Protein 1EWS (pdb70)

Radius of gyration: 8.65 Å; Cα contacts (8 Å, |Δi|>4): 63; chains: 1; bounding box: 17×27×12 Å

InterPro domains:
  IPR041002 RK-1-like defensin [PF17860] (1-32)

Nearest PDB structures (foldseek):
  1ews-assembly1_A  TM=9.004E-01  e=1.407E-05  Oryctolagus cuniculus
  2k1i-assembly1_A  TM=6.942E-01  e=3.219E-01  unclassified
  3qte-assembly6_C  TM=6.078E-01  e=4.246E-01  Homo sapiens
  6dmm-assembly1_A  TM=6.051E-01  e=5.227E-01  Homo sapiens
  1zmq-assembly1_A  TM=5.951E-01  e=8.486E-01  Homo sapiens

Solvent-accessible surface area: 2710 Å² total; per-residue (Å²): 187,119,19,28,67,73,105,180,41,28,131,170,16,72,111,101,28,47,17,46,127,175,89,58,61,91,61,0,27,136,104,195

Foldseek 3Di:
DDWDWALDADPQWAFDAADDDPSNTTGIGGDD

Organism: Oryctolagus cuniculus (NCBI:txid9986)

Structure (mmCIF, N/CA/C/O backbone):
data_1EWS
#
_entry.id   1EWS
#
_cell.length_a   1.000
_cell.length_b   1.000
_cell.length_c   1.000
_cell.angle_alpha   90.00
_cell.angle_beta   90.00
_cell.angle_gamma   90.00
#
_symmetry.space_group_name_H-M   'P 1'
#
loop_
_atom_site.group_PDB
_atom_site.id
_atom_site.type_symbol
_atom_site.label_atom_id
_atom_site.label_alt_id
_atom_site.label_comp_id
_atom_site.label_asym_id
_atom_site.label_entity_id
_atom_site.label_seq_id
_atom_site.pdbx_PDB_ins_code
_atom_site.Cartn_x
_atom_site.Cartn_y
_atom_site.Cartn_z
_atom_site.occupancy
_atom_site.B_iso_or_equiv
_atom_site.auth_seq_id
_atom_site.auth_comp_id
_atom_site.auth_asym_id
_atom_site.auth_atom_id
_atom_site.pdbx_PDB_model_num
ATOM 1 N N . MET A 1 1 ? -11.543 3.970 -0.550 1.00 0.00 1 MET A N 1
ATOM 2 C CA . MET A 1 1 ? -10.515 3.694 0.490 1.00 0.00 1 MET A CA 1
ATOM 3 C C . MET A 1 1 ? -9.515 4.875 0.494 1.00 0.00 1 MET A C 1
ATOM 4 O O . MET A 1 1 ? -8.989 5.204 -0.553 1.00 0.00 1 MET A O 1
ATOM 20 N N . PRO A 1 2 ? -9.266 5.486 1.636 1.00 0.00 2 PRO A N 1
ATOM 21 C CA . PRO A 1 2 ? -8.249 6.577 1.755 1.00 0.00 2 PRO A CA 1
ATOM 22 C C . PRO A 1 2 ? -6.857 6.017 1.422 1.00 0.00 2 PRO A C 1
ATOM 23 O O . PRO A 1 2 ? -6.052 6.673 0.791 1.00 0.00 2 PRO A O 1
ATOM 34 N N . CYS A 1 3 ? -6.639 4.808 1.874 1.00 0.00 3 CYS A N 1
ATOM 35 C CA . CYS A 1 3 ? -5.341 4.102 1.642 1.00 0.00 3 CYS A CA 1
ATOM 36 C C . CYS A 1 3 ? -5.457 3.319 0.315 1.00 0.00 3 CYS A C 1
ATOM 37 O O . CYS A 1 3 ? -6.400 3.523 -0.426 1.00 0.00 3 CYS A O 1
ATOM 44 N N . SER A 1 4 ? -4.513 2.448 0.043 1.00 0.00 4 SER A N 1
ATOM 45 C CA . SER A 1 4 ? -4.555 1.648 -1.227 1.00 0.00 4 SER A CA 1
ATOM 46 C C . SER A 1 4 ? -3.561 0.476 -1.211 1.00 0.00 4 SER A C 1
ATOM 47 O O . SER A 1 4 ? -2.424 0.636 -0.809 1.00 0.00 4 SER A O 1
ATOM 55 N N . CYS A 1 5 ? -4.023 -0.667 -1.656 1.00 0.00 5 CYS A N 1
ATOM 56 C CA . CYS A 1 5 ? -3.158 -1.886 -1.697 1.00 0.00 5 CYS A CA 1
ATOM 57 C C . CYS A 1 5 ? -2.392 -1.990 -3.027 1.00 0.00 5 CYS A C 1
ATOM 58 O O . CYS A 1 5 ? -2.989 -2.062 -4.084 1.00 0.00 5 CYS A O 1
ATOM 65 N N . LYS A 1 6 ? -1.086 -1.993 -2.919 1.00 0.00 6 LYS A N 1
ATOM 66 C CA . LYS A 1 6 ? -0.183 -2.090 -4.112 1.00 0.00 6 LYS A CA 1
ATOM 67 C C . LYS A 1 6 ? 1.096 -2.852 -3.719 1.00 0.00 6 LYS A C 1
ATOM 68 O O . LYS A 1 6 ? 1.444 -2.904 -2.556 1.00 0.00 6 LYS A O 1
ATOM 87 N N . LYS A 1 7 ? 1.757 -3.421 -4.701 1.00 0.00 7 LYS A N 1
ATOM 88 C CA . LYS A 1 7 ? 3.025 -4.182 -4.431 1.00 0.00 7 LYS A CA 1
ATOM 89 C C . LYS A 1 7 ? 4.080 -3.169 -3.960 1.00 0.00 7 LYS A C 1
ATOM 90 O O . LYS A 1 7 ? 4.906 -3.455 -3.116 1.00 0.00 7 LYS A O 1
ATOM 109 N N . TYR A 1 8 ? 3.992 -2.007 -4.556 1.00 0.00 8 TYR A N 1
ATOM 110 C CA . TYR A 1 8 ? 4.912 -0.869 -4.255 1.00 0.00 8 TYR A CA 1
ATOM 111 C C . TYR A 1 8 ? 4.052 0.399 -4.198 1.00 0.00 8 TYR A C 1
ATOM 112 O O . TYR A 1 8 ? 2.969 0.433 -4.751 1.00 0.00 8 TYR A O 1
ATOM 130 N N . CYS A 1 9 ? 4.553 1.411 -3.542 1.00 0.00 9 CYS A N 1
ATOM 131 C CA . CYS A 1 9 ? 3.797 2.686 -3.420 1.00 0.00 9 CYS A CA 1
ATOM 132 C C . CYS A 1 9 ? 4.066 3.666 -4.566 1.00 0.00 9 CYS A C 1
ATOM 133 O O . CYS A 1 9 ? 4.842 3.408 -5.466 1.00 0.00 9 CYS A O 1
ATOM 140 N N . ASP A 1 10 ? 3.380 4.775 -4.460 1.00 0.00 10 ASP A N 1
ATOM 141 C CA . ASP A 1 10 ? 3.481 5.879 -5.457 1.00 0.00 10 ASP A CA 1
ATOM 142 C C . ASP A 1 10 ? 4.614 6.812 -4.980 1.00 0.00 10 ASP A C 1
ATOM 143 O O . ASP A 1 10 ? 4.967 6.772 -3.817 1.00 0.00 10 ASP A O 1
ATOM 152 N N . PRO A 1 11 ? 5.160 7.621 -5.860 1.00 0.00 11 PRO A N 1
ATOM 153 C CA . PRO A 1 11 ? 6.152 8.670 -5.471 1.00 0.00 11 PRO A CA 1
ATOM 154 C C . PRO A 1 11 ? 5.621 9.584 -4.349 1.00 0.00 11 PRO A C 1
ATOM 155 O O . PRO A 1 11 ? 6.395 10.147 -3.601 1.00 0.00 11 PRO A O 1
ATOM 166 N N . TRP A 1 12 ? 4.315 9.697 -4.275 1.00 0.00 12 TRP A N 1
ATOM 167 C CA . TRP A 1 12 ? 3.662 10.554 -3.234 1.00 0.00 12 TRP A CA 1
ATOM 168 C C . TRP A 1 12 ? 3.032 9.734 -2.092 1.00 0.00 12 TRP A C 1
ATOM 169 O O . TRP A 1 12 ? 2.582 10.304 -1.118 1.00 0.00 12 TRP A O 1
ATOM 190 N N . GLU A 1 13 ? 3.018 8.431 -2.244 1.00 0.00 13 GLU A N 1
ATOM 191 C CA . GLU A 1 13 ? 2.426 7.538 -1.196 1.00 0.00 13 GLU A CA 1
ATOM 192 C C . GLU A 1 13 ? 3.518 6.688 -0.510 1.00 0.00 13 GLU A C 1
ATOM 193 O O . GLU A 1 13 ? 4.572 6.476 -1.076 1.00 0.00 13 GLU A O 1
ATOM 205 N N . VAL A 1 14 ? 3.232 6.231 0.691 1.00 0.00 14 VAL A N 1
ATOM 206 C CA . VAL A 1 14 ? 4.210 5.393 1.469 1.00 0.00 14 VAL A CA 1
ATOM 207 C C . VAL A 1 14 ? 3.509 4.189 2.131 1.00 0.00 14 VAL A C 1
ATOM 208 O O . VAL A 1 14 ? 2.343 4.262 2.468 1.00 0.00 14 VAL A O 1
ATOM 221 N N . ILE A 1 15 ? 4.254 3.119 2.294 1.00 0.00 15 ILE A N 1
ATOM 222 C CA . ILE A 1 15 ? 3.722 1.869 2.921 1.00 0.00 15 ILE A CA 1
ATOM 223 C C . ILE A 1 15 ? 3.097 2.121 4.300 1.00 0.00 15 ILE A C 1
ATOM 224 O O . ILE A 1 15 ? 3.421 3.083 4.969 1.00 0.00 15 ILE A O 1
ATOM 240 N N . ASP A 1 16 ? 2.212 1.230 4.672 1.00 0.00 16 ASP A N 1
ATOM 241 C CA . ASP A 1 16 ? 1.511 1.334 5.989 1.00 0.00 16 ASP A CA 1
ATOM 242 C C . ASP A 1 16 ? 1.134 -0.058 6.536 1.00 0.00 16 ASP A C 1
ATOM 243 O O . ASP A 1 16 ? 0.860 -0.191 7.713 1.00 0.00 16 ASP A O 1
ATOM 252 N N . GLY A 1 17 ? 1.124 -1.051 5.678 1.00 0.00 17 GLY A N 1
ATOM 253 C CA . GLY A 1 17 ? 0.769 -2.435 6.126 1.00 0.00 17 GLY A CA 1
ATOM 254 C C . GLY A 1 17 ? 1.086 -3.491 5.058 1.00 0.00 17 GLY A C 1
ATOM 255 O O . GLY A 1 17 ? 1.927 -3.278 4.205 1.00 0.00 17 GLY A O 1
ATOM 259 N N . SER A 1 18 ? 0.392 -4.602 5.148 1.00 0.00 18 SER A N 1
ATOM 260 C CA . SER A 1 18 ? 0.585 -5.731 4.181 1.00 0.00 18 SER A CA 1
ATOM 261 C C . SER A 1 18 ? -0.758 -6.350 3.762 1.00 0.00 18 SER A C 1
ATOM 262 O O . SER A 1 18 ? -1.409 -7.014 4.545 1.00 0.00 18 SER A O 1
ATOM 270 N N . CYS A 1 19 ? -1.122 -6.101 2.527 1.00 0.00 19 CYS A N 1
ATOM 271 C CA . CYS A 1 19 ? -2.405 -6.630 1.959 1.00 0.00 19 CYS A CA 1
ATOM 272 C C . CYS A 1 19 ? -2.172 -7.907 1.141 1.00 0.00 19 CYS A C 1
ATOM 273 O O . CYS A 1 19 ? -1.061 -8.394 1.045 1.00 0.00 19 CYS A O 1
ATOM 280 N N . GLY A 1 20 ? -3.243 -8.403 0.575 1.00 0.00 20 GLY A N 1
ATOM 281 C CA . GLY A 1 20 ? -3.184 -9.643 -0.255 1.00 0.00 20 GLY A CA 1
ATOM 282 C C . GLY A 1 20 ? -3.535 -10.860 0.601 1.00 0.00 20 GLY A C 1
ATOM 283 O O . GLY A 1 20 ? -4.154 -10.732 1.641 1.00 0.00 20 GLY A O 1
ATOM 287 N N . LEU A 1 21 ? -3.122 -12.009 0.131 1.00 0.00 21 LEU A N 1
ATOM 288 C CA . LEU A 1 21 ? -3.391 -13.282 0.860 1.00 0.00 21 LEU A CA 1
ATOM 289 C C . LEU A 1 21 ? -2.250 -13.576 1.838 1.00 0.00 21 LEU A C 1
ATOM 290 O O . LEU A 1 21 ? -2.442 -13.504 3.037 1.00 0.00 21 LEU A O 1
ATOM 306 N N . PHE A 1 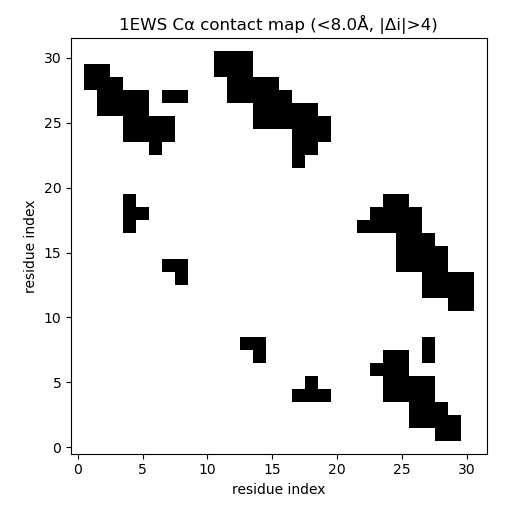22 ? -1.098 -13.892 1.308 1.00 0.00 22 PHE A N 1
ATOM 307 C CA . PHE A 1 22 ? 0.094 -14.196 2.161 1.00 0.00 22 PHE A CA 1
ATOM 308 C C . PHE A 1 22 ? 0.877 -12.891 2.414 1.00 0.00 22 PHE A C 1
ATOM 309 O O . PHE A 1 22 ? 2.093 -12.896 2.464 1.00 0.00 22 PHE A O 1
ATOM 326 N N . ASN A 1 23 ? 0.143 -11.811 2.564 1.00 0.00 23 ASN A N 1
ATOM 327 C CA . ASN A 1 23 ? 0.744 -10.457 2.814 1.00 0.00 23 ASN A CA 1
ATOM 328 C C . ASN A 1 23 ? 1.733 -10.054 1.701 1.00 0.00 23 ASN A C 1
ATOM 329 O O . ASN A 1 23 ? 2.573 -9.192 1.889 1.00 0.00 23 ASN A O 1
ATOM 340 N N . SER A 1 24 ? 1.587 -10.699 0.570 1.00 0.00 24 SER A N 1
ATOM 341 C CA . SER A 1 24 ? 2.461 -10.434 -0.614 1.00 0.00 24 SER A CA 1
ATOM 342 C C . SER A 1 24 ? 2.368 -8.966 -1.060 1.00 0.00 24 SER A C 1
ATOM 343 O O . SER A 1 24 ? 3.356 -8.370 -1.440 1.00 0.00 24 SER A O 1
ATOM 351 N N . LYS A 1 25 ? 1.172 -8.440 -0.993 1.00 0.00 25 LYS A N 1
ATOM 352 C CA . LYS A 1 25 ? 0.933 -7.020 -1.394 1.00 0.00 25 LYS A CA 1
ATOM 353 C C . LYS A 1 25 ? 1.132 -6.134 -0.153 1.00 0.00 25 LYS A C 1
ATOM 354 O O . LYS A 1 25 ? 1.226 -6.634 0.953 1.00 0.00 25 LYS A O 1
ATOM 373 N N . TYR A 1 26 ? 1.187 -4.844 -0.378 1.00 0.00 26 TYR A N 1
ATOM 374 C CA . TYR A 1 26 ? 1.383 -3.867 0.743 1.00 0.00 26 TYR A CA 1
ATOM 375 C C . TYR A 1 26 ? 0.255 -2.847 0.844 1.00 0.00 26 TYR A C 1
ATOM 376 O O . TYR A 1 26 ? -0.243 -2.376 -0.159 1.00 0.00 26 TYR A O 1
ATOM 394 N N . ILE A 1 27 ? -0.106 -2.533 2.063 1.00 0.00 27 ILE A N 1
ATOM 395 C CA . ILE A 1 27 ? -1.196 -1.543 2.313 1.00 0.00 27 ILE A CA 1
ATOM 396 C C . ILE A 1 27 ? -0.479 -0.203 2.353 1.00 0.00 27 ILE A C 1
ATOM 397 O O . ILE A 1 27 ? 0.010 0.225 3.378 1.00 0.00 27 ILE A O 1
ATOM 413 N N . CYS A 1 28 ? -0.444 0.410 1.205 1.00 0.00 28 CYS A N 1
ATOM 414 C CA . CYS A 1 28 ? 0.227 1.732 1.090 1.00 0.00 28 CYS A CA 1
ATOM 415 C C . CYS A 1 28 ? -0.779 2.878 1.238 1.00 0.00 28 CYS A C 1
ATOM 416 O O . CYS A 1 28 ? -1.719 2.975 0.473 1.00 0.00 28 CYS A O 1
ATOM 423 N N . CYS A 1 29 ? -0.543 3.709 2.224 1.00 0.00 29 CYS A N 1
ATOM 424 C CA . CYS A 1 29 ? -1.445 4.875 2.487 1.00 0.00 29 CYS A CA 1
ATOM 425 C C . CYS A 1 29 ? -0.745 6.205 2.173 1.00 0.00 29 CYS A C 1
ATOM 426 O O . CYS A 1 29 ? 0.466 6.308 2.244 1.00 0.00 29 CYS A O 1
ATOM 433 N N . ARG A 1 30 ? -1.552 7.182 1.837 1.00 0.00 30 ARG A N 1
ATOM 434 C CA . ARG A 1 30 ? -1.054 8.556 1.493 1.00 0.00 30 ARG A CA 1
ATOM 435 C C . ARG A 1 30 ? -0.100 9.167 2.534 1.00 0.00 30 ARG A C 1
ATOM 436 O O . ARG A 1 30 ? -0.190 8.882 3.713 1.00 0.00 30 ARG A O 1
ATOM 457 N N . GLU A 1 31 ? 0.787 9.994 2.040 1.00 0.00 31 GLU A N 1
ATOM 458 C CA . GLU A 1 31 ? 1.787 10.679 2.914 1.00 0.00 31 GLU A CA 1
ATOM 459 C C . GLU A 1 31 ? 1.162 11.986 3.430 1.00 0.00 31 GLU A C 1
ATOM 460 O O . GLU A 1 31 ? 1.351 13.042 2.858 1.00 0.00 31 GLU A O 1
ATOM 472 N N . LYS A 1 32 ? 0.427 11.856 4.507 1.00 0.00 32 LYS A N 1
ATOM 473 C CA . LYS A 1 32 ? -0.254 13.036 5.135 1.00 0.00 32 LYS A CA 1
ATOM 474 C C . LYS A 1 32 ? 0.167 13.189 6.610 1.00 0.00 32 LYS A C 1
ATOM 475 O O . LYS A 1 32 ? 0.553 12.184 7.188 1.00 0.00 32 LYS A O 1
ATOM 495 N N . MET A 1 1 ? -7.376 2.576 8.609 1.00 0.00 1 MET A N 2
ATOM 496 C CA . MET A 1 1 ? -6.403 3.037 7.577 1.00 0.00 1 MET A CA 2
ATOM 497 C C . MET A 1 1 ? -7.094 3.059 6.196 1.00 0.00 1 MET A C 2
ATOM 498 O O . MET A 1 1 ? -6.971 2.117 5.434 1.00 0.00 1 MET A O 2
ATOM 514 N N . PRO A 1 2 ? -7.808 4.129 5.902 1.00 0.00 2 PRO A N 2
ATOM 515 C CA . PRO A 1 2 ? -8.358 4.372 4.536 1.00 0.00 2 PRO A CA 2
ATOM 516 C C . PRO A 1 2 ? -7.164 4.591 3.593 1.00 0.00 2 PRO A C 2
ATOM 517 O O . PRO A 1 2 ? -6.630 5.680 3.498 1.00 0.00 2 PRO A O 2
ATOM 528 N N . CYS A 1 3 ? -6.789 3.526 2.930 1.00 0.00 3 CYS A N 2
ATOM 529 C CA . CYS A 1 3 ? -5.639 3.566 1.975 1.00 0.00 3 CYS A CA 2
ATOM 530 C C . CYS A 1 3 ? -5.937 2.666 0.760 1.00 0.00 3 CYS A C 2
ATOM 531 O O . CYS A 1 3 ? -7.072 2.584 0.331 1.00 0.00 3 CYS A O 2
ATOM 538 N N . SER A 1 4 ? -4.919 2.020 0.238 1.00 0.00 4 SER A N 2
ATOM 539 C CA . SER A 1 4 ? -5.097 1.120 -0.945 1.00 0.00 4 SER A CA 2
ATOM 540 C C . SER A 1 4 ? -4.041 0.007 -0.933 1.00 0.00 4 SER A C 2
ATOM 541 O O . SER A 1 4 ? -2.897 0.243 -0.590 1.00 0.00 4 SER A O 2
ATOM 549 N N . CYS A 1 5 ? -4.474 -1.174 -1.314 1.00 0.00 5 CYS A N 2
ATOM 550 C CA . CYS A 1 5 ? -3.550 -2.343 -1.353 1.00 0.00 5 CYS A CA 2
ATOM 551 C C . CYS A 1 5 ? -2.685 -2.274 -2.615 1.00 0.00 5 CYS A C 2
ATOM 552 O O . CYS A 1 5 ? -2.977 -2.858 -3.641 1.00 0.00 5 CYS A O 2
ATOM 559 N N . LYS A 1 6 ? -1.628 -1.526 -2.461 1.00 0.00 6 LYS A N 2
ATOM 560 C CA . LYS A 1 6 ? -0.635 -1.305 -3.547 1.00 0.00 6 LYS A CA 2
ATOM 561 C C . LYS A 1 6 ? 0.487 -2.343 -3.412 1.00 0.00 6 LYS A C 2
ATOM 562 O O . LYS A 1 6 ? 1.159 -2.392 -2.399 1.00 0.00 6 LYS A O 2
ATOM 581 N N . LYS A 1 7 ? 0.657 -3.144 -4.436 1.00 0.00 7 LYS A N 2
ATOM 582 C CA . LYS A 1 7 ? 1.727 -4.200 -4.425 1.00 0.00 7 LYS A CA 2
ATOM 583 C C . LYS A 1 7 ? 3.094 -3.530 -4.181 1.00 0.00 7 LYS A C 2
ATOM 584 O O . LYS A 1 7 ? 4.021 -4.137 -3.681 1.00 0.00 7 LYS A O 2
ATOM 603 N N . TYR A 1 8 ? 3.135 -2.278 -4.558 1.00 0.00 8 TYR A N 2
ATOM 604 C CA . TYR A 1 8 ? 4.344 -1.419 -4.424 1.00 0.00 8 TYR A CA 2
ATOM 605 C C . TYR A 1 8 ? 3.848 -0.081 -3.833 1.00 0.00 8 TYR A C 2
ATOM 606 O O . TYR A 1 8 ? 2.905 -0.064 -3.067 1.00 0.00 8 TYR A O 2
ATOM 624 N N . CYS A 1 9 ? 4.500 0.995 -4.197 1.00 0.00 9 CYS A N 2
ATOM 625 C CA . CYS A 1 9 ? 4.107 2.347 -3.700 1.00 0.00 9 CYS A CA 2
ATOM 626 C C . CYS A 1 9 ? 4.463 3.426 -4.725 1.00 0.00 9 CYS A C 2
ATOM 627 O O . CYS A 1 9 ? 5.352 3.255 -5.537 1.00 0.00 9 CYS A O 2
ATOM 634 N N . ASP A 1 10 ? 3.744 4.512 -4.642 1.00 0.00 10 ASP A N 2
ATOM 635 C CA . ASP A 1 10 ? 3.966 5.664 -5.568 1.00 0.00 10 ASP A CA 2
ATOM 636 C C . ASP A 1 10 ? 5.026 6.588 -4.919 1.00 0.00 10 ASP A C 2
ATOM 637 O O . ASP A 1 10 ? 5.273 6.468 -3.735 1.00 0.00 10 ASP A O 2
ATOM 646 N N . PRO A 1 11 ? 5.628 7.476 -5.685 1.00 0.00 11 PRO A N 2
ATOM 647 C CA . PRO A 1 11 ? 6.601 8.477 -5.143 1.00 0.00 11 PRO A CA 2
ATOM 648 C C . PRO A 1 11 ? 5.990 9.323 -4.012 1.00 0.00 11 PRO A C 2
ATOM 649 O O . PRO A 1 11 ? 6.661 9.656 -3.055 1.00 0.00 11 PRO A O 2
ATOM 660 N N . TRP A 1 12 ? 4.727 9.635 -4.166 1.00 0.00 12 TRP A N 2
ATOM 661 C CA . TRP A 1 12 ? 3.989 10.455 -3.150 1.00 0.00 12 TRP A CA 2
ATOM 662 C C . TRP A 1 12 ? 3.338 9.560 -2.079 1.00 0.00 12 TRP A C 2
ATOM 663 O O . TRP A 1 12 ? 2.717 10.050 -1.153 1.00 0.00 12 TRP A O 2
ATOM 684 N N . GLU A 1 13 ? 3.508 8.275 -2.253 1.00 0.00 13 GLU A N 2
ATOM 685 C CA . GLU A 1 13 ? 2.938 7.265 -1.313 1.00 0.00 13 GLU A CA 2
ATOM 686 C C . GLU A 1 13 ? 4.046 6.558 -0.511 1.00 0.00 13 GLU A C 2
ATOM 687 O O . GLU A 1 13 ? 5.202 6.572 -0.888 1.00 0.00 13 GLU A O 2
ATOM 699 N N . VAL A 1 14 ? 3.632 5.963 0.579 1.00 0.00 14 VAL A N 2
ATOM 700 C CA . VAL A 1 14 ? 4.556 5.221 1.495 1.00 0.00 14 VAL A CA 2
ATOM 701 C C . VAL A 1 14 ? 3.764 4.087 2.178 1.00 0.00 14 VAL A C 2
ATOM 702 O O . VAL A 1 14 ? 2.589 4.242 2.454 1.00 0.00 14 VAL A O 2
ATOM 715 N N . ILE A 1 15 ? 4.428 2.981 2.425 1.00 0.00 15 ILE A N 2
ATOM 716 C CA . ILE A 1 15 ? 3.769 1.811 3.081 1.00 0.00 15 ILE A CA 2
ATOM 717 C C . ILE A 1 15 ? 3.065 2.189 4.393 1.00 0.00 15 ILE A C 2
ATOM 718 O O . ILE A 1 15 ? 3.463 3.112 5.076 1.00 0.00 15 ILE A O 2
ATOM 734 N N . ASP A 1 16 ? 2.033 1.441 4.687 1.00 0.00 16 ASP A N 2
ATOM 735 C CA . ASP A 1 16 ? 1.231 1.671 5.927 1.00 0.00 16 ASP A CA 2
ATOM 736 C C . ASP A 1 16 ? 0.685 0.339 6.476 1.00 0.00 16 ASP A C 2
ATOM 737 O O . ASP A 1 16 ? 0.236 0.285 7.606 1.00 0.00 16 ASP A O 2
ATOM 746 N N . GLY A 1 17 ? 0.738 -0.694 5.669 1.00 0.00 17 GLY A N 2
ATOM 747 C CA . GLY A 1 17 ? 0.233 -2.033 6.112 1.00 0.00 17 GLY A CA 2
ATOM 748 C C . GLY A 1 17 ? 0.595 -3.140 5.112 1.00 0.00 17 GLY A C 2
ATOM 749 O O . GLY A 1 17 ? 1.423 -2.949 4.242 1.00 0.00 17 GLY A O 2
ATOM 753 N N . SER A 1 18 ? -0.053 -4.266 5.286 1.00 0.00 18 SER A N 2
ATOM 754 C CA . SER A 1 18 ? 0.167 -5.461 4.407 1.00 0.00 18 SER A CA 2
ATOM 755 C C . SER A 1 18 ? -1.169 -5.925 3.809 1.00 0.00 18 SER A C 2
ATOM 756 O O . SER A 1 18 ? -2.208 -5.744 4.412 1.00 0.00 18 SER A O 2
ATOM 764 N N . CYS A 1 19 ? -1.098 -6.513 2.640 1.00 0.00 19 CYS A N 2
ATOM 765 C CA . CYS A 1 19 ? -2.330 -7.009 1.949 1.00 0.00 19 CYS A CA 2
ATOM 766 C C . CYS A 1 19 ? -1.993 -8.111 0.928 1.00 0.00 19 CYS A C 2
ATOM 767 O O . CYS A 1 19 ? -0.910 -8.662 0.943 1.00 0.00 19 CYS A O 2
ATOM 774 N N . GLY A 1 20 ? -2.944 -8.396 0.069 1.00 0.00 20 GLY A N 2
ATOM 775 C CA . GLY A 1 20 ? -2.759 -9.447 -0.978 1.00 0.00 20 GLY A CA 2
ATOM 776 C C . GLY A 1 20 ? -3.055 -10.803 -0.328 1.00 0.00 20 GLY A C 2
ATOM 777 O O . GLY A 1 20 ? -4.017 -10.929 0.405 1.00 0.00 20 GLY A O 2
ATOM 781 N N . LEU A 1 21 ? -2.226 -11.776 -0.610 1.00 0.00 21 LEU A N 2
ATOM 782 C CA . LEU A 1 21 ? -2.416 -13.136 -0.030 1.00 0.00 21 LEU A CA 2
ATOM 783 C C . LEU A 1 21 ? -1.649 -13.183 1.305 1.00 0.00 21 LEU A C 2
ATOM 784 O O . LEU A 1 21 ? -2.160 -12.688 2.291 1.00 0.00 21 LEU A O 2
ATOM 800 N N . PHE A 1 22 ? -0.469 -13.755 1.322 1.00 0.00 22 PHE A N 2
ATOM 801 C CA . PHE A 1 22 ? 0.325 -13.829 2.588 1.00 0.00 22 PHE A CA 2
ATOM 802 C C . PHE A 1 22 ? 1.199 -12.567 2.681 1.00 0.00 22 PHE A C 2
ATOM 803 O O . PHE A 1 22 ? 2.410 -12.621 2.577 1.00 0.00 22 PHE A O 2
ATOM 820 N N . ASN A 1 23 ? 0.524 -11.457 2.875 1.00 0.00 23 ASN A N 2
ATOM 821 C CA . ASN A 1 23 ? 1.187 -10.113 2.994 1.00 0.00 23 ASN A CA 2
ATOM 822 C C . ASN A 1 23 ? 2.027 -9.766 1.749 1.00 0.00 23 ASN A C 2
ATOM 823 O O . ASN A 1 23 ? 2.893 -8.913 1.803 1.00 0.00 23 ASN A O 2
ATOM 834 N N . SER A 1 24 ? 1.737 -10.444 0.663 1.00 0.00 24 SER A N 2
ATOM 835 C CA . SER A 1 24 ? 2.471 -10.215 -0.624 1.00 0.00 24 SER A CA 2
ATOM 836 C C . SER A 1 24 ? 2.417 -8.737 -1.035 1.00 0.00 24 SER A C 2
ATOM 837 O O . SER A 1 24 ? 3.436 -8.132 -1.307 1.00 0.00 24 SER A O 2
ATOM 845 N N . LYS A 1 25 ? 1.219 -8.212 -1.061 1.00 0.00 25 LYS A N 2
ATOM 846 C CA . LYS A 1 25 ? 1.018 -6.783 -1.439 1.00 0.00 25 LYS A CA 2
ATOM 847 C C . LYS A 1 25 ? 1.106 -5.939 -0.163 1.00 0.00 25 LYS A C 2
ATOM 848 O O . LYS A 1 25 ? 1.276 -6.481 0.913 1.00 0.00 25 LYS A O 2
ATOM 867 N N . TYR A 1 26 ? 0.995 -4.643 -0.313 1.00 0.00 26 TYR A N 2
ATOM 868 C CA . TYR A 1 26 ? 1.071 -3.735 0.876 1.00 0.00 26 TYR A CA 2
ATOM 869 C C . TYR A 1 26 ? 0.001 -2.650 0.851 1.00 0.00 26 TYR A C 2
ATOM 870 O O . TYR A 1 26 ? -0.397 -2.199 -0.203 1.00 0.00 26 TYR A O 2
ATOM 888 N N . ILE A 1 27 ? -0.433 -2.262 2.024 1.00 0.00 27 ILE A N 2
ATOM 889 C CA . ILE A 1 27 ? -1.475 -1.200 2.136 1.00 0.00 27 ILE A CA 2
ATOM 890 C C . ILE A 1 27 ? -0.618 0.062 2.170 1.00 0.00 27 ILE A C 2
ATOM 891 O O . ILE A 1 27 ? -0.216 0.512 3.227 1.00 0.00 27 ILE A O 2
ATOM 907 N N . CYS A 1 28 ? -0.356 0.590 1.000 1.00 0.00 28 CYS A N 2
ATOM 908 C CA . CYS A 1 28 ? 0.479 1.822 0.929 1.00 0.00 28 CYS A CA 2
ATOM 909 C C . CYS A 1 28 ? -0.460 3.030 0.888 1.00 0.00 28 CYS A C 2
ATOM 910 O O . CYS A 1 28 ? -1.279 3.156 -0.003 1.00 0.00 28 CYS A O 2
ATOM 917 N N . CYS A 1 29 ? -0.298 3.873 1.874 1.00 0.00 29 CYS A N 2
ATOM 918 C CA . CYS A 1 29 ? -1.131 5.110 1.997 1.00 0.00 29 CYS A CA 2
ATOM 919 C C . CYS A 1 29 ? -0.291 6.320 1.583 1.00 0.00 29 CYS A C 2
ATOM 920 O O . CYS A 1 29 ? 0.921 6.257 1.627 1.00 0.00 29 CYS A O 2
ATOM 927 N N . ARG A 1 30 ? -0.954 7.385 1.197 1.00 0.00 30 ARG A N 2
ATOM 928 C CA . ARG A 1 30 ? -0.231 8.631 0.771 1.00 0.00 30 ARG A CA 2
ATOM 929 C C . ARG A 1 30 ? 0.792 9.027 1.856 1.00 0.00 30 ARG A C 2
ATOM 930 O O . ARG A 1 30 ? 1.851 9.549 1.564 1.00 0.00 30 ARG A O 2
ATOM 951 N N . GLU A 1 31 ? 0.411 8.748 3.079 1.00 0.00 31 GLU A N 2
ATOM 952 C CA . GLU A 1 31 ? 1.262 9.048 4.265 1.00 0.00 31 GLU A CA 2
ATOM 953 C C . GLU A 1 31 ? 1.048 7.929 5.292 1.00 0.00 31 GLU A C 2
ATOM 954 O O . GLU A 1 31 ? 1.992 7.311 5.745 1.00 0.00 31 GLU A O 2
ATOM 966 N N . LYS A 1 32 ? -0.202 7.710 5.619 1.00 0.00 32 LYS A N 2
ATOM 967 C CA . LYS A 1 32 ? -0.594 6.653 6.606 1.00 0.00 32 LYS A CA 2
ATOM 968 C C . LYS A 1 32 ? -2.126 6.450 6.617 1.00 0.00 32 LYS A C 2
ATOM 969 O O . LYS A 1 32 ? -2.531 5.348 6.948 1.00 0.00 32 LYS A O 2
ATOM 989 N N . MET A 1 1 ? -10.166 4.284 4.407 1.00 0.00 1 MET A N 3
ATOM 990 C CA . MET A 1 1 ? -10.727 4.484 3.042 1.00 0.00 1 MET A CA 3
ATOM 991 C C . MET A 1 1 ? -9.767 5.218 2.075 1.00 0.00 1 MET A C 3
ATOM 992 O O . MET A 1 1 ? -9.668 4.812 0.933 1.00 0.00 1 MET A O 3
ATOM 1008 N N . PRO A 1 2 ? -9.086 6.258 2.516 1.00 0.00 2 PRO A N 3
ATOM 1009 C CA . PRO A 1 2 ? -8.202 7.078 1.631 1.00 0.00 2 PRO A CA 3
ATOM 1010 C C . PRO A 1 2 ? -6.943 6.299 1.207 1.00 0.00 2 PRO A C 3
ATOM 1011 O O . PRO A 1 2 ? -6.214 6.740 0.338 1.00 0.00 2 PRO A O 3
ATOM 1022 N N . CYS A 1 3 ? -6.729 5.168 1.834 1.00 0.00 3 CYS A N 3
ATOM 1023 C CA . CYS A 1 3 ? -5.539 4.319 1.515 1.00 0.00 3 CYS A CA 3
ATOM 1024 C C . CYS A 1 3 ? -5.886 3.325 0.392 1.00 0.00 3 CYS A C 3
ATOM 1025 O O . CYS A 1 3 ? -6.974 3.371 -0.151 1.00 0.00 3 CYS A O 3
ATOM 1032 N N . SER A 1 4 ? -4.953 2.457 0.076 1.00 0.00 4 SER A N 3
ATOM 1033 C CA . SER A 1 4 ? -5.183 1.444 -1.005 1.00 0.00 4 SER A CA 3
ATOM 1034 C C . SER A 1 4 ? -4.178 0.281 -0.954 1.00 0.00 4 SER A C 3
ATOM 1035 O O . SER A 1 4 ? -3.003 0.491 -0.724 1.00 0.00 4 SER A O 3
ATOM 1043 N N . CYS A 1 5 ? -4.685 -0.912 -1.173 1.00 0.00 5 CYS A N 3
ATOM 1044 C CA . CYS A 1 5 ? -3.812 -2.127 -1.158 1.00 0.00 5 CYS A CA 3
ATOM 1045 C C . CYS A 1 5 ? -3.076 -2.235 -2.499 1.00 0.00 5 CYS A C 3
ATOM 1046 O O . CYS A 1 5 ? -3.538 -2.859 -3.436 1.00 0.00 5 CYS A O 3
ATOM 1053 N N . LYS A 1 6 ? -1.937 -1.599 -2.528 1.00 0.00 6 LYS A N 3
ATOM 1054 C CA . LYS A 1 6 ? -1.067 -1.585 -3.743 1.00 0.00 6 LYS A CA 3
ATOM 1055 C C . LYS A 1 6 ? 0.069 -2.587 -3.540 1.00 0.00 6 LYS A C 3
ATOM 1056 O O . LYS A 1 6 ? 0.605 -2.686 -2.453 1.00 0.00 6 LYS A O 3
ATOM 1075 N N . LYS A 1 7 ? 0.407 -3.299 -4.587 1.00 0.00 7 LYS A N 3
ATOM 1076 C CA . LYS A 1 7 ? 1.506 -4.313 -4.499 1.00 0.00 7 LYS A CA 3
ATOM 1077 C C . LYS A 1 7 ? 2.809 -3.681 -3.964 1.00 0.00 7 LYS A C 3
ATOM 1078 O O . LYS A 1 7 ? 3.641 -4.359 -3.393 1.00 0.00 7 LYS A O 3
ATOM 1097 N N . TYR A 1 8 ? 2.923 -2.392 -4.172 1.00 0.00 8 TYR A N 3
ATOM 1098 C CA . TYR A 1 8 ? 4.111 -1.609 -3.719 1.00 0.00 8 TYR A CA 3
ATOM 1099 C C . TYR A 1 8 ? 3.573 -0.202 -3.371 1.00 0.00 8 TYR A C 3
ATOM 1100 O O . TYR A 1 8 ? 2.575 -0.106 -2.684 1.00 0.00 8 TYR A O 3
ATOM 1118 N N . CYS A 1 9 ? 4.220 0.841 -3.834 1.00 0.00 9 CYS A N 3
ATOM 1119 C CA . CYS A 1 9 ? 3.758 2.236 -3.540 1.00 0.00 9 CYS A CA 3
ATOM 1120 C C . CYS A 1 9 ? 4.135 3.218 -4.657 1.00 0.00 9 CYS A C 3
ATOM 1121 O O . CYS A 1 9 ? 4.796 2.868 -5.616 1.00 0.00 9 CYS A O 3
ATOM 1128 N N . ASP A 1 10 ? 3.682 4.434 -4.466 1.00 0.00 10 ASP A N 3
ATOM 1129 C CA . ASP A 1 10 ? 3.947 5.545 -5.433 1.00 0.00 10 ASP A CA 3
ATOM 1130 C C . ASP A 1 10 ? 5.223 6.274 -4.952 1.00 0.00 10 ASP A C 3
ATOM 1131 O O . ASP A 1 10 ? 5.625 6.092 -3.817 1.00 0.00 10 ASP A O 3
ATOM 1140 N N . PRO A 1 11 ? 5.829 7.075 -5.800 1.00 0.00 11 PRO A N 3
ATOM 1141 C CA . PRO A 1 11 ? 6.836 8.088 -5.362 1.00 0.00 11 PRO A CA 3
ATOM 1142 C C . PRO A 1 11 ? 6.275 9.006 -4.259 1.00 0.00 11 PRO A C 3
ATOM 1143 O O . PRO A 1 11 ? 6.982 9.379 -3.344 1.00 0.00 11 PRO A O 3
ATOM 1154 N N . TRP A 1 12 ? 5.012 9.333 -4.393 1.00 0.00 12 TRP A N 3
ATOM 1155 C CA . TRP A 1 12 ? 4.316 10.222 -3.406 1.00 0.00 12 TRP A CA 3
ATOM 1156 C C . TRP A 1 12 ? 3.526 9.409 -2.360 1.00 0.00 12 TRP A C 3
ATOM 1157 O O . TRP A 1 12 ? 2.594 9.917 -1.764 1.00 0.00 12 TRP A O 3
ATOM 1178 N N . GLU A 1 13 ? 3.919 8.175 -2.159 1.00 0.00 13 GLU A N 3
ATOM 1179 C CA . GLU A 1 13 ? 3.203 7.310 -1.166 1.00 0.00 13 GLU A CA 3
ATOM 1180 C C . GLU A 1 13 ? 4.176 6.354 -0.451 1.00 0.00 13 GLU A C 3
ATOM 1181 O O . GLU A 1 13 ? 5.196 5.990 -1.002 1.00 0.00 13 GLU A O 3
ATOM 1193 N N . VAL A 1 14 ? 3.819 5.983 0.758 1.00 0.00 14 VAL A N 3
ATOM 1194 C CA . VAL A 1 14 ? 4.669 5.051 1.578 1.00 0.00 14 VAL A CA 3
ATOM 1195 C C . VAL A 1 14 ? 3.761 3.995 2.231 1.00 0.00 14 VAL A C 3
ATOM 1196 O O . VAL A 1 14 ? 2.612 4.264 2.524 1.00 0.00 14 VAL A O 3
ATOM 1209 N N . ILE A 1 15 ? 4.308 2.821 2.435 1.00 0.00 15 ILE A N 3
ATOM 1210 C CA . ILE A 1 15 ? 3.555 1.689 3.059 1.00 0.00 15 ILE A CA 3
ATOM 1211 C C . ILE A 1 15 ? 3.022 2.006 4.464 1.00 0.00 15 ILE A C 3
ATOM 1212 O O . ILE A 1 15 ? 3.509 2.900 5.131 1.00 0.00 15 ILE A O 3
ATOM 1228 N N . ASP A 1 16 ? 2.027 1.247 4.857 1.00 0.00 16 ASP A N 3
ATOM 1229 C CA . ASP A 1 16 ? 1.387 1.418 6.201 1.00 0.00 16 ASP A CA 3
ATOM 1230 C C . ASP A 1 16 ? 0.862 0.076 6.733 1.00 0.00 16 ASP A C 3
ATOM 1231 O O . ASP A 1 16 ? 0.667 -0.069 7.926 1.00 0.00 16 ASP A O 3
ATOM 1240 N N . GLY A 1 17 ? 0.650 -0.863 5.844 1.00 0.00 17 GLY A N 3
ATOM 1241 C CA . GLY A 1 17 ? 0.140 -2.208 6.259 1.00 0.00 17 GLY A CA 3
ATOM 1242 C C . GLY A 1 17 ? 0.450 -3.279 5.206 1.00 0.00 17 GLY A C 3
ATOM 1243 O O . GLY A 1 17 ? 1.213 -3.046 4.288 1.00 0.00 17 GLY A O 3
ATOM 1247 N N . SER A 1 18 ? -0.162 -4.423 5.391 1.00 0.00 18 SER A N 3
ATOM 1248 C CA . SER A 1 18 ? 0.022 -5.583 4.461 1.00 0.00 18 SER A CA 3
ATOM 1249 C C . SER A 1 18 ? -1.342 -6.090 3.981 1.00 0.00 18 SER A C 3
ATOM 1250 O O . SER A 1 18 ? -2.303 -6.093 4.725 1.00 0.00 18 SER A O 3
ATOM 1258 N N . CYS A 1 19 ? -1.370 -6.505 2.740 1.00 0.00 19 CYS A N 3
ATOM 1259 C CA . CYS A 1 19 ? -2.625 -7.028 2.113 1.00 0.00 19 CYS A CA 3
ATOM 1260 C C . CYS A 1 19 ? -2.296 -8.120 1.077 1.00 0.00 19 CYS A C 3
ATOM 1261 O O . CYS A 1 19 ? -1.163 -8.548 0.963 1.00 0.00 19 CYS A O 3
ATOM 1268 N N . GLY A 1 20 ? -3.310 -8.534 0.356 1.00 0.00 20 GLY A N 3
ATOM 1269 C CA . GLY A 1 20 ? -3.145 -9.590 -0.689 1.00 0.00 20 GLY A CA 3
ATOM 1270 C C . GLY A 1 20 ? -3.065 -10.979 -0.053 1.00 0.00 20 GLY A C 3
ATOM 1271 O O . GLY A 1 20 ? -3.838 -11.305 0.827 1.00 0.00 20 GLY A O 3
ATOM 1275 N N . LEU A 1 21 ? -2.122 -11.755 -0.524 1.00 0.00 21 LEU A N 3
ATOM 1276 C CA . LEU A 1 21 ? -1.911 -13.136 -0.012 1.00 0.00 21 LEU A CA 3
ATOM 1277 C C . LEU A 1 21 ? -0.920 -13.090 1.168 1.00 0.00 21 LEU A C 3
ATOM 1278 O O . LEU A 1 21 ? -1.251 -12.536 2.198 1.00 0.00 21 LEU A O 3
ATOM 1294 N N . PHE A 1 22 ? 0.248 -13.660 1.000 1.00 0.00 22 PHE A N 3
ATOM 1295 C CA . PHE A 1 22 ? 1.284 -13.671 2.077 1.00 0.00 22 PHE A CA 3
ATOM 1296 C C . PHE A 1 22 ? 2.019 -12.323 2.089 1.00 0.00 22 PHE A C 3
ATOM 1297 O O . PHE A 1 22 ? 3.162 -12.231 1.682 1.00 0.00 22 PHE A O 3
ATOM 1314 N N . ASN A 1 23 ? 1.310 -11.322 2.564 1.00 0.00 23 ASN A N 3
ATOM 1315 C CA . ASN A 1 23 ? 1.813 -9.910 2.671 1.00 0.00 23 ASN A CA 3
ATOM 1316 C C . ASN A 1 23 ? 2.592 -9.449 1.422 1.00 0.00 23 ASN A C 3
ATOM 1317 O O . ASN A 1 23 ? 3.368 -8.515 1.475 1.00 0.00 23 ASN A O 3
ATOM 1328 N N . SER A 1 24 ? 2.346 -10.133 0.331 1.00 0.00 24 SER A N 3
ATOM 1329 C CA . SER A 1 24 ? 3.016 -9.819 -0.965 1.00 0.00 24 SER A CA 3
ATOM 1330 C C . SER A 1 24 ? 2.639 -8.388 -1.357 1.00 0.00 24 SER A C 3
ATOM 1331 O O . SER A 1 24 ? 3.470 -7.621 -1.806 1.00 0.00 24 SER A O 3
ATOM 1339 N N . LYS A 1 25 ? 1.379 -8.091 -1.167 1.00 0.00 25 LYS A N 3
ATOM 1340 C CA . LYS A 1 25 ? 0.845 -6.735 -1.488 1.00 0.00 25 LYS A CA 3
ATOM 1341 C C . LYS A 1 25 ? 0.886 -5.942 -0.177 1.00 0.00 25 LYS A C 3
ATOM 1342 O O . LYS A 1 25 ? 1.005 -6.520 0.888 1.00 0.00 25 LYS A O 3
ATOM 1361 N N . TYR A 1 26 ? 0.790 -4.640 -0.288 1.00 0.00 26 TYR A N 3
ATOM 1362 C CA . TYR A 1 26 ? 0.822 -3.771 0.931 1.00 0.00 26 TYR A CA 3
ATOM 1363 C C . TYR A 1 26 ? -0.243 -2.678 0.918 1.00 0.00 26 TYR A C 3
ATOM 1364 O O . TYR A 1 26 ? -0.649 -2.202 -0.124 1.00 0.00 26 TYR A O 3
ATOM 1382 N N . ILE A 1 27 ? -0.653 -2.318 2.107 1.00 0.00 27 ILE A N 3
ATOM 1383 C CA . ILE A 1 27 ? -1.687 -1.259 2.284 1.00 0.00 27 ILE A CA 3
ATOM 1384 C C . ILE A 1 27 ? -0.871 0.023 2.362 1.00 0.00 27 ILE A C 3
ATOM 1385 O O . ILE A 1 27 ? -0.455 0.462 3.418 1.00 0.00 27 ILE A O 3
ATOM 1401 N N . CYS A 1 28 ? -0.674 0.575 1.195 1.00 0.00 28 CYS A N 3
ATOM 1402 C CA . CYS A 1 28 ? 0.109 1.833 1.088 1.00 0.00 28 CYS A CA 3
ATOM 1403 C C . CYS A 1 28 ? -0.822 3.042 1.057 1.00 0.00 28 CYS A C 3
ATOM 1404 O O . CYS A 1 28 ? -1.793 3.067 0.324 1.00 0.00 28 CYS A O 3
ATOM 1411 N N . CYS A 1 29 ? -0.474 4.005 1.871 1.00 0.00 29 CYS A N 3
ATOM 1412 C CA . CYS A 1 29 ? -1.264 5.267 1.983 1.00 0.00 29 CYS A CA 3
ATOM 1413 C C . CYS A 1 29 ? -0.305 6.442 1.742 1.00 0.00 29 CYS A C 3
ATOM 1414 O O . CYS A 1 29 ? 0.875 6.342 2.023 1.00 0.00 29 CYS A O 3
ATOM 1421 N N . ARG A 1 30 ? -0.841 7.520 1.226 1.00 0.00 30 ARG A N 3
ATOM 1422 C CA . ARG A 1 30 ? 0.003 8.723 0.951 1.00 0.00 30 ARG A CA 3
ATOM 1423 C C . ARG A 1 30 ? 0.474 9.331 2.277 1.00 0.00 30 ARG A C 3
ATOM 1424 O O . ARG A 1 30 ? -0.291 9.949 2.994 1.00 0.00 30 ARG A O 3
ATOM 1445 N N . GLU A 1 31 ? 1.736 9.116 2.544 1.00 0.00 31 GLU A N 3
ATOM 1446 C CA . GLU A 1 31 ? 2.377 9.627 3.793 1.00 0.00 31 GLU A CA 3
ATOM 1447 C C . GLU A 1 31 ? 2.197 11.144 3.945 1.00 0.00 31 GLU A C 3
ATOM 1448 O O . GLU A 1 31 ? 2.766 11.925 3.204 1.00 0.00 31 GLU A O 3
ATOM 1460 N N . LYS A 1 32 ? 1.399 11.502 4.918 1.00 0.00 32 LYS A N 3
ATOM 1461 C CA . LYS A 1 32 ? 1.118 12.944 5.201 1.00 0.00 32 LYS A CA 3
ATOM 1462 C C . LYS A 1 32 ? 2.373 13.650 5.753 1.00 0.00 32 LYS A C 3
ATOM 1463 O O . LYS A 1 32 ? 3.107 12.988 6.470 1.00 0.00 32 LYS A O 3
ATOM 1483 N N . MET A 1 1 ? -9.785 8.107 -0.423 1.00 0.00 1 MET A N 4
ATOM 1484 C CA . MET A 1 1 ? -9.033 6.889 -0.006 1.00 0.00 1 MET A CA 4
ATOM 1485 C C . MET A 1 1 ? -7.539 7.045 -0.362 1.00 0.00 1 MET A C 4
ATOM 1486 O O . MET A 1 1 ? -7.100 6.564 -1.390 1.00 0.00 1 MET A O 4
ATOM 1502 N N . PRO A 1 2 ? -6.788 7.714 0.489 1.00 0.00 2 PRO A N 4
ATOM 1503 C CA . PRO A 1 2 ? -5.300 7.733 0.390 1.00 0.00 2 PRO A CA 4
ATOM 1504 C C . PRO A 1 2 ? -4.749 6.317 0.599 1.00 0.00 2 PRO A C 4
ATOM 1505 O O . PRO A 1 2 ? -3.730 5.964 0.043 1.00 0.00 2 PRO A O 4
ATOM 1516 N N . CYS A 1 3 ? -5.462 5.558 1.396 1.00 0.00 3 CYS A N 4
ATOM 1517 C CA . CYS A 1 3 ? -5.065 4.152 1.709 1.00 0.00 3 CYS A CA 4
ATOM 1518 C C . CYS A 1 3 ? -5.655 3.166 0.696 1.00 0.00 3 CYS A C 4
ATOM 1519 O O . CYS A 1 3 ? -6.807 3.276 0.322 1.00 0.00 3 CYS A O 4
ATOM 1526 N N . SER A 1 4 ? -4.828 2.233 0.292 1.00 0.00 4 SER A N 4
ATOM 1527 C CA . SER A 1 4 ? -5.244 1.190 -0.695 1.00 0.00 4 SER A CA 4
ATOM 1528 C C . SER A 1 4 ? -4.182 0.081 -0.756 1.00 0.00 4 SER A C 4
ATOM 1529 O O . SER A 1 4 ? -3.016 0.325 -0.501 1.00 0.00 4 SER A O 4
ATOM 1537 N N . CYS A 1 5 ? -4.628 -1.108 -1.091 1.00 0.00 5 CYS A N 4
ATOM 1538 C CA . CYS A 1 5 ? -3.689 -2.266 -1.185 1.00 0.00 5 CYS A CA 4
ATOM 1539 C C . CYS A 1 5 ? -2.896 -2.227 -2.496 1.00 0.00 5 CYS A C 4
ATOM 1540 O O . CYS A 1 5 ? -3.268 -2.828 -3.486 1.00 0.00 5 CYS A O 4
ATOM 1547 N N . LYS A 1 6 ? -1.812 -1.500 -2.443 1.00 0.00 6 LYS A N 4
ATOM 1548 C CA . LYS A 1 6 ? -0.918 -1.356 -3.630 1.00 0.00 6 LYS A CA 4
ATOM 1549 C C . LYS A 1 6 ? 0.252 -2.326 -3.433 1.00 0.00 6 LYS A C 4
ATOM 1550 O O . LYS A 1 6 ? 0.930 -2.268 -2.424 1.00 0.00 6 LYS A O 4
ATOM 1569 N N . LYS A 1 7 ? 0.454 -3.189 -4.401 1.00 0.00 7 LYS A N 4
ATOM 1570 C CA . LYS A 1 7 ? 1.568 -4.189 -4.326 1.00 0.00 7 LYS A CA 4
ATOM 1571 C C . LYS A 1 7 ? 2.894 -3.470 -4.029 1.00 0.00 7 LYS A C 4
ATOM 1572 O O . LYS A 1 7 ? 3.749 -3.988 -3.337 1.00 0.00 7 LYS A O 4
ATOM 1591 N N . TYR A 1 8 ? 2.996 -2.289 -4.578 1.00 0.00 8 TYR A N 4
ATOM 1592 C CA . TYR A 1 8 ? 4.196 -1.416 -4.413 1.00 0.00 8 TYR A CA 4
ATOM 1593 C C . TYR A 1 8 ? 3.668 0.014 -4.210 1.00 0.00 8 TYR A C 4
ATOM 1594 O O . TYR A 1 8 ? 2.571 0.319 -4.635 1.00 0.00 8 TYR A O 4
ATOM 1612 N N . CYS A 1 9 ? 4.446 0.857 -3.578 1.00 0.00 9 CYS A N 4
ATOM 1613 C CA . CYS A 1 9 ? 3.984 2.265 -3.346 1.00 0.00 9 CYS A CA 4
ATOM 1614 C C . CYS A 1 9 ? 4.346 3.215 -4.486 1.00 0.00 9 CYS A C 4
ATOM 1615 O O . CYS A 1 9 ? 5.107 2.890 -5.378 1.00 0.00 9 CYS A O 4
ATOM 1622 N N . ASP A 1 10 ? 3.759 4.380 -4.389 1.00 0.00 10 ASP A N 4
ATOM 1623 C CA . ASP A 1 10 ? 3.976 5.456 -5.395 1.00 0.00 10 ASP A CA 4
ATOM 1624 C C . ASP A 1 10 ? 5.179 6.308 -4.951 1.00 0.00 10 ASP A C 4
ATOM 1625 O O . ASP A 1 10 ? 5.569 6.250 -3.801 1.00 0.00 10 ASP A O 4
ATOM 1634 N N . PRO A 1 11 ? 5.738 7.076 -5.861 1.00 0.00 11 PRO A N 4
ATOM 1635 C CA . PRO A 1 11 ? 6.668 8.190 -5.506 1.00 0.00 11 PRO A CA 4
ATOM 1636 C C . PRO A 1 11 ? 6.018 9.188 -4.526 1.00 0.00 11 PRO A C 4
ATOM 1637 O O . PRO A 1 11 ? 6.713 9.940 -3.874 1.00 0.00 11 PRO A O 4
ATOM 1648 N N . TRP A 1 12 ? 4.707 9.155 -4.458 1.00 0.00 12 TRP A N 4
ATOM 1649 C CA . TRP A 1 12 ? 3.943 10.068 -3.549 1.00 0.00 12 TRP A CA 4
ATOM 1650 C C . TRP A 1 12 ? 3.177 9.290 -2.461 1.00 0.00 12 TRP A C 4
ATOM 1651 O O . TRP A 1 12 ? 2.241 9.812 -1.884 1.00 0.00 12 TRP A O 4
ATOM 1672 N N . GLU A 1 13 ? 3.589 8.072 -2.207 1.00 0.00 13 GLU A N 4
ATOM 1673 C CA . GLU A 1 13 ? 2.896 7.247 -1.164 1.00 0.00 13 GLU A CA 4
ATOM 1674 C C . GLU A 1 13 ? 3.913 6.380 -0.401 1.00 0.00 13 GLU A C 4
ATOM 1675 O O . GLU A 1 13 ? 4.973 6.078 -0.915 1.00 0.0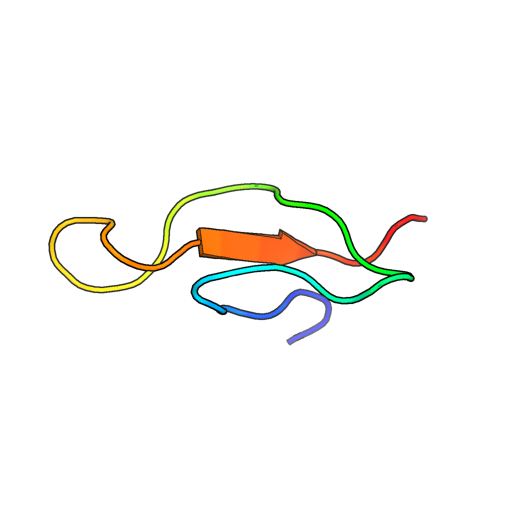0 13 GLU A O 4
ATOM 1687 N N . VAL A 1 14 ? 3.550 6.011 0.804 1.00 0.0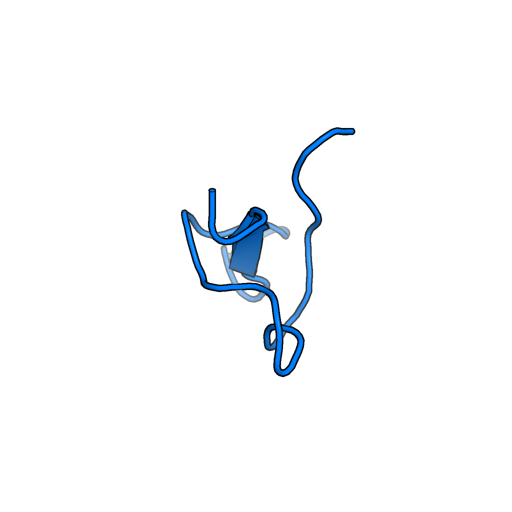0 14 VAL A N 4
ATOM 1688 C CA . VAL A 1 14 ? 4.441 5.162 1.668 1.00 0.00 14 VAL A CA 4
ATOM 1689 C C . VAL A 1 14 ? 3.645 3.981 2.245 1.00 0.00 14 VAL A C 4
ATOM 1690 O O . VAL A 1 14 ? 2.445 4.078 2.407 1.00 0.00 14 VAL A O 4
ATOM 1703 N N . ILE A 1 15 ? 4.330 2.901 2.535 1.00 0.00 15 ILE A N 4
ATOM 1704 C CA . ILE A 1 15 ? 3.657 1.696 3.103 1.00 0.00 15 ILE A CA 4
ATOM 1705 C C . ILE A 1 15 ? 3.078 1.996 4.491 1.00 0.00 15 ILE A C 4
ATOM 1706 O O . ILE A 1 15 ? 3.603 2.820 5.218 1.00 0.00 15 ILE A O 4
ATOM 1722 N N . ASP A 1 16 ? 2.010 1.310 4.807 1.00 0.00 16 ASP A N 4
ATOM 1723 C CA . ASP A 1 16 ? 1.334 1.492 6.129 1.00 0.00 16 ASP A CA 4
ATOM 1724 C C . ASP A 1 16 ? 0.709 0.175 6.620 1.00 0.00 16 ASP A C 4
ATOM 1725 O O . ASP A 1 16 ? 0.343 0.073 7.775 1.00 0.00 16 ASP A O 4
ATOM 1734 N N . GLY A 1 17 ? 0.603 -0.792 5.739 1.00 0.00 17 GLY A N 4
ATOM 1735 C CA . GLY A 1 17 ? 0.011 -2.112 6.128 1.00 0.00 17 GLY A CA 4
ATOM 1736 C C . GLY A 1 17 ? 0.414 -3.234 5.159 1.00 0.00 17 GLY A C 4
ATOM 1737 O O . GLY A 1 17 ? 1.249 -3.045 4.295 1.00 0.00 17 GLY A O 4
ATOM 1741 N N . SER A 1 18 ? -0.206 -4.372 5.356 1.00 0.00 18 SER A N 4
ATOM 1742 C CA . SER A 1 18 ? 0.050 -5.586 4.514 1.00 0.00 18 SER A CA 4
ATOM 1743 C C . SER A 1 18 ? -1.272 -6.054 3.891 1.00 0.00 18 SER A C 4
ATOM 1744 O O . SER A 1 18 ? -2.319 -5.904 4.493 1.00 0.00 18 SER A O 4
ATOM 1752 N N . CYS A 1 19 ? -1.187 -6.608 2.708 1.00 0.00 19 CYS A N 4
ATOM 1753 C CA . CYS A 1 19 ? -2.411 -7.103 1.997 1.00 0.00 19 CYS A CA 4
ATOM 1754 C C . CYS A 1 19 ? -2.057 -8.138 0.916 1.00 0.00 19 CYS A C 4
ATOM 1755 O O . CYS A 1 19 ? -0.932 -8.595 0.833 1.00 0.00 19 CYS A O 4
ATOM 1762 N N . GLY A 1 20 ? -3.045 -8.468 0.121 1.00 0.00 20 GLY A N 4
ATOM 1763 C CA . GLY A 1 20 ? -2.866 -9.462 -0.981 1.00 0.00 20 GLY A CA 4
ATOM 1764 C C . GLY A 1 20 ? -2.984 -10.868 -0.390 1.00 0.00 20 GLY A C 4
ATOM 1765 O O . GLY A 1 20 ? -3.901 -11.144 0.359 1.00 0.00 20 GLY A O 4
ATOM 1769 N N . LEU A 1 21 ? -2.050 -11.712 -0.743 1.00 0.00 21 LEU A N 4
ATOM 1770 C CA . LEU A 1 21 ? -2.039 -13.113 -0.240 1.00 0.00 21 LEU A CA 4
ATOM 1771 C C . LEU A 1 21 ? -1.226 -13.111 1.069 1.00 0.00 21 LEU A C 4
ATOM 1772 O O . LEU A 1 21 ? -1.673 -12.523 2.035 1.00 0.00 21 LEU A O 4
ATOM 1788 N N . PHE A 1 22 ? -0.080 -13.745 1.087 1.00 0.00 22 PHE A N 4
ATOM 1789 C CA . PHE A 1 22 ? 0.757 -13.775 2.326 1.00 0.00 22 PHE A CA 4
ATOM 1790 C C . PHE A 1 22 ? 1.576 -12.473 2.328 1.00 0.00 22 PHE A C 4
ATOM 1791 O O . PHE A 1 22 ? 2.738 -12.459 1.968 1.00 0.00 22 PHE A O 4
ATOM 1808 N N . ASN A 1 23 ? 0.906 -11.421 2.742 1.00 0.00 23 ASN A N 4
ATOM 1809 C CA . ASN A 1 23 ? 1.483 -10.035 2.830 1.00 0.00 23 ASN A CA 4
ATOM 1810 C C . ASN A 1 23 ? 2.362 -9.652 1.623 1.00 0.00 23 ASN A C 4
ATOM 1811 O O . ASN A 1 23 ? 3.278 -8.859 1.736 1.00 0.00 23 ASN A O 4
ATOM 1822 N N . SER A 1 24 ? 2.041 -10.236 0.492 1.00 0.00 24 SER A N 4
ATOM 1823 C CA . SER A 1 24 ? 2.803 -9.964 -0.765 1.00 0.00 24 SER A CA 4
ATOM 1824 C C . SER A 1 24 ? 2.627 -8.486 -1.120 1.00 0.00 24 SER A C 4
ATOM 1825 O O . SER A 1 24 ? 3.587 -7.785 -1.376 1.00 0.00 24 SER A O 4
ATOM 1833 N N . LYS A 1 25 ? 1.384 -8.076 -1.114 1.00 0.00 25 LYS A N 4
ATOM 1834 C CA . LYS A 1 25 ? 1.046 -6.659 -1.434 1.00 0.00 25 LYS A CA 4
ATOM 1835 C C . LYS A 1 25 ? 1.068 -5.875 -0.119 1.00 0.00 25 LYS A C 4
ATOM 1836 O O . LYS A 1 25 ? 1.175 -6.463 0.941 1.00 0.00 25 LYS A O 4
ATOM 1855 N N . TYR A 1 26 ? 0.974 -4.574 -0.221 1.00 0.00 26 TYR A N 4
ATOM 1856 C CA . TYR A 1 26 ? 0.989 -3.716 1.006 1.00 0.00 26 TYR A CA 4
ATOM 1857 C C . TYR A 1 26 ? -0.088 -2.638 0.950 1.00 0.00 26 TYR A C 4
ATOM 1858 O O . TYR A 1 26 ? -0.436 -2.160 -0.112 1.00 0.00 26 TYR A O 4
ATOM 1876 N N . ILE A 1 27 ? -0.582 -2.286 2.109 1.00 0.00 27 ILE A N 4
ATOM 1877 C CA . ILE A 1 27 ? -1.637 -1.238 2.192 1.00 0.00 27 ILE A CA 4
ATOM 1878 C C . ILE A 1 27 ? -0.835 0.047 2.315 1.00 0.00 27 ILE A C 4
ATOM 1879 O O . ILE A 1 27 ? -0.506 0.511 3.391 1.00 0.00 27 ILE A O 4
ATOM 1895 N N . CYS A 1 28 ? -0.549 0.567 1.153 1.00 0.00 28 CYS A N 4
ATOM 1896 C CA . CYS A 1 28 ? 0.235 1.825 1.073 1.00 0.00 28 CYS A CA 4
ATOM 1897 C C . CYS A 1 28 ? -0.738 3.002 1.088 1.00 0.00 28 CYS A C 4
ATOM 1898 O O . CYS A 1 28 ? -1.658 3.061 0.294 1.00 0.00 28 CYS A O 4
ATOM 1905 N N . CYS A 1 29 ? -0.488 3.899 2.005 1.00 0.00 29 CYS A N 4
ATOM 1906 C CA . CYS A 1 29 ? -1.349 5.109 2.151 1.00 0.00 29 CYS A CA 4
ATOM 1907 C C . CYS A 1 29 ? -0.466 6.361 2.080 1.00 0.00 29 CYS A C 4
ATOM 1908 O O . CYS A 1 29 ? 0.724 6.292 2.325 1.00 0.00 29 CYS A O 4
ATOM 1915 N N . ARG A 1 30 ? -1.081 7.470 1.742 1.00 0.00 30 ARG A N 4
ATOM 1916 C CA . ARG A 1 30 ? -0.328 8.760 1.638 1.00 0.00 30 ARG A CA 4
ATOM 1917 C C . ARG A 1 30 ? -0.045 9.273 3.063 1.00 0.00 30 ARG A C 4
ATOM 1918 O O . ARG A 1 30 ? -0.748 10.126 3.572 1.00 0.00 30 ARG A O 4
ATOM 1939 N N . GLU A 1 31 ? 0.985 8.728 3.660 1.00 0.00 31 GLU A N 4
ATOM 1940 C CA . GLU A 1 31 ? 1.376 9.126 5.050 1.00 0.00 31 GLU A CA 4
ATOM 1941 C C . GLU A 1 31 ? 2.820 9.638 5.072 1.00 0.00 31 GLU A C 4
ATOM 1942 O O . GLU A 1 31 ? 3.460 9.756 4.043 1.00 0.00 31 GLU A O 4
ATOM 1954 N N . LYS A 1 32 ? 3.282 9.925 6.263 1.00 0.00 32 LYS A N 4
ATOM 1955 C CA . LYS A 1 32 ? 4.675 10.435 6.449 1.00 0.00 32 LYS A CA 4
ATOM 1956 C C . LYS A 1 32 ? 5.642 9.297 6.060 1.00 0.00 32 LYS A C 4
ATOM 1957 O O . LYS A 1 32 ? 5.597 8.277 6.731 1.00 0.00 32 LYS A O 4
ATOM 1977 N N . MET A 1 1 ? -7.599 9.373 5.782 1.00 0.00 1 MET A N 5
ATOM 1978 C CA . MET A 1 1 ? -6.459 9.220 4.839 1.00 0.00 1 MET A CA 5
ATOM 1979 C C . MET A 1 1 ? -6.612 7.859 4.115 1.00 0.00 1 MET A C 5
ATOM 1980 O O . MET A 1 1 ? -6.049 6.871 4.547 1.00 0.00 1 MET A O 5
ATOM 1996 N N . PRO A 1 2 ? -7.373 7.834 3.038 1.00 0.00 2 PRO A N 5
ATOM 1997 C CA . PRO A 1 2 ? -7.582 6.593 2.232 1.00 0.00 2 PRO A CA 5
ATOM 1998 C C . PRO A 1 2 ? -6.246 6.032 1.715 1.00 0.00 2 PRO A C 5
ATOM 1999 O O . PRO A 1 2 ? -5.497 6.714 1.044 1.00 0.00 2 PRO A O 5
ATOM 2010 N N . CYS A 1 3 ? -6.003 4.792 2.054 1.00 0.00 3 CYS A N 5
ATOM 2011 C CA . CYS A 1 3 ? -4.749 4.092 1.633 1.00 0.00 3 CYS A CA 5
ATOM 2012 C C . CYS A 1 3 ? -4.981 3.399 0.278 1.00 0.00 3 CYS A C 5
ATOM 2013 O O . CYS A 1 3 ? -5.906 3.745 -0.430 1.00 0.00 3 CYS A O 5
ATOM 2020 N N . SER A 1 4 ? -4.143 2.443 -0.050 1.00 0.00 4 SER A N 5
ATOM 2021 C CA . SER A 1 4 ? -4.287 1.713 -1.349 1.00 0.00 4 SER A CA 5
ATOM 2022 C C . SER A 1 4 ? -3.461 0.418 -1.361 1.00 0.00 4 SER A C 5
ATOM 2023 O O . SER A 1 4 ? -2.259 0.451 -1.182 1.00 0.00 4 SER A O 5
ATOM 2031 N N . CYS A 1 5 ? -4.137 -0.688 -1.571 1.00 0.00 5 CYS A N 5
ATOM 2032 C CA . CYS A 1 5 ? -3.435 -2.007 -1.606 1.00 0.00 5 CYS A CA 5
ATOM 2033 C C . CYS A 1 5 ? -2.706 -2.187 -2.944 1.00 0.00 5 CYS A C 5
ATOM 2034 O O . CYS A 1 5 ? -3.281 -2.615 -3.927 1.00 0.00 5 CYS A O 5
ATOM 2041 N N . LYS A 1 6 ? -1.445 -1.840 -2.917 1.00 0.00 6 LYS A N 5
ATOM 2042 C CA . LYS A 1 6 ? -0.566 -1.943 -4.121 1.00 0.00 6 LYS A CA 5
ATOM 2043 C C . LYS A 1 6 ? 0.687 -2.735 -3.737 1.00 0.00 6 LYS A C 5
ATOM 2044 O O . LYS A 1 6 ? 1.085 -2.736 -2.588 1.00 0.00 6 LYS A O 5
ATOM 2063 N N . LYS A 1 7 ? 1.268 -3.384 -4.716 1.00 0.00 7 LYS A N 5
ATOM 2064 C CA . LYS A 1 7 ? 2.505 -4.202 -4.488 1.00 0.00 7 LYS A CA 5
ATOM 2065 C C . LYS A 1 7 ? 3.541 -3.340 -3.753 1.00 0.00 7 LYS A C 5
ATOM 2066 O O . LYS A 1 7 ? 4.121 -3.769 -2.775 1.00 0.00 7 LYS A O 5
ATOM 2085 N N . TYR A 1 8 ? 3.725 -2.147 -4.261 1.00 0.00 8 TYR A N 5
ATOM 2086 C CA . TYR A 1 8 ? 4.696 -1.188 -3.661 1.00 0.00 8 TYR A CA 5
ATOM 2087 C C . TYR A 1 8 ? 3.929 0.100 -3.281 1.00 0.00 8 TYR A C 5
ATOM 2088 O O . TYR A 1 8 ? 2.980 0.027 -2.524 1.00 0.00 8 TYR A O 5
ATOM 2106 N N . CYS A 1 9 ? 4.344 1.227 -3.807 1.00 0.00 9 CYS A N 5
ATOM 2107 C CA . CYS A 1 9 ? 3.683 2.536 -3.510 1.00 0.00 9 CYS A CA 5
ATOM 2108 C C . CYS A 1 9 ? 3.816 3.523 -4.680 1.00 0.00 9 CYS A C 5
ATOM 2109 O O . CYS A 1 9 ? 4.352 3.204 -5.724 1.00 0.00 9 CYS A O 5
ATOM 2116 N N . ASP A 1 10 ? 3.304 4.703 -4.434 1.00 0.00 10 ASP A N 5
ATOM 2117 C CA . ASP A 1 10 ? 3.337 5.811 -5.433 1.00 0.00 10 ASP A CA 5
ATOM 2118 C C . ASP A 1 10 ? 4.615 6.633 -5.160 1.00 0.00 10 ASP A C 5
ATOM 2119 O O . ASP A 1 10 ? 5.195 6.505 -4.098 1.00 0.00 10 ASP A O 5
ATOM 2128 N N . PRO A 1 11 ? 5.027 7.453 -6.102 1.00 0.00 11 PRO A N 5
ATOM 2129 C CA . PRO A 1 11 ? 6.070 8.494 -5.850 1.00 0.00 11 PRO A CA 5
ATOM 2130 C C . PRO A 1 11 ? 5.639 9.500 -4.759 1.00 0.00 11 PRO A C 5
ATOM 2131 O O . PRO A 1 11 ? 6.426 10.343 -4.365 1.00 0.00 11 PRO A O 5
ATOM 2142 N N . TRP A 1 12 ? 4.414 9.382 -4.310 1.00 0.00 12 TRP A N 5
ATOM 2143 C CA . TRP A 1 12 ? 3.862 10.289 -3.253 1.00 0.00 12 TRP A CA 5
ATOM 2144 C C . TRP A 1 12 ? 3.183 9.507 -2.112 1.00 0.00 12 TRP A C 5
ATOM 2145 O O . TRP A 1 12 ? 2.421 10.078 -1.353 1.00 0.00 12 TRP A O 5
ATOM 2166 N N . GLU A 1 13 ? 3.473 8.231 -2.018 1.00 0.00 13 GLU A N 5
ATOM 2167 C CA . GLU A 1 13 ? 2.855 7.394 -0.939 1.00 0.00 13 GLU A CA 5
ATOM 2168 C C . GLU A 1 13 ? 3.905 6.439 -0.334 1.00 0.00 13 GLU A C 5
ATOM 2169 O O . GLU A 1 13 ? 4.894 6.131 -0.973 1.00 0.00 13 GLU A O 5
ATOM 2181 N N . VAL A 1 14 ? 3.652 6.006 0.880 1.00 0.00 14 VAL A N 5
ATOM 2182 C CA . VAL A 1 14 ? 4.584 5.070 1.603 1.00 0.00 14 VAL A CA 5
ATOM 2183 C C . VAL A 1 14 ? 3.808 3.899 2.234 1.00 0.00 14 VAL A C 5
ATOM 2184 O O . VAL A 1 14 ? 2.681 4.066 2.659 1.00 0.00 14 VAL A O 5
ATOM 2197 N N . ILE A 1 15 ? 4.434 2.747 2.278 1.00 0.00 15 ILE A N 5
ATOM 2198 C CA . ILE A 1 15 ? 3.789 1.533 2.863 1.00 0.00 15 ILE A CA 5
ATOM 2199 C C . ILE A 1 15 ? 3.302 1.751 4.304 1.00 0.00 15 ILE A C 5
ATOM 2200 O O . ILE A 1 15 ? 3.871 2.529 5.047 1.00 0.00 15 ILE A O 5
ATOM 2216 N N . ASP A 1 16 ? 2.252 1.046 4.635 1.00 0.00 16 ASP A N 5
ATOM 2217 C CA . ASP A 1 16 ? 1.649 1.135 5.996 1.00 0.00 16 ASP A CA 5
ATOM 2218 C C . ASP A 1 16 ? 1.171 -0.273 6.391 1.00 0.00 16 ASP A C 5
ATOM 2219 O O . ASP A 1 16 ? 1.900 -0.995 7.041 1.00 0.00 16 ASP A O 5
ATOM 2228 N N . GLY A 1 17 ? -0.027 -0.626 5.991 1.00 0.00 17 GLY A N 5
ATOM 2229 C CA . GLY A 1 17 ? -0.580 -1.975 6.321 1.00 0.00 17 GLY A CA 5
ATOM 2230 C C . GLY A 1 17 ? -0.087 -3.011 5.301 1.00 0.00 17 GLY A C 5
ATOM 2231 O O . GLY A 1 17 ? 0.832 -2.752 4.548 1.00 0.00 17 GLY A O 5
ATOM 2235 N N . SER A 1 18 ? -0.721 -4.158 5.312 1.00 0.00 18 SER A N 5
ATOM 2236 C CA . SER A 1 18 ? -0.341 -5.257 4.369 1.00 0.00 18 SER A CA 5
ATOM 2237 C C . SER A 1 18 ? -1.586 -5.981 3.853 1.00 0.00 18 SER A C 5
ATOM 2238 O O . SER A 1 18 ? -2.431 -6.388 4.629 1.00 0.00 18 SER A O 5
ATOM 2246 N N . CYS A 1 19 ? -1.653 -6.112 2.551 1.00 0.00 19 CYS A N 5
ATOM 2247 C CA . CYS A 1 19 ? -2.808 -6.799 1.893 1.00 0.00 19 CYS A CA 5
ATOM 2248 C C . CYS A 1 19 ? -2.314 -8.038 1.126 1.00 0.00 19 CYS A C 5
ATOM 2249 O O . CYS A 1 19 ? -1.162 -8.416 1.237 1.00 0.00 19 CYS A O 5
ATOM 2256 N N . GLY A 1 20 ? -3.197 -8.638 0.367 1.00 0.00 20 GLY A N 5
ATOM 2257 C CA . GLY A 1 20 ? -2.828 -9.857 -0.422 1.00 0.00 20 GLY A CA 5
ATOM 2258 C C . GLY A 1 20 ? -2.972 -11.088 0.488 1.00 0.00 20 GLY A C 5
ATOM 2259 O O . GLY A 1 20 ? -3.566 -10.999 1.546 1.00 0.00 20 GLY A O 5
ATOM 2263 N N . LEU A 1 21 ? -2.427 -12.200 0.061 1.00 0.00 21 LEU A N 5
ATOM 2264 C CA . LEU A 1 21 ? -2.515 -13.448 0.879 1.00 0.00 21 LEU A CA 5
ATOM 2265 C C . LEU A 1 21 ? -1.316 -13.542 1.831 1.00 0.00 21 LEU A C 5
ATOM 2266 O O . LEU A 1 21 ? -1.478 -13.294 3.011 1.00 0.00 21 LEU A O 5
ATOM 2282 N N . PHE A 1 22 ? -0.160 -13.892 1.325 1.00 0.00 22 PHE A N 5
ATOM 2283 C CA . PHE A 1 22 ? 1.055 -13.997 2.199 1.00 0.00 22 PHE A CA 5
ATOM 2284 C C . PHE A 1 22 ? 1.731 -12.613 2.186 1.00 0.00 22 PHE A C 5
ATOM 2285 O O . PHE A 1 22 ? 2.880 -12.470 1.817 1.00 0.00 22 PHE A O 5
ATOM 2302 N N . ASN A 1 23 ? 0.962 -11.632 2.604 1.00 0.00 23 ASN A N 5
ATOM 2303 C CA . ASN A 1 23 ? 1.403 -10.196 2.672 1.00 0.00 23 ASN A CA 5
ATOM 2304 C C . ASN A 1 23 ? 2.142 -9.770 1.388 1.00 0.00 23 ASN A C 5
ATOM 2305 O O . ASN A 1 23 ? 2.961 -8.872 1.392 1.00 0.00 23 ASN A O 5
ATOM 2316 N N . SER A 1 24 ? 1.800 -10.454 0.321 1.00 0.00 24 SER A N 5
ATOM 2317 C CA . SER A 1 24 ? 2.403 -10.197 -1.023 1.00 0.00 24 SER A CA 5
ATOM 2318 C C . SER A 1 24 ? 2.240 -8.723 -1.402 1.00 0.00 24 SER A C 5
ATOM 2319 O O . SER A 1 24 ? 3.182 -8.072 -1.809 1.00 0.00 24 SER A O 5
ATOM 2327 N N . LYS A 1 25 ? 1.029 -8.257 -1.245 1.00 0.00 25 LYS A N 5
ATOM 2328 C CA . LYS A 1 25 ? 0.704 -6.838 -1.564 1.00 0.00 25 LYS A CA 5
ATOM 2329 C C . LYS A 1 25 ? 0.797 -6.027 -0.267 1.00 0.00 25 LYS A C 5
ATOM 2330 O O . LYS A 1 25 ? 0.855 -6.591 0.809 1.00 0.00 25 LYS A O 5
ATOM 2349 N N . TYR A 1 26 ? 0.811 -4.727 -0.408 1.00 0.00 26 TYR A N 5
ATOM 2350 C CA . TYR A 1 26 ? 0.904 -3.835 0.790 1.00 0.00 26 TYR A CA 5
ATOM 2351 C C . TYR A 1 26 ? -0.087 -2.680 0.739 1.00 0.00 26 TYR A C 5
ATOM 2352 O O . TYR A 1 26 ? -0.335 -2.113 -0.307 1.00 0.00 26 TYR A O 5
ATOM 2370 N N . ILE A 1 27 ? -0.617 -2.371 1.894 1.00 0.00 27 ILE A N 5
ATOM 2371 C CA . ILE A 1 27 ? -1.606 -1.261 2.011 1.00 0.00 27 ILE A CA 5
ATOM 2372 C C . ILE A 1 27 ? -0.762 -0.020 2.259 1.00 0.00 27 ILE A C 5
ATOM 2373 O O . ILE A 1 27 ? -0.370 0.288 3.369 1.00 0.00 27 ILE A O 5
ATOM 2389 N N . CYS A 1 28 ? -0.509 0.648 1.169 1.00 0.00 28 CYS A N 5
ATOM 2390 C CA . CYS A 1 28 ? 0.306 1.888 1.207 1.00 0.00 28 CYS A CA 5
ATOM 2391 C C . CYS A 1 28 ? -0.590 3.114 1.421 1.00 0.00 28 CYS A C 5
ATOM 2392 O O . CYS A 1 28 ? -1.557 3.307 0.711 1.00 0.00 28 CYS A O 5
ATOM 2399 N N . CYS A 1 29 ? -0.224 3.895 2.408 1.00 0.00 29 CYS A N 5
ATOM 2400 C CA . CYS A 1 29 ? -0.980 5.139 2.765 1.00 0.00 29 CYS A CA 5
ATOM 2401 C C . CYS A 1 29 ? -0.069 6.359 2.553 1.00 0.00 29 CYS A C 5
ATOM 2402 O O . CYS A 1 29 ? 1.135 6.259 2.690 1.00 0.00 29 CYS A O 5
ATOM 2409 N N . ARG A 1 30 ? -0.668 7.478 2.229 1.00 0.00 30 ARG A N 5
ATOM 2410 C CA . ARG A 1 30 ? 0.120 8.732 1.997 1.00 0.00 30 ARG A CA 5
ATOM 2411 C C . ARG A 1 30 ? 0.880 9.165 3.259 1.00 0.00 30 ARG A C 5
ATOM 2412 O O . ARG A 1 30 ? 0.370 9.058 4.358 1.00 0.00 30 ARG A O 5
ATOM 2433 N N . GLU A 1 31 ? 2.082 9.638 3.042 1.00 0.00 31 GLU A N 5
ATOM 2434 C CA . GLU A 1 31 ? 2.946 10.100 4.170 1.00 0.00 31 GLU A CA 5
ATOM 2435 C C . GLU A 1 31 ? 2.489 11.502 4.612 1.00 0.00 31 GLU A C 5
ATOM 2436 O O . GLU A 1 31 ? 3.015 12.508 4.172 1.00 0.00 31 GLU A O 5
ATOM 2448 N N . LYS A 1 32 ? 1.509 11.514 5.477 1.00 0.00 32 LYS A N 5
ATOM 2449 C CA . LYS A 1 32 ? 0.961 12.806 5.996 1.00 0.00 32 LYS A CA 5
ATOM 2450 C C . LYS A 1 32 ? 1.880 13.388 7.089 1.00 0.00 32 LYS A C 5
ATOM 2451 O O . LYS A 1 32 ? 1.981 14.604 7.117 1.00 0.00 32 LYS A O 5
ATOM 2471 N N . MET A 1 1 ? -10.386 4.932 -0.838 1.00 0.00 1 MET A N 6
ATOM 2472 C CA . MET A 1 1 ? -10.013 6.368 -0.990 1.00 0.00 1 MET A CA 6
ATOM 2473 C C . MET A 1 1 ? -8.949 6.850 0.025 1.00 0.00 1 MET A C 6
ATOM 2474 O O . MET A 1 1 ? -8.067 7.590 -0.369 1.00 0.00 1 MET A O 6
ATOM 2490 N N . PRO A 1 2 ? -9.025 6.447 1.277 1.00 0.00 2 PRO A N 6
ATOM 2491 C CA . PRO A 1 2 ? -8.056 6.893 2.326 1.00 0.00 2 PRO A CA 6
ATOM 2492 C C . PRO A 1 2 ? -6.683 6.250 2.080 1.00 0.00 2 PRO A C 6
ATOM 2493 O O . PRO A 1 2 ? -5.658 6.878 2.256 1.00 0.00 2 PRO A O 6
ATOM 2504 N N . CYS A 1 3 ? -6.726 5.003 1.678 1.00 0.00 3 CYS A N 6
ATOM 2505 C CA . CYS A 1 3 ? -5.479 4.228 1.393 1.00 0.00 3 CYS A CA 6
ATOM 2506 C C . CYS A 1 3 ? -5.773 3.233 0.257 1.00 0.00 3 CYS A C 6
ATOM 2507 O O . CYS A 1 3 ? -6.909 3.101 -0.160 1.00 0.00 3 CYS A O 6
ATOM 2514 N N . SER A 1 4 ? -4.746 2.564 -0.210 1.00 0.00 4 SER A N 6
ATOM 2515 C CA . SER A 1 4 ? -4.921 1.570 -1.318 1.00 0.00 4 SER A CA 6
ATOM 2516 C C . SER A 1 4 ? -3.905 0.420 -1.243 1.00 0.00 4 SER A C 6
ATOM 2517 O O . SER A 1 4 ? -2.763 0.612 -0.865 1.00 0.00 4 SER A O 6
ATOM 2525 N N . CYS A 1 5 ? -4.379 -0.747 -1.614 1.00 0.00 5 CYS A N 6
ATOM 2526 C CA . CYS A 1 5 ? -3.528 -1.975 -1.604 1.00 0.00 5 CYS A CA 6
ATOM 2527 C C . CYS A 1 5 ? -2.807 -2.184 -2.943 1.00 0.00 5 CYS A C 6
ATOM 2528 O O . CYS A 1 5 ? -3.421 -2.480 -3.950 1.00 0.00 5 CYS A O 6
ATOM 2535 N N . LYS A 1 6 ? -1.511 -2.017 -2.891 1.00 0.00 6 LYS A N 6
ATOM 2536 C CA . LYS A 1 6 ? -0.625 -2.179 -4.085 1.00 0.00 6 LYS A CA 6
ATOM 2537 C C . LYS A 1 6 ? 0.655 -2.906 -3.650 1.00 0.00 6 LYS A C 6
ATOM 2538 O O . LYS A 1 6 ? 1.149 -2.687 -2.560 1.00 0.00 6 LYS A O 6
ATOM 2557 N N . LYS A 1 7 ? 1.149 -3.750 -4.520 1.00 0.00 7 LYS A N 6
ATOM 2558 C CA . LYS A 1 7 ? 2.399 -4.526 -4.230 1.00 0.00 7 LYS A CA 6
ATOM 2559 C C . LYS A 1 7 ? 3.602 -3.571 -4.089 1.00 0.00 7 LYS A C 6
ATOM 2560 O O . LYS A 1 7 ? 4.653 -3.947 -3.608 1.00 0.00 7 LYS A O 6
ATOM 2579 N N . TYR A 1 8 ? 3.389 -2.356 -4.523 1.00 0.00 8 TYR A N 6
ATOM 2580 C CA . TYR A 1 8 ? 4.433 -1.291 -4.469 1.00 0.00 8 TYR A CA 6
ATOM 2581 C C . TYR A 1 8 ? 3.726 0.066 -4.334 1.00 0.00 8 TYR A C 6
ATOM 2582 O O . TYR A 1 8 ? 2.599 0.219 -4.766 1.00 0.00 8 TYR A O 6
ATOM 2600 N N . CYS A 1 9 ? 4.407 1.014 -3.742 1.00 0.00 9 CYS A N 6
ATOM 2601 C CA . CYS A 1 9 ? 3.805 2.370 -3.559 1.00 0.00 9 CYS A CA 6
ATOM 2602 C C . CYS A 1 9 ? 4.085 3.312 -4.738 1.00 0.00 9 CYS A C 6
ATOM 2603 O O . CYS A 1 9 ? 4.717 2.955 -5.713 1.00 0.00 9 CYS A O 6
ATOM 2610 N N . ASP A 1 10 ? 3.573 4.503 -4.566 1.00 0.00 10 ASP A N 6
ATOM 2611 C CA . ASP A 1 10 ? 3.710 5.603 -5.563 1.00 0.00 10 ASP A CA 6
ATOM 2612 C C . ASP A 1 10 ? 4.702 6.627 -4.963 1.00 0.00 10 ASP A C 6
ATOM 2613 O O . ASP A 1 10 ? 4.950 6.586 -3.773 1.00 0.00 10 ASP A O 6
ATOM 2622 N N . PRO A 1 11 ? 5.247 7.515 -5.768 1.00 0.00 11 PRO A N 6
ATOM 2623 C CA . PRO A 1 11 ? 6.217 8.541 -5.278 1.00 0.00 11 PRO A CA 6
ATOM 2624 C C . PRO A 1 11 ? 5.616 9.479 -4.212 1.00 0.00 11 PRO A C 6
ATOM 2625 O O . PRO A 1 11 ? 6.350 10.149 -3.511 1.00 0.00 11 PRO A O 6
ATOM 2636 N N . TRP A 1 12 ? 4.308 9.498 -4.125 1.00 0.00 12 TRP A N 6
ATOM 2637 C CA . TRP A 1 12 ? 3.607 10.373 -3.129 1.00 0.00 12 TRP A CA 6
ATOM 2638 C C . TRP A 1 12 ? 3.124 9.614 -1.878 1.00 0.00 12 TRP A C 6
ATOM 2639 O O . TRP A 1 12 ? 2.351 10.154 -1.108 1.00 0.00 12 TRP A O 6
ATOM 2660 N N . GLU A 1 13 ? 3.580 8.398 -1.701 1.00 0.00 13 GLU A N 6
ATOM 2661 C CA . GLU A 1 13 ? 3.143 7.604 -0.505 1.00 0.00 13 GLU A CA 6
ATOM 2662 C C . GLU A 1 13 ? 4.200 6.601 -0.013 1.00 0.00 13 GLU A C 6
ATOM 2663 O O . GLU A 1 13 ? 5.234 6.426 -0.627 1.00 0.00 13 GLU A O 6
ATOM 2675 N N . VAL A 1 14 ? 3.878 5.981 1.096 1.00 0.00 14 VAL A N 6
ATOM 2676 C CA . VAL A 1 14 ? 4.781 4.967 1.731 1.00 0.00 14 VAL A CA 6
ATOM 2677 C C . VAL A 1 14 ? 3.935 3.843 2.354 1.00 0.00 14 VAL A C 6
ATOM 2678 O O . VAL A 1 14 ? 2.797 4.063 2.731 1.00 0.00 14 VAL A O 6
ATOM 2691 N N . ILE A 1 15 ? 4.523 2.672 2.439 1.00 0.00 15 ILE A N 6
ATOM 2692 C CA . ILE A 1 15 ? 3.824 1.488 3.021 1.00 0.00 15 ILE A CA 6
ATOM 2693 C C . ILE A 1 15 ? 3.254 1.808 4.411 1.00 0.00 15 ILE A C 6
ATOM 2694 O O . ILE A 1 15 ? 3.867 2.509 5.193 1.00 0.00 15 ILE A O 6
ATOM 2710 N N . ASP A 1 16 ? 2.087 1.273 4.656 1.00 0.00 16 ASP A N 6
ATOM 2711 C CA . ASP A 1 16 ? 1.383 1.483 5.961 1.00 0.00 16 ASP A CA 6
ATOM 2712 C C . ASP A 1 16 ? 0.848 0.153 6.520 1.00 0.00 16 ASP A C 6
ATOM 2713 O O . ASP A 1 16 ? 0.495 0.078 7.680 1.00 0.00 16 ASP A O 6
ATOM 2722 N N . GLY A 1 17 ? 0.803 -0.852 5.681 1.00 0.00 17 GLY A N 6
ATOM 2723 C CA . GLY A 1 17 ? 0.299 -2.189 6.122 1.00 0.00 17 GLY A CA 6
ATOM 2724 C C . GLY A 1 17 ? 0.593 -3.269 5.076 1.00 0.00 17 GLY A C 6
ATOM 2725 O O . GLY A 1 17 ? 1.405 -3.078 4.189 1.00 0.00 17 GLY A O 6
ATOM 2729 N N . SER A 1 18 ? -0.092 -4.377 5.227 1.00 0.00 18 SER A N 6
ATOM 2730 C CA . SER A 1 18 ? 0.069 -5.539 4.297 1.00 0.00 18 SER A CA 6
ATOM 2731 C C . SER A 1 18 ? -1.298 -6.063 3.833 1.00 0.00 18 SER A C 6
ATOM 2732 O O . SER A 1 18 ? -2.209 -6.202 4.626 1.00 0.00 18 SER A O 6
ATOM 2740 N N . CYS A 1 19 ? -1.388 -6.333 2.554 1.00 0.00 19 CYS A N 6
ATOM 2741 C CA . CYS A 1 19 ? -2.653 -6.853 1.940 1.00 0.00 19 CYS A CA 6
ATOM 2742 C C . CYS A 1 19 ? -2.363 -8.047 1.015 1.00 0.00 19 CYS A C 6
ATOM 2743 O O . CYS A 1 19 ? -1.244 -8.520 0.940 1.00 0.00 19 CYS A O 6
ATOM 2750 N N . GLY A 1 20 ? -3.393 -8.497 0.340 1.00 0.00 20 GLY A N 6
ATOM 2751 C CA . GLY A 1 20 ? -3.264 -9.656 -0.597 1.00 0.00 20 GLY A CA 6
ATOM 2752 C C . GLY A 1 20 ? -3.275 -10.959 0.208 1.00 0.00 20 GLY A C 6
ATOM 2753 O O . GLY A 1 20 ? -4.062 -11.109 1.124 1.00 0.00 20 GLY A O 6
ATOM 2757 N N . LEU A 1 21 ? -2.403 -11.862 -0.159 1.00 0.00 21 LEU A N 6
ATOM 2758 C CA . LEU A 1 21 ? -2.301 -13.174 0.535 1.00 0.00 21 LEU A CA 6
ATOM 2759 C C . LEU A 1 21 ? -1.292 -13.020 1.692 1.00 0.00 21 LEU A C 6
ATOM 2760 O O . LEU A 1 21 ? -1.533 -12.220 2.574 1.00 0.00 21 LEU A O 6
ATOM 2776 N N . PHE A 1 22 ? -0.210 -13.762 1.676 1.00 0.00 22 PHE A N 6
ATOM 2777 C CA . PHE A 1 22 ? 0.805 -13.654 2.769 1.00 0.00 22 PHE A CA 6
ATOM 2778 C C . PHE A 1 22 ? 1.656 -12.405 2.497 1.00 0.00 22 PHE A C 6
ATOM 2779 O O . PHE A 1 22 ? 2.719 -12.482 1.909 1.00 0.00 22 PHE A O 6
ATOM 2796 N N . ASN A 1 23 ? 1.123 -11.294 2.947 1.00 0.00 23 ASN A N 6
ATOM 2797 C CA . ASN A 1 23 ? 1.751 -9.937 2.805 1.00 0.00 23 ASN A CA 6
ATOM 2798 C C . ASN A 1 23 ? 2.383 -9.673 1.423 1.00 0.00 23 ASN A C 6
ATOM 2799 O O . ASN A 1 23 ? 3.291 -8.874 1.296 1.00 0.00 23 ASN A O 6
ATOM 2810 N N . SER A 1 24 ? 1.872 -10.356 0.426 1.00 0.00 24 SER A N 6
ATOM 2811 C CA . SER A 1 24 ? 2.393 -10.192 -0.968 1.00 0.00 24 SER A CA 6
ATOM 2812 C C . SER A 1 24 ? 2.195 -8.732 -1.383 1.00 0.00 24 SER A C 6
ATOM 2813 O O . SER A 1 24 ? 3.125 -8.071 -1.804 1.00 0.00 24 SER A O 6
ATOM 2821 N N . LYS A 1 25 ? 0.973 -8.288 -1.241 1.00 0.00 25 LYS A N 6
ATOM 2822 C CA . LYS A 1 25 ? 0.623 -6.883 -1.597 1.00 0.00 25 LYS A CA 6
ATOM 2823 C C . LYS A 1 25 ? 0.814 -6.038 -0.327 1.00 0.00 25 LYS A C 6
ATOM 2824 O O . LYS A 1 25 ? 1.019 -6.584 0.740 1.00 0.00 25 LYS A O 6
ATOM 2843 N N . TYR A 1 26 ? 0.748 -4.736 -0.469 1.00 0.00 26 TYR A N 6
ATOM 2844 C CA . TYR A 1 2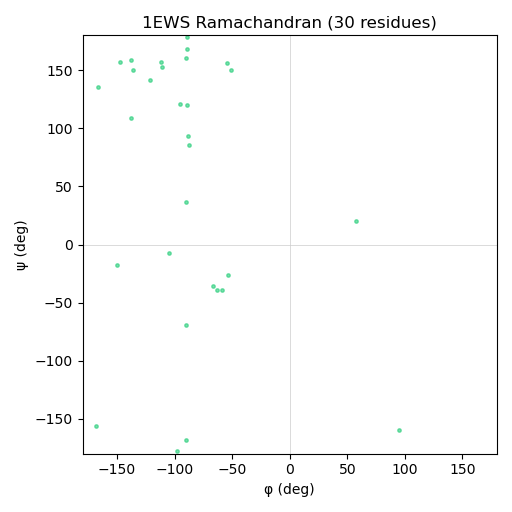6 ? 0.927 -3.837 0.719 1.00 0.00 26 TYR A CA 6
ATOM 2845 C C . TYR A 1 26 ? -0.104 -2.714 0.772 1.00 0.00 26 TYR A C 6
ATOM 2846 O O . TYR A 1 26 ? -0.476 -2.167 -0.244 1.00 0.00 26 TYR A O 6
ATOM 2864 N N . ILE A 1 27 ? -0.523 -2.403 1.972 1.00 0.00 27 ILE A N 6
ATOM 2865 C CA . ILE A 1 27 ? -1.531 -1.318 2.175 1.00 0.00 27 ILE A CA 6
ATOM 2866 C C . ILE A 1 27 ? -0.690 -0.057 2.317 1.00 0.00 27 ILE A C 6
ATOM 2867 O O . ILE A 1 27 ? -0.278 0.313 3.398 1.00 0.00 27 ILE A O 6
ATOM 2883 N N . CYS A 1 28 ? -0.469 0.554 1.188 1.00 0.00 28 CYS A N 6
ATOM 2884 C CA . CYS A 1 28 ? 0.345 1.802 1.162 1.00 0.00 28 CYS A CA 6
ATOM 2885 C C . CYS A 1 28 ? -0.560 3.029 1.210 1.00 0.00 28 CYS A C 6
ATOM 2886 O O . CYS A 1 28 ? -1.482 3.146 0.424 1.00 0.00 28 CYS A O 6
ATOM 2893 N N . CYS A 1 29 ? -0.257 3.903 2.137 1.00 0.00 29 CYS A N 6
ATOM 2894 C CA . CYS A 1 29 ? -1.055 5.155 2.307 1.00 0.00 29 CYS A CA 6
ATOM 2895 C C . CYS A 1 29 ? -0.125 6.373 2.221 1.00 0.00 29 CYS A C 6
ATOM 2896 O O . CYS A 1 29 ? 1.042 6.288 2.551 1.00 0.00 29 CYS A O 6
ATOM 2903 N N . ARG A 1 30 ? -0.678 7.474 1.774 1.00 0.00 30 ARG A N 6
ATOM 2904 C CA . ARG A 1 30 ? 0.124 8.731 1.644 1.00 0.00 30 ARG A CA 6
ATOM 2905 C C . ARG A 1 30 ? 0.296 9.400 3.016 1.00 0.00 30 ARG A C 6
ATOM 2906 O O . ARG A 1 30 ? -0.395 9.068 3.961 1.00 0.00 30 ARG A O 6
ATOM 2927 N N . GLU A 1 31 ? 1.220 10.327 3.079 1.00 0.00 31 GLU A N 6
ATOM 2928 C CA . GLU A 1 31 ? 1.487 11.055 4.359 1.00 0.00 31 GLU A CA 6
ATOM 2929 C C . GLU A 1 31 ? 0.335 12.019 4.683 1.00 0.00 31 GLU A C 6
ATOM 2930 O O . GLU A 1 31 ? -0.639 12.086 3.956 1.00 0.00 31 GLU A O 6
ATOM 2942 N N . LYS A 1 32 ? 0.485 12.733 5.769 1.00 0.00 32 LYS A N 6
ATOM 2943 C CA . LYS A 1 32 ? -0.560 13.711 6.201 1.00 0.00 32 LYS A CA 6
ATOM 2944 C C . LYS A 1 32 ? 0.052 15.122 6.136 1.00 0.00 32 LYS A C 6
ATOM 2945 O O . LYS A 1 32 ? 0.945 15.381 6.927 1.00 0.00 32 LYS A O 6
ATOM 2965 N N . MET A 1 1 ? -12.701 3.646 2.158 1.00 0.00 1 MET A N 7
ATOM 2966 C CA . MET A 1 1 ? -11.348 3.384 1.594 1.00 0.00 1 MET A CA 7
ATOM 2967 C C . MET A 1 1 ? -10.429 4.575 1.962 1.00 0.00 1 MET A C 7
ATOM 2968 O O . MET A 1 1 ? -10.291 5.504 1.190 1.00 0.00 1 MET A O 7
ATOM 2984 N N . PRO A 1 2 ? -9.827 4.524 3.131 1.00 0.00 2 PRO A N 7
ATOM 2985 C CA . PRO A 1 2 ? -8.844 5.555 3.577 1.00 0.00 2 PRO A CA 7
ATOM 2986 C C . PRO A 1 2 ? -7.537 5.378 2.789 1.00 0.00 2 PRO A C 7
ATOM 2987 O O . PRO A 1 2 ? -7.044 6.311 2.185 1.00 0.00 2 PRO A O 7
ATOM 2998 N N . CYS A 1 3 ? -7.034 4.171 2.835 1.00 0.00 3 CYS A N 7
ATOM 2999 C CA . CYS A 1 3 ? -5.765 3.817 2.125 1.00 0.00 3 CYS A CA 7
ATOM 3000 C C . CYS A 1 3 ? -6.087 2.862 0.961 1.00 0.00 3 CYS A C 7
ATOM 3001 O O . CYS A 1 3 ? -7.223 2.800 0.530 1.00 0.00 3 CYS A O 7
ATOM 3008 N N . SER A 1 4 ? -5.096 2.147 0.478 1.00 0.00 4 SER A N 7
ATOM 3009 C CA . SER A 1 4 ? -5.332 1.196 -0.657 1.00 0.00 4 SER A CA 7
ATOM 3010 C C . SER A 1 4 ? -4.264 0.095 -0.722 1.00 0.00 4 SER A C 7
ATOM 3011 O O . SER A 1 4 ? -3.092 0.361 -0.527 1.00 0.00 4 SER A O 7
ATOM 3019 N N . CYS A 1 5 ? -4.718 -1.107 -0.996 1.00 0.00 5 CYS A N 7
ATOM 3020 C CA . CYS A 1 5 ? -3.791 -2.276 -1.095 1.00 0.00 5 CYS A CA 7
ATOM 3021 C C . CYS A 1 5 ? -3.030 -2.251 -2.425 1.00 0.00 5 CYS A C 7
ATOM 3022 O O . CYS A 1 5 ? -3.403 -2.883 -3.395 1.00 0.00 5 CYS A O 7
ATOM 3029 N N . LYS A 1 6 ? -1.968 -1.493 -2.406 1.00 0.00 6 LYS A N 7
ATOM 3030 C CA . LYS A 1 6 ? -1.088 -1.333 -3.599 1.00 0.00 6 LYS A CA 7
ATOM 3031 C C . LYS A 1 6 ? 0.072 -2.331 -3.497 1.00 0.00 6 LYS A C 7
ATOM 3032 O O . LYS A 1 6 ? 0.786 -2.350 -2.513 1.00 0.00 6 LYS A O 7
ATOM 3051 N N . LYS A 1 7 ? 0.226 -3.133 -4.522 1.00 0.00 7 LYS A N 7
ATOM 3052 C CA . LYS A 1 7 ? 1.324 -4.157 -4.550 1.00 0.00 7 LYS A CA 7
ATOM 3053 C C . LYS A 1 7 ? 2.687 -3.511 -4.243 1.00 0.00 7 LYS A C 7
ATOM 3054 O O . LYS A 1 7 ? 3.574 -4.134 -3.694 1.00 0.00 7 LYS A O 7
ATOM 3073 N N . TYR A 1 8 ? 2.775 -2.263 -4.626 1.00 0.00 8 TYR A N 7
ATOM 3074 C CA . TYR A 1 8 ? 4.001 -1.438 -4.425 1.00 0.00 8 TYR A CA 7
ATOM 3075 C C . TYR A 1 8 ? 3.553 0.025 -4.259 1.00 0.00 8 TYR A C 7
ATOM 3076 O O . TYR A 1 8 ? 2.479 0.395 -4.693 1.00 0.00 8 TYR A O 7
ATOM 3094 N N . CYS A 1 9 ? 4.390 0.816 -3.641 1.00 0.00 9 CYS A N 7
ATOM 3095 C CA . CYS A 1 9 ? 4.069 2.255 -3.414 1.00 0.00 9 CYS A CA 7
ATOM 3096 C C . CYS A 1 9 ? 4.526 3.140 -4.587 1.00 0.00 9 CYS A C 7
ATOM 3097 O O . CYS A 1 9 ? 4.816 2.653 -5.662 1.00 0.00 9 CYS A O 7
ATOM 3104 N N . ASP A 1 10 ? 4.568 4.424 -4.331 1.00 0.00 10 ASP A N 7
ATOM 3105 C CA . ASP A 1 10 ? 4.987 5.432 -5.348 1.00 0.00 10 ASP A CA 7
ATOM 3106 C C . ASP A 1 10 ? 5.987 6.407 -4.698 1.00 0.00 10 ASP A C 7
ATOM 3107 O O . ASP A 1 10 ? 6.149 6.390 -3.493 1.00 0.00 10 ASP A O 7
ATOM 3116 N N . PRO A 1 11 ? 6.636 7.231 -5.492 1.00 0.00 11 PRO A N 7
ATOM 3117 C CA . PRO A 1 11 ? 7.290 8.473 -4.986 1.00 0.00 11 PRO A CA 7
ATOM 3118 C C . PRO A 1 11 ? 6.313 9.326 -4.154 1.00 0.00 11 PRO A C 7
ATOM 3119 O O . PRO A 1 11 ? 6.715 9.980 -3.211 1.00 0.00 11 PRO A O 7
ATOM 3130 N N . TRP A 1 12 ? 5.059 9.284 -4.536 1.00 0.00 12 TRP A N 7
ATOM 3131 C CA . TRP A 1 12 ? 4.000 10.064 -3.819 1.00 0.00 12 TRP A CA 7
ATOM 3132 C C . TRP A 1 12 ? 3.173 9.179 -2.867 1.00 0.00 12 TRP A C 7
ATOM 3133 O O . TRP A 1 12 ? 2.063 9.532 -2.520 1.00 0.00 12 TRP A O 7
ATOM 3154 N N . GLU A 1 13 ? 3.729 8.060 -2.468 1.00 0.00 13 GLU A N 7
ATOM 3155 C CA . GLU A 1 13 ? 2.997 7.133 -1.541 1.00 0.00 13 GLU A CA 7
ATOM 3156 C C . GLU A 1 13 ? 4.004 6.392 -0.640 1.00 0.00 13 GLU A C 7
ATOM 3157 O O . GLU A 1 13 ? 5.177 6.329 -0.953 1.00 0.00 13 GLU A O 7
ATOM 3169 N N . VAL A 1 14 ? 3.517 5.854 0.453 1.00 0.00 14 VAL A N 7
ATOM 3170 C CA . VAL A 1 14 ? 4.401 5.106 1.408 1.00 0.00 14 VAL A CA 7
ATOM 3171 C C . VAL A 1 14 ? 3.608 3.997 2.123 1.00 0.00 14 VAL A C 7
ATOM 3172 O O . VAL A 1 14 ? 2.437 4.157 2.402 1.00 0.00 14 VAL A O 7
ATOM 3185 N N . ILE A 1 15 ? 4.271 2.898 2.398 1.00 0.00 15 ILE A N 7
ATOM 3186 C CA . ILE A 1 15 ? 3.615 1.748 3.090 1.00 0.00 15 ILE A CA 7
ATOM 3187 C C . ILE A 1 15 ? 2.938 2.166 4.401 1.00 0.00 15 ILE A C 7
ATOM 3188 O O . ILE A 1 15 ? 3.361 3.099 5.058 1.00 0.00 15 ILE A O 7
ATOM 3204 N N . ASP A 1 16 ? 1.898 1.446 4.728 1.00 0.00 16 ASP A N 7
ATOM 3205 C CA . ASP A 1 16 ? 1.123 1.720 5.974 1.00 0.00 16 ASP A CA 7
ATOM 3206 C C . ASP A 1 16 ? 0.516 0.419 6.526 1.00 0.00 16 ASP A C 7
ATOM 3207 O O . ASP A 1 16 ? 0.078 0.383 7.660 1.00 0.00 16 ASP A O 7
ATOM 3216 N N . GLY A 1 17 ? 0.509 -0.607 5.711 1.00 0.00 17 GLY A N 7
ATOM 3217 C CA . GLY A 1 17 ? -0.055 -1.923 6.143 1.00 0.00 17 GLY A CA 7
ATOM 3218 C C . GLY A 1 17 ? 0.340 -3.049 5.180 1.00 0.00 17 GLY A C 7
ATOM 3219 O O . GLY A 1 17 ? 1.159 -2.866 4.300 1.00 0.00 17 GLY A O 7
ATOM 3223 N N . SER A 1 18 ? -0.273 -4.186 5.399 1.00 0.00 18 SER A N 7
ATOM 3224 C CA . SER A 1 18 ? -0.024 -5.405 4.565 1.00 0.00 18 SER A CA 7
ATOM 3225 C C . SER A 1 18 ? -1.362 -5.881 3.981 1.00 0.00 18 SER A C 7
ATOM 3226 O O . SER A 1 18 ? -2.405 -5.646 4.560 1.00 0.00 18 SER A O 7
ATOM 3234 N N . CYS A 1 19 ? -1.287 -6.538 2.851 1.00 0.00 19 CYS A N 7
ATOM 3235 C CA . CYS A 1 19 ? -2.522 -7.055 2.176 1.00 0.00 19 CYS A CA 7
ATOM 3236 C C . CYS A 1 19 ? -2.175 -8.128 1.128 1.00 0.00 19 CYS A C 7
ATOM 3237 O O . CYS A 1 19 ? -1.040 -8.552 1.015 1.00 0.00 19 CYS A O 7
ATOM 3244 N N . GLY A 1 20 ? -3.184 -8.527 0.394 1.00 0.00 20 GLY A N 7
ATOM 3245 C CA . GLY A 1 20 ? -3.017 -9.562 -0.670 1.00 0.00 20 GLY A CA 7
ATOM 3246 C C . GLY A 1 20 ? -3.043 -10.979 -0.094 1.00 0.00 20 GLY A C 7
ATOM 3247 O O . GLY A 1 20 ? -3.877 -11.306 0.727 1.00 0.00 20 GLY A O 7
ATOM 3251 N N . LEU A 1 21 ? -2.109 -11.770 -0.556 1.00 0.00 21 LEU A N 7
ATOM 3252 C CA . LEU A 1 21 ? -1.974 -13.185 -0.114 1.00 0.00 21 LEU A CA 7
ATOM 3253 C C . LEU A 1 21 ? -1.050 -13.265 1.115 1.00 0.00 21 LEU A C 7
ATOM 3254 O O . LEU A 1 21 ? -1.479 -12.943 2.206 1.00 0.00 21 LEU A O 7
ATOM 3270 N N . PHE A 1 22 ? 0.177 -13.683 0.920 1.00 0.00 22 PHE A N 7
ATOM 3271 C CA . PHE A 1 22 ? 1.159 -13.796 2.042 1.00 0.00 22 PHE A CA 7
ATOM 3272 C C . PHE A 1 22 ? 1.862 -12.445 2.246 1.00 0.00 22 PHE A C 7
ATOM 3273 O O . PHE A 1 22 ? 3.071 -12.341 2.163 1.00 0.00 22 PHE A O 7
ATOM 3290 N N . ASN A 1 23 ? 1.055 -11.445 2.509 1.00 0.00 23 ASN A N 7
ATOM 3291 C CA . ASN A 1 23 ? 1.550 -10.046 2.738 1.00 0.00 23 ASN A CA 7
ATOM 3292 C C . ASN A 1 23 ? 2.355 -9.533 1.529 1.00 0.00 23 ASN A C 7
ATOM 3293 O O . ASN A 1 23 ? 3.025 -8.522 1.612 1.00 0.00 23 ASN A O 7
ATOM 3304 N N . SER A 1 24 ? 2.255 -10.257 0.440 1.00 0.00 24 SER A N 7
ATOM 3305 C CA . SER A 1 24 ? 2.973 -9.898 -0.821 1.00 0.00 24 SER A CA 7
ATOM 3306 C C . SER A 1 24 ? 2.604 -8.470 -1.243 1.00 0.00 24 SER A C 7
ATOM 3307 O O . SER A 1 24 ? 3.451 -7.720 -1.688 1.00 0.00 24 SER A O 7
ATOM 3315 N N . LYS A 1 25 ? 1.346 -8.148 -1.084 1.00 0.00 25 LYS A N 7
ATOM 3316 C CA . LYS A 1 25 ? 0.855 -6.785 -1.449 1.00 0.00 25 LYS A CA 7
ATOM 3317 C C . LYS A 1 25 ? 0.902 -5.950 -0.164 1.00 0.00 25 LYS A C 7
ATOM 3318 O O . LYS A 1 25 ? 0.972 -6.503 0.918 1.00 0.00 25 LYS A O 7
ATOM 3337 N N . TYR A 1 26 ? 0.864 -4.649 -0.306 1.00 0.00 26 TYR A N 7
ATOM 3338 C CA . TYR A 1 26 ? 0.909 -3.758 0.899 1.00 0.00 26 TYR A CA 7
ATOM 3339 C C . TYR A 1 26 ? -0.115 -2.634 0.824 1.00 0.00 26 TYR A C 7
ATOM 3340 O O . TYR A 1 26 ? -0.470 -2.181 -0.246 1.00 0.00 26 TYR A O 7
ATOM 3358 N N . ILE A 1 27 ? -0.564 -2.213 1.978 1.00 0.00 27 ILE A N 7
ATOM 3359 C CA . ILE A 1 27 ? -1.567 -1.113 2.035 1.00 0.00 27 ILE A CA 7
ATOM 3360 C C . ILE A 1 27 ? -0.720 0.148 2.093 1.00 0.00 27 ILE A C 7
ATOM 3361 O O . ILE A 1 27 ? -0.301 0.585 3.148 1.00 0.00 27 ILE A O 7
ATOM 3377 N N . CYS A 1 28 ? -0.497 0.684 0.923 1.00 0.00 28 CYS A N 7
ATOM 3378 C CA . CYS A 1 28 ? 0.323 1.921 0.830 1.00 0.00 28 CYS A CA 7
ATOM 3379 C C . CYS A 1 28 ? -0.598 3.134 0.947 1.00 0.00 28 CYS A C 7
ATOM 3380 O O . CYS A 1 28 ? -1.404 3.397 0.076 1.00 0.00 28 CYS A O 7
ATOM 3387 N N . CYS A 1 29 ? -0.436 3.830 2.042 1.00 0.00 29 CYS A N 7
ATOM 3388 C CA . CYS A 1 29 ? -1.256 5.046 2.315 1.00 0.00 29 CYS A CA 7
ATOM 3389 C C . CYS A 1 29 ? -0.370 6.286 2.142 1.00 0.00 29 CYS A C 7
ATOM 3390 O O . CYS A 1 29 ? 0.842 6.188 2.183 1.00 0.00 29 CYS A O 7
ATOM 3397 N N . ARG A 1 30 ? -0.992 7.422 1.951 1.00 0.00 30 ARG A N 7
ATOM 3398 C CA . ARG A 1 30 ? -0.198 8.674 1.775 1.00 0.00 30 ARG A CA 7
ATOM 3399 C C . ARG A 1 30 ? -0.156 9.387 3.136 1.00 0.00 30 ARG A C 7
ATOM 3400 O O . ARG A 1 30 ? -0.928 10.286 3.411 1.00 0.00 30 ARG A O 7
ATOM 3421 N N . GLU A 1 31 ? 0.767 8.943 3.953 1.00 0.00 31 GLU A N 7
ATOM 3422 C CA . GLU A 1 31 ? 0.942 9.531 5.317 1.00 0.00 31 GLU A CA 7
ATOM 3423 C C . GLU A 1 31 ? 2.427 9.527 5.702 1.00 0.00 31 GLU A C 7
ATOM 3424 O O . GLU A 1 31 ? 3.070 8.495 5.726 1.00 0.00 31 GLU A O 7
ATOM 3436 N N . LYS A 1 32 ? 2.925 10.703 5.990 1.00 0.00 32 LYS A N 7
ATOM 3437 C CA . LYS A 1 32 ? 4.360 10.875 6.383 1.00 0.00 32 LYS A CA 7
ATOM 3438 C C . LYS A 1 32 ? 4.459 11.738 7.654 1.00 0.00 32 LYS A C 7
ATOM 3439 O O . LYS A 1 32 ? 3.719 12.707 7.720 1.00 0.00 32 LYS A O 7
ATOM 3459 N N . MET A 1 1 ? -8.182 10.788 3.669 1.00 0.00 1 MET A N 8
ATOM 3460 C CA . MET A 1 1 ? -7.197 10.313 2.657 1.00 0.00 1 MET A CA 8
ATOM 3461 C C . MET A 1 1 ? -6.991 8.795 2.867 1.00 0.00 1 MET A C 8
ATOM 3462 O O . MET A 1 1 ? -6.014 8.383 3.466 1.00 0.00 1 MET A O 8
ATOM 3478 N N . PRO A 1 2 ? -7.916 7.997 2.373 1.00 0.00 2 PRO A N 8
ATOM 3479 C CA . PRO A 1 2 ? -7.928 6.523 2.617 1.00 0.00 2 PRO A CA 8
ATOM 3480 C C . PRO A 1 2 ? -6.697 5.820 2.022 1.00 0.00 2 PRO A C 8
ATOM 3481 O O . PRO A 1 2 ? -5.969 6.388 1.232 1.00 0.00 2 PRO A O 8
ATOM 3492 N N . CYS A 1 3 ? -6.518 4.592 2.438 1.00 0.00 3 CYS A N 8
ATOM 3493 C CA . CYS A 1 3 ? -5.368 3.764 1.960 1.00 0.00 3 CYS A CA 8
ATOM 3494 C C . CYS A 1 3 ? -5.744 2.975 0.696 1.00 0.00 3 CYS A C 8
ATOM 3495 O O . CYS A 1 3 ? -6.843 3.096 0.191 1.00 0.00 3 CYS A O 8
ATOM 3502 N N . SER A 1 4 ? -4.806 2.190 0.228 1.00 0.00 4 SER A N 8
ATOM 3503 C CA . SER A 1 4 ? -5.023 1.361 -0.997 1.00 0.00 4 SER A CA 8
ATOM 3504 C C . SER A 1 4 ? -4.056 0.169 -1.010 1.00 0.00 4 SER A C 8
ATOM 3505 O O . SER A 1 4 ? -2.865 0.351 -0.844 1.00 0.00 4 SER A O 8
ATOM 3513 N N . CYS A 1 5 ? -4.593 -1.013 -1.204 1.00 0.00 5 CYS A N 8
ATOM 3514 C CA . CYS A 1 5 ? -3.727 -2.232 -1.234 1.00 0.00 5 CYS A CA 8
ATOM 3515 C C . CYS A 1 5 ? -2.934 -2.300 -2.548 1.00 0.00 5 CYS A C 8
ATOM 3516 O O . CYS A 1 5 ? -3.382 -2.849 -3.537 1.00 0.00 5 CYS A O 8
ATOM 3523 N N . LYS A 1 6 ? -1.766 -1.717 -2.490 1.00 0.00 6 LYS A N 8
ATOM 3524 C CA . LYS A 1 6 ? -0.837 -1.671 -3.659 1.00 0.00 6 LYS A CA 8
ATOM 3525 C C . LYS A 1 6 ? 0.429 -2.466 -3.316 1.00 0.00 6 LYS A C 8
ATOM 3526 O O . LYS A 1 6 ? 1.001 -2.278 -2.259 1.00 0.00 6 LYS A O 8
ATOM 3545 N N . LYS A 1 7 ? 0.830 -3.333 -4.214 1.00 0.00 7 LYS A N 8
ATOM 3546 C CA . LYS A 1 7 ? 2.058 -4.161 -3.977 1.00 0.00 7 LYS A CA 8
ATOM 3547 C C . LYS A 1 7 ? 3.305 -3.269 -3.860 1.00 0.00 7 LYS A C 8
ATOM 3548 O O . LYS A 1 7 ? 4.328 -3.682 -3.352 1.00 0.00 7 LYS A O 8
ATOM 3567 N N . TYR A 1 8 ? 3.162 -2.063 -4.340 1.00 0.00 8 TYR A N 8
ATOM 3568 C CA . TYR A 1 8 ? 4.266 -1.064 -4.305 1.00 0.00 8 TYR A CA 8
ATOM 3569 C C . TYR A 1 8 ? 3.616 0.323 -4.316 1.00 0.00 8 TYR A C 8
ATOM 3570 O O . TYR A 1 8 ? 2.599 0.526 -4.954 1.00 0.00 8 TYR A O 8
ATOM 3588 N N . CYS A 1 9 ? 4.226 1.236 -3.612 1.00 0.00 9 CYS A N 8
ATOM 3589 C CA . CYS A 1 9 ? 3.701 2.624 -3.534 1.00 0.00 9 CYS A CA 8
ATOM 3590 C C . CYS A 1 9 ? 4.265 3.506 -4.651 1.00 0.00 9 CYS A C 8
ATOM 3591 O O . CYS A 1 9 ? 5.072 3.085 -5.459 1.00 0.00 9 CYS A O 8
ATOM 3598 N N . ASP A 1 10 ? 3.791 4.722 -4.632 1.00 0.00 10 ASP A N 8
ATOM 3599 C CA . ASP A 1 10 ? 4.209 5.755 -5.621 1.00 0.00 10 ASP A CA 8
ATOM 3600 C C . ASP A 1 10 ? 5.439 6.471 -5.024 1.00 0.00 10 ASP A C 8
ATOM 3601 O O . ASP A 1 10 ? 5.663 6.385 -3.831 1.00 0.00 10 ASP A O 8
ATOM 3610 N N . PRO A 1 11 ? 6.205 7.156 -5.845 1.00 0.00 11 PRO A N 8
ATOM 3611 C CA . PRO A 1 11 ? 7.236 8.118 -5.355 1.00 0.00 11 PRO A CA 8
ATOM 3612 C C . PRO A 1 11 ? 6.640 9.182 -4.409 1.00 0.00 11 PRO A C 8
ATOM 3613 O O . PRO A 1 11 ? 7.366 9.805 -3.657 1.00 0.00 11 PRO A O 8
ATOM 3624 N N . TRP A 1 12 ? 5.340 9.352 -4.478 1.00 0.00 12 TRP A N 8
ATOM 3625 C CA . TRP A 1 12 ? 4.634 10.354 -3.615 1.00 0.00 12 TRP A CA 8
ATOM 3626 C C . TRP A 1 12 ? 3.683 9.695 -2.597 1.00 0.00 12 TRP A C 8
ATOM 3627 O O . TRP A 1 12 ? 2.878 10.387 -2.008 1.00 0.00 12 TRP A O 8
ATOM 3648 N N . GLU A 1 13 ? 3.800 8.400 -2.417 1.00 0.00 13 GLU A N 8
ATOM 3649 C CA . GLU A 1 13 ? 2.931 7.628 -1.455 1.00 0.00 13 GLU A CA 8
ATOM 3650 C C . GLU A 1 13 ? 3.838 6.737 -0.557 1.00 0.00 13 GLU A C 8
ATOM 3651 O O . GLU A 1 13 ? 5.005 6.586 -0.866 1.00 0.00 13 GLU A O 8
ATOM 3663 N N . VAL A 1 14 ? 3.308 6.173 0.513 1.00 0.00 14 VAL A N 8
ATOM 3664 C CA . VAL A 1 14 ? 4.144 5.297 1.419 1.00 0.00 14 VAL A CA 8
ATOM 3665 C C . VAL A 1 14 ? 3.361 4.080 1.961 1.00 0.00 14 VAL A C 8
ATOM 3666 O O . VAL A 1 14 ? 2.159 4.143 2.127 1.00 0.00 14 VAL A O 8
ATOM 3679 N N . ILE A 1 15 ? 4.085 3.015 2.220 1.00 0.00 15 ILE A N 8
ATOM 3680 C CA . ILE A 1 15 ? 3.483 1.755 2.754 1.00 0.00 15 ILE A CA 8
ATOM 3681 C C . ILE A 1 15 ? 3.088 1.950 4.226 1.00 0.00 15 ILE A C 8
ATOM 3682 O O . ILE A 1 15 ? 3.631 2.804 4.900 1.00 0.00 15 ILE A O 8
ATOM 3698 N N . ASP A 1 16 ? 2.150 1.152 4.678 1.00 0.00 16 ASP A N 8
ATOM 3699 C CA . ASP A 1 16 ? 1.682 1.247 6.099 1.00 0.00 16 ASP A CA 8
ATOM 3700 C C . ASP A 1 16 ? 1.370 -0.145 6.657 1.00 0.00 16 ASP A C 8
ATOM 3701 O O . ASP A 1 16 ? 1.907 -0.525 7.680 1.00 0.00 16 ASP A O 8
ATOM 3710 N N . GLY A 1 17 ? 0.511 -0.858 5.969 1.00 0.00 17 GLY A N 8
ATOM 3711 C CA . GLY A 1 17 ? 0.119 -2.235 6.408 1.00 0.00 17 GLY A CA 8
ATOM 3712 C C . GLY A 1 17 ? 0.468 -3.280 5.342 1.00 0.00 17 GLY A C 8
ATOM 3713 O O . GLY A 1 17 ? 1.259 -3.025 4.453 1.00 0.00 17 GLY A O 8
ATOM 3717 N N . SER A 1 18 ? -0.146 -4.427 5.486 1.00 0.00 18 SER A N 8
ATOM 3718 C CA . SER A 1 18 ? 0.072 -5.566 4.537 1.00 0.00 18 SER A CA 8
ATOM 3719 C C . SER A 1 18 ? -1.281 -6.087 4.040 1.00 0.00 18 SER A C 8
ATOM 3720 O O . SER A 1 18 ? -2.227 -6.169 4.799 1.00 0.00 18 SER A O 8
ATOM 3728 N N . CYS A 1 19 ? -1.323 -6.422 2.775 1.00 0.00 19 CYS A N 8
ATOM 3729 C CA . CYS A 1 19 ? -2.577 -6.945 2.148 1.00 0.00 19 CYS A CA 8
ATOM 3730 C C . CYS A 1 19 ? -2.262 -8.063 1.147 1.00 0.00 19 CYS A C 8
ATOM 3731 O O . CYS A 1 19 ? -1.115 -8.415 0.937 1.00 0.00 19 CYS A O 8
ATOM 3738 N N . GLY A 1 20 ? -3.311 -8.581 0.562 1.00 0.00 20 GLY A N 8
ATOM 3739 C CA . GLY A 1 20 ? -3.176 -9.675 -0.443 1.00 0.00 20 GLY A CA 8
ATOM 3740 C C . GLY A 1 20 ? -3.210 -11.067 0.190 1.00 0.00 20 GLY A C 8
ATOM 3741 O O . GLY A 1 20 ? -3.964 -11.329 1.106 1.00 0.00 20 GLY A O 8
ATOM 3745 N N . LEU A 1 21 ? -2.366 -11.911 -0.343 1.00 0.00 21 LEU A N 8
ATOM 3746 C CA . LEU A 1 21 ? -2.238 -13.320 0.124 1.00 0.00 21 LEU A CA 8
ATOM 3747 C C . LEU A 1 21 ? -1.191 -13.425 1.248 1.00 0.00 21 LEU A C 8
ATOM 3748 O O . LEU A 1 21 ? -1.521 -13.210 2.398 1.00 0.00 21 LEU A O 8
ATOM 3764 N N . PHE A 1 22 ? 0.028 -13.751 0.896 1.00 0.00 22 PHE A N 8
ATOM 3765 C CA . PHE A 1 22 ? 1.133 -13.881 1.896 1.00 0.00 22 PHE A CA 8
ATOM 3766 C C . PHE A 1 22 ? 1.774 -12.505 2.133 1.00 0.00 22 PHE A C 8
ATOM 3767 O O . PHE A 1 22 ? 2.979 -12.356 2.060 1.00 0.00 22 PHE A O 8
ATOM 3784 N N . ASN A 1 23 ? 0.932 -11.534 2.411 1.00 0.00 23 ASN A N 8
ATOM 3785 C CA . ASN A 1 23 ? 1.395 -10.126 2.662 1.00 0.00 23 ASN A CA 8
ATOM 3786 C C . ASN A 1 23 ? 2.235 -9.654 1.460 1.00 0.00 23 ASN A C 8
ATOM 3787 O O . ASN A 1 23 ? 3.020 -8.730 1.551 1.00 0.00 23 ASN A O 8
ATOM 3798 N N . SER A 1 24 ? 2.012 -10.339 0.363 1.00 0.00 24 SER A N 8
ATOM 3799 C CA . SER A 1 24 ? 2.713 -10.061 -0.922 1.00 0.00 24 SER A CA 8
ATOM 3800 C C . SER A 1 24 ? 2.466 -8.599 -1.298 1.00 0.00 24 SER A C 8
ATOM 3801 O O . SER A 1 24 ? 3.372 -7.906 -1.717 1.00 0.00 24 SER A O 8
ATOM 3809 N N . LYS A 1 25 ? 1.233 -8.191 -1.127 1.00 0.00 25 LYS A N 8
ATOM 3810 C CA . LYS A 1 25 ? 0.848 -6.786 -1.443 1.00 0.00 25 LYS A CA 8
ATOM 3811 C C . LYS A 1 25 ? 0.942 -5.968 -0.149 1.00 0.00 25 LYS A C 8
ATOM 3812 O O . LYS A 1 25 ? 1.102 -6.531 0.918 1.00 0.00 25 LYS A O 8
ATOM 3831 N N . TYR A 1 26 ? 0.843 -4.669 -0.275 1.00 0.00 26 TYR A N 8
ATOM 3832 C CA . TYR A 1 26 ? 0.926 -3.776 0.927 1.00 0.00 26 TYR A CA 8
ATOM 3833 C C . TYR A 1 26 ? -0.178 -2.726 0.948 1.00 0.00 26 TYR A C 8
ATOM 3834 O O . TYR A 1 26 ? -0.653 -2.306 -0.088 1.00 0.00 26 TYR A O 8
ATOM 3852 N N . ILE A 1 27 ? -0.547 -2.332 2.140 1.00 0.00 27 ILE A N 8
ATOM 3853 C CA . ILE A 1 27 ? -1.616 -1.306 2.311 1.00 0.00 27 ILE A CA 8
ATOM 3854 C C . ILE A 1 27 ? -0.884 0.031 2.294 1.00 0.00 27 ILE A C 8
ATOM 3855 O O . ILE A 1 27 ? -0.421 0.525 3.305 1.00 0.00 27 ILE A O 8
ATOM 3871 N N . CYS A 1 28 ? -0.811 0.562 1.104 1.00 0.00 28 CYS A N 8
ATOM 3872 C CA . CYS A 1 28 ? -0.125 1.865 0.920 1.00 0.00 28 CYS A CA 8
ATOM 3873 C C . CYS A 1 28 ? -1.099 3.035 1.086 1.00 0.00 28 CYS A C 8
ATOM 3874 O O . CYS A 1 28 ? -2.054 3.170 0.345 1.00 0.00 28 CYS A O 8
ATOM 3881 N N . CYS A 1 29 ? -0.803 3.841 2.074 1.00 0.00 29 CYS A N 8
ATOM 3882 C CA . CYS A 1 29 ? -1.637 5.041 2.390 1.00 0.00 29 CYS A CA 8
ATOM 3883 C C . CYS A 1 29 ? -0.856 6.299 1.985 1.00 0.00 29 CYS A C 8
ATOM 3884 O O . CYS A 1 29 ? 0.233 6.208 1.451 1.00 0.00 29 CYS A O 8
ATOM 3891 N N . ARG A 1 30 ? -1.443 7.436 2.261 1.00 0.00 30 ARG A N 8
ATOM 3892 C CA . ARG A 1 30 ? -0.803 8.744 1.922 1.00 0.00 30 ARG A CA 8
ATOM 3893 C C . ARG A 1 30 ? 0.612 8.841 2.524 1.00 0.00 30 ARG A C 8
ATOM 3894 O O . ARG A 1 30 ? 0.820 8.512 3.675 1.00 0.00 30 ARG A O 8
ATOM 3915 N N . GLU A 1 31 ? 1.532 9.293 1.705 1.00 0.00 31 GLU A N 8
ATOM 3916 C CA . GLU A 1 31 ? 2.964 9.450 2.119 1.00 0.00 31 GLU A CA 8
ATOM 3917 C C . GLU A 1 31 ? 3.137 10.239 3.422 1.00 0.00 31 GLU A C 8
ATOM 3918 O O . GLU A 1 31 ? 4.049 9.977 4.184 1.00 0.00 31 GLU A O 8
ATOM 3930 N N . LYS A 1 32 ? 2.249 11.179 3.628 1.00 0.00 32 LYS A N 8
ATOM 3931 C CA . LYS A 1 32 ? 2.285 12.036 4.855 1.00 0.00 32 LYS A CA 8
ATOM 3932 C C . LYS A 1 32 ? 0.876 12.183 5.462 1.00 0.00 32 LYS A C 8
ATOM 3933 O O . LYS A 1 32 ? -0.074 11.996 4.718 1.00 0.00 32 LYS A O 8
ATOM 3953 N N . MET A 1 1 ? -11.418 5.910 -0.794 1.00 0.00 1 MET A N 9
ATOM 3954 C CA . MET A 1 1 ? -10.618 5.364 0.340 1.00 0.00 1 MET A CA 9
ATOM 3955 C C . MET A 1 1 ? -9.372 6.246 0.590 1.00 0.00 1 MET A C 9
ATOM 3956 O O . MET A 1 1 ? -8.832 6.798 -0.348 1.00 0.00 1 MET A O 9
ATOM 3972 N N . PRO A 1 2 ? -8.944 6.361 1.831 1.00 0.00 2 PRO A N 9
ATOM 3973 C CA . PRO A 1 2 ? -7.743 7.171 2.196 1.00 0.00 2 PRO A CA 9
ATOM 3974 C C . PRO A 1 2 ? -6.466 6.465 1.713 1.00 0.00 2 PRO A C 9
ATOM 3975 O O . PRO A 1 2 ? -5.632 7.058 1.058 1.00 0.00 2 PRO A O 9
ATOM 3986 N N . CYS A 1 3 ? -6.371 5.206 2.064 1.00 0.00 3 CYS A N 9
ATOM 3987 C CA . CYS A 1 3 ? -5.191 4.370 1.676 1.00 0.00 3 CYS A CA 9
ATOM 3988 C C . CYS A 1 3 ? -5.569 3.425 0.521 1.00 0.00 3 CYS A C 9
ATOM 3989 O O . CYS A 1 3 ? -6.694 3.441 0.065 1.00 0.00 3 CYS A O 9
ATOM 3996 N N . SER A 1 4 ? -4.619 2.632 0.085 1.00 0.00 4 SER A N 9
ATOM 3997 C CA . SER A 1 4 ? -4.883 1.673 -1.038 1.00 0.00 4 SER A CA 9
ATOM 3998 C C . SER A 1 4 ? -3.939 0.461 -1.011 1.00 0.00 4 SER A C 9
ATOM 3999 O O . SER A 1 4 ? -2.755 0.599 -0.770 1.00 0.00 4 SER A O 9
ATOM 4007 N N . CYS A 1 5 ? -4.511 -0.694 -1.263 1.00 0.00 5 CYS A N 9
ATOM 4008 C CA . CYS A 1 5 ? -3.723 -1.965 -1.275 1.00 0.00 5 CYS A CA 9
ATOM 4009 C C . CYS A 1 5 ? -3.008 -2.151 -2.626 1.00 0.00 5 CYS A C 9
ATOM 4010 O O . CYS A 1 5 ? -3.492 -2.820 -3.519 1.00 0.00 5 CYS A O 9
ATOM 4017 N N . LYS A 1 6 ? -1.859 -1.526 -2.714 1.00 0.00 6 LYS A N 9
ATOM 4018 C CA . LYS A 1 6 ? -1.017 -1.587 -3.950 1.00 0.00 6 LYS A CA 9
ATOM 4019 C C . LYS A 1 6 ? 0.190 -2.514 -3.742 1.00 0.00 6 LYS A C 9
ATOM 4020 O O . LYS A 1 6 ? 0.783 -2.544 -2.682 1.00 0.00 6 LYS A O 9
ATOM 4039 N N . LYS A 1 7 ? 0.514 -3.246 -4.778 1.00 0.00 7 LYS A N 9
ATOM 4040 C CA . LYS A 1 7 ? 1.669 -4.199 -4.735 1.00 0.00 7 LYS A CA 9
ATOM 4041 C C . LYS A 1 7 ? 2.978 -3.430 -4.506 1.00 0.00 7 LYS A C 9
ATOM 4042 O O . LYS A 1 7 ? 3.930 -3.960 -3.965 1.00 0.00 7 LYS A O 9
ATOM 4061 N N . TYR A 1 8 ? 2.965 -2.194 -4.934 1.00 0.00 8 TYR A N 9
ATOM 4062 C CA . TYR A 1 8 ? 4.152 -1.300 -4.795 1.00 0.00 8 TYR A CA 9
ATOM 4063 C C . TYR A 1 8 ? 3.673 0.087 -4.342 1.00 0.00 8 TYR A C 9
ATOM 4064 O O . TYR A 1 8 ? 2.512 0.420 -4.488 1.00 0.00 8 TYR A O 9
ATOM 4082 N N . CYS A 1 9 ? 4.590 0.853 -3.810 1.00 0.00 9 CYS A N 9
ATOM 4083 C CA . CYS A 1 9 ? 4.265 2.225 -3.339 1.00 0.00 9 CYS A CA 9
ATOM 4084 C C . CYS A 1 9 ? 4.782 3.232 -4.377 1.00 0.00 9 CYS A C 9
ATOM 4085 O O . CYS A 1 9 ? 5.817 3.031 -4.984 1.00 0.00 9 CYS A O 9
ATOM 4092 N N . ASP A 1 10 ? 4.033 4.289 -4.540 1.00 0.00 10 ASP A N 9
ATOM 4093 C CA . ASP A 1 10 ? 4.385 5.377 -5.508 1.00 0.00 10 ASP A CA 9
ATOM 4094 C C . ASP A 1 10 ? 5.273 6.390 -4.736 1.00 0.00 10 ASP A C 9
ATOM 4095 O O . ASP A 1 10 ? 5.468 6.213 -3.549 1.00 0.00 10 ASP A O 9
ATOM 4104 N N . PRO A 1 11 ? 5.795 7.410 -5.386 1.00 0.00 11 PRO A N 9
ATOM 4105 C CA . PRO A 1 11 ? 6.537 8.508 -4.689 1.00 0.00 11 PRO A CA 9
ATOM 4106 C C . PRO A 1 11 ? 5.670 9.167 -3.600 1.00 0.00 11 PRO A C 9
ATOM 4107 O O . PRO A 1 11 ? 6.163 9.495 -2.538 1.00 0.00 11 PRO A O 9
ATOM 4118 N N . TRP A 1 12 ? 4.406 9.336 -3.899 1.00 0.00 12 TRP A N 9
ATOM 4119 C CA . TRP A 1 12 ? 3.462 9.965 -2.918 1.00 0.00 12 TRP A CA 9
ATOM 4120 C C . TRP A 1 12 ? 2.847 8.863 -2.032 1.00 0.00 12 TRP A C 9
ATOM 4121 O O . TRP A 1 12 ? 1.866 9.085 -1.350 1.00 0.00 12 TRP A O 9
ATOM 4142 N N . GLU A 1 13 ? 3.464 7.710 -2.076 1.00 0.00 13 GLU A N 9
ATOM 4143 C CA . GLU A 1 13 ? 2.998 6.535 -1.284 1.00 0.00 13 GLU A CA 9
ATOM 4144 C C . GLU A 1 13 ? 4.141 5.923 -0.459 1.00 0.00 13 GLU A C 9
ATOM 4145 O O . GLU A 1 13 ? 5.286 5.921 -0.867 1.00 0.00 13 GLU A O 9
ATOM 4157 N N . VAL A 1 14 ? 3.759 5.423 0.686 1.00 0.00 14 VAL A N 9
ATOM 4158 C CA . VAL A 1 14 ? 4.699 4.770 1.651 1.00 0.00 14 VAL A CA 9
ATOM 4159 C C . VAL A 1 14 ? 3.863 3.722 2.392 1.00 0.00 14 VAL A C 9
ATOM 4160 O O . VAL A 1 14 ? 2.707 3.960 2.689 1.00 0.00 14 VAL A O 9
ATOM 4173 N N . ILE A 1 15 ? 4.472 2.595 2.665 1.00 0.00 15 ILE A N 9
ATOM 4174 C CA . ILE A 1 15 ? 3.775 1.489 3.382 1.00 0.00 15 ILE A CA 9
ATOM 4175 C C . ILE A 1 15 ? 3.040 1.970 4.642 1.00 0.00 15 ILE A C 9
ATOM 4176 O O . ILE A 1 15 ? 3.544 2.766 5.409 1.00 0.00 15 ILE A O 9
ATOM 4192 N N . ASP A 1 16 ? 1.853 1.444 4.786 1.00 0.00 16 ASP A N 9
ATOM 4193 C CA . ASP A 1 16 ? 0.964 1.771 5.940 1.00 0.00 16 ASP A CA 9
ATOM 4194 C C . ASP A 1 16 ? 0.354 0.478 6.507 1.00 0.00 16 ASP A C 9
ATOM 4195 O O . ASP A 1 16 ? -0.175 0.471 7.603 1.00 0.00 16 ASP A O 9
ATOM 4204 N N . GLY A 1 17 ? 0.450 -0.575 5.735 1.00 0.00 17 GLY A N 9
ATOM 4205 C CA . GLY A 1 17 ? -0.094 -1.899 6.154 1.00 0.00 17 GLY A CA 9
ATOM 4206 C C . GLY A 1 17 ? 0.273 -2.966 5.116 1.00 0.00 17 GLY A C 9
ATOM 4207 O O . GLY A 1 17 ? 1.080 -2.727 4.236 1.00 0.00 17 GLY A O 9
ATOM 4211 N N . SER A 1 18 ? -0.340 -4.113 5.261 1.00 0.00 18 SER A N 9
ATOM 4212 C CA . SER A 1 18 ? -0.091 -5.257 4.330 1.00 0.00 18 SER A CA 9
ATOM 4213 C C . SER A 1 18 ? -1.420 -5.914 3.936 1.00 0.00 18 SER A C 9
ATOM 4214 O O . SER A 1 18 ? -2.287 -6.108 4.766 1.00 0.00 18 SER A O 9
ATOM 4222 N N . CYS A 1 19 ? -1.526 -6.232 2.670 1.00 0.00 19 CYS A N 9
ATOM 4223 C CA . CYS A 1 19 ? -2.757 -6.880 2.119 1.00 0.00 19 CYS A CA 9
ATOM 4224 C C . CYS A 1 19 ? -2.368 -8.088 1.247 1.00 0.00 19 CYS A C 9
ATOM 4225 O O . CYS A 1 19 ? -1.215 -8.478 1.204 1.00 0.00 19 CYS A O 9
ATOM 4232 N N . GLY A 1 20 ? -3.345 -8.646 0.576 1.00 0.00 20 GLY A N 9
ATOM 4233 C CA . GLY A 1 20 ? -3.100 -9.827 -0.312 1.00 0.00 20 GLY A CA 9
ATOM 4234 C C . GLY A 1 20 ? -3.007 -11.158 0.448 1.00 0.00 20 GLY A C 9
ATOM 4235 O O . GLY A 1 20 ? -3.720 -11.385 1.407 1.00 0.00 20 GLY A O 9
ATOM 4239 N N . LEU A 1 21 ? -2.112 -11.988 -0.023 1.00 0.00 21 LEU A N 9
ATOM 4240 C CA . LEU A 1 21 ? -1.871 -13.334 0.574 1.00 0.00 21 LEU A CA 9
ATOM 4241 C C . LEU A 1 21 ? -0.796 -13.270 1.680 1.00 0.00 21 LEU A C 9
ATOM 4242 O O . LEU A 1 21 ? -1.113 -12.913 2.797 1.00 0.00 21 LEU A O 9
ATOM 4258 N N . PHE A 1 22 ? 0.427 -13.613 1.353 1.00 0.00 22 PHE A N 9
ATOM 4259 C CA . PHE A 1 22 ? 1.555 -13.586 2.340 1.00 0.00 22 PHE A CA 9
ATOM 4260 C C . PHE A 1 22 ? 2.121 -12.159 2.402 1.00 0.00 22 PHE A C 9
ATOM 4261 O O . PHE A 1 22 ? 3.310 -11.950 2.257 1.00 0.00 22 PHE A O 9
ATOM 4278 N N . ASN A 1 23 ? 1.235 -11.214 2.620 1.00 0.00 23 ASN A N 9
ATOM 4279 C CA . ASN A 1 23 ? 1.618 -9.764 2.704 1.00 0.00 23 ASN A CA 9
ATOM 4280 C C . ASN A 1 23 ? 2.354 -9.372 1.408 1.00 0.00 23 ASN A C 9
ATOM 4281 O O . ASN A 1 23 ? 3.073 -8.394 1.353 1.00 0.00 23 ASN A O 9
ATOM 4292 N N . SER A 1 24 ? 2.128 -10.180 0.401 1.00 0.00 24 SER A N 9
ATOM 4293 C CA . SER A 1 24 ? 2.742 -9.989 -0.947 1.00 0.00 24 SER A CA 9
ATOM 4294 C C . SER A 1 24 ? 2.292 -8.639 -1.518 1.00 0.00 24 SER A C 9
ATOM 4295 O O . SER A 1 24 ? 3.026 -7.976 -2.224 1.00 0.00 24 SER A O 9
ATOM 4303 N N . LYS A 1 25 ? 1.076 -8.293 -1.176 1.00 0.00 25 LYS A N 9
ATOM 4304 C CA . LYS A 1 25 ? 0.461 -7.010 -1.625 1.00 0.00 25 LYS A CA 9
ATOM 4305 C C . LYS A 1 25 ? 0.664 -6.073 -0.413 1.00 0.00 25 LYS A C 9
ATOM 4306 O O . LYS A 1 25 ? 0.859 -6.554 0.690 1.00 0.00 25 LYS A O 9
ATOM 4325 N N . TYR A 1 26 ? 0.616 -4.781 -0.620 1.00 0.00 26 TYR A N 9
ATOM 4326 C CA . TYR A 1 26 ? 0.816 -3.833 0.531 1.00 0.00 26 TYR A CA 9
ATOM 4327 C C . TYR A 1 26 ? -0.184 -2.681 0.577 1.00 0.00 26 TYR A C 9
ATOM 4328 O O . TYR A 1 26 ? -0.565 -2.148 -0.445 1.00 0.00 26 TYR A O 9
ATOM 4346 N N . ILE A 1 27 ? -0.573 -2.334 1.778 1.00 0.00 27 ILE A N 9
ATOM 4347 C CA . ILE A 1 27 ? -1.545 -1.217 1.968 1.00 0.00 27 ILE A CA 9
ATOM 4348 C C . ILE A 1 27 ? -0.680 0.028 2.090 1.00 0.00 27 ILE A C 9
ATOM 4349 O O . ILE A 1 27 ? -0.317 0.456 3.168 1.00 0.00 27 ILE A O 9
ATOM 4365 N N . CYS A 1 28 ? -0.378 0.559 0.938 1.00 0.00 28 CYS A N 9
ATOM 4366 C CA . CYS A 1 28 ? 0.466 1.784 0.881 1.00 0.00 28 CYS A CA 9
ATOM 4367 C C . CYS A 1 28 ? -0.452 3.008 0.934 1.00 0.00 28 CYS A C 9
ATOM 4368 O O . CYS A 1 28 ? -1.301 3.177 0.076 1.00 0.00 28 CYS A O 9
ATOM 4375 N N . CYS A 1 29 ? -0.255 3.822 1.941 1.00 0.00 29 CYS A N 9
ATOM 4376 C CA . CYS A 1 29 ? -1.091 5.051 2.097 1.00 0.00 29 CYS A CA 9
ATOM 4377 C C . CYS A 1 29 ? -0.271 6.300 1.746 1.00 0.00 29 CYS A C 9
ATOM 4378 O O . CYS A 1 29 ? 0.938 6.242 1.633 1.00 0.00 29 CYS A O 9
ATOM 4385 N N . ARG A 1 30 ? -0.970 7.394 1.587 1.00 0.00 30 ARG A N 9
ATOM 4386 C CA . ARG A 1 30 ? -0.309 8.691 1.243 1.00 0.00 30 ARG A CA 9
ATOM 4387 C C . ARG A 1 30 ? 0.312 9.350 2.479 1.00 0.00 30 ARG A C 9
ATOM 4388 O O . ARG A 1 30 ? -0.170 9.186 3.584 1.00 0.00 30 ARG A O 9
ATOM 4409 N N . GLU A 1 31 ? 1.372 10.078 2.240 1.00 0.00 31 GLU A N 9
ATOM 4410 C CA . GLU A 1 31 ? 2.090 10.787 3.344 1.00 0.00 31 GLU A CA 9
ATOM 4411 C C . GLU A 1 31 ? 1.426 12.148 3.589 1.00 0.00 31 GLU A C 9
ATOM 4412 O O . GLU A 1 31 ? 1.533 12.712 4.660 1.00 0.00 31 GLU A O 9
ATOM 4424 N N . LYS A 1 32 ? 0.754 12.626 2.571 1.00 0.00 32 LYS A N 9
ATOM 4425 C CA . LYS A 1 32 ? 0.046 13.942 2.638 1.00 0.00 32 LYS A CA 9
ATOM 4426 C C . LYS A 1 32 ? -1.030 14.050 1.537 1.00 0.00 32 LYS A C 9
ATOM 4427 O O . LYS A 1 32 ? -0.914 13.316 0.567 1.00 0.00 32 LYS A O 9
ATOM 4447 N N . MET A 1 1 ? -5.125 9.670 4.929 1.00 0.00 1 MET A N 10
ATOM 4448 C CA . MET A 1 1 ? -6.078 8.570 5.250 1.00 0.00 1 MET A CA 10
ATOM 4449 C C . MET A 1 1 ? -6.347 7.613 4.060 1.00 0.00 1 MET A C 10
ATOM 4450 O O . MET A 1 1 ? -6.405 6.418 4.284 1.00 0.00 1 MET A O 10
ATOM 4466 N N . PRO A 1 2 ? -6.504 8.113 2.850 1.00 0.00 2 PRO A N 10
ATOM 4467 C CA . PRO A 1 2 ? -6.848 7.261 1.676 1.00 0.00 2 PRO A CA 10
ATOM 4468 C C . PRO A 1 2 ? -5.688 6.301 1.371 1.00 0.00 2 PRO A C 10
ATOM 4469 O O . PRO A 1 2 ? -4.649 6.709 0.884 1.00 0.00 2 PRO A O 10
ATOM 4480 N N . CYS A 1 3 ? -5.920 5.051 1.680 1.00 0.00 3 CYS A N 10
ATOM 4481 C CA . CYS A 1 3 ? -4.896 3.986 1.452 1.00 0.00 3 CYS A CA 10
ATOM 4482 C C . CYS A 1 3 ? -5.236 3.138 0.223 1.00 0.00 3 CYS A C 10
ATOM 4483 O O . CYS A 1 3 ? -6.292 3.286 -0.364 1.00 0.00 3 CYS A O 10
ATOM 4490 N N . SER A 1 4 ? -4.317 2.272 -0.121 1.00 0.00 4 SER A N 10
ATOM 4491 C CA . SER A 1 4 ? -4.505 1.374 -1.301 1.00 0.00 4 SER A CA 10
ATOM 4492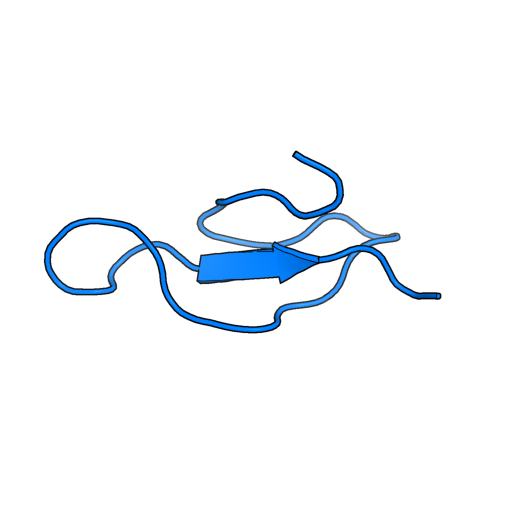 C C . SER A 1 4 ? -3.637 0.118 -1.156 1.00 0.00 4 SER A C 10
ATOM 4493 O O . SER A 1 4 ? -2.455 0.222 -0.882 1.00 0.00 4 SER A O 10
ATOM 4501 N N . CYS A 1 5 ? -4.248 -1.028 -1.340 1.00 0.00 5 CYS A N 10
ATOM 4502 C CA . CYS A 1 5 ? -3.488 -2.309 -1.224 1.00 0.00 5 CYS A CA 10
ATOM 4503 C C . CYS A 1 5 ? -2.647 -2.543 -2.485 1.00 0.00 5 CYS A C 10
ATOM 4504 O O . CYS A 1 5 ? -3.046 -3.240 -3.399 1.00 0.00 5 CYS A O 10
ATOM 4511 N N . LYS A 1 6 ? -1.493 -1.930 -2.479 1.00 0.00 6 LYS A N 10
ATOM 4512 C CA . LYS A 1 6 ? -0.542 -2.043 -3.621 1.00 0.00 6 LYS A CA 10
ATOM 4513 C C . LYS A 1 6 ? 0.764 -2.699 -3.169 1.00 0.00 6 LYS A C 10
ATOM 4514 O O . LYS A 1 6 ? 1.331 -2.339 -2.155 1.00 0.00 6 LYS A O 10
ATOM 4533 N N . LYS A 1 7 ? 1.190 -3.654 -3.955 1.00 0.00 7 LYS A N 10
ATOM 4534 C CA . LYS A 1 7 ? 2.455 -4.400 -3.675 1.00 0.00 7 LYS A CA 10
ATOM 4535 C C . LYS A 1 7 ? 3.697 -3.486 -3.698 1.00 0.00 7 LYS A C 10
ATOM 4536 O O . LYS A 1 7 ? 4.799 -3.934 -3.449 1.00 0.00 7 LYS A O 10
ATOM 4555 N N . TYR A 1 8 ? 3.471 -2.233 -4.000 1.00 0.00 8 TYR A N 10
ATOM 4556 C CA . TYR A 1 8 ? 4.564 -1.217 -4.056 1.00 0.00 8 TYR A CA 10
ATOM 4557 C C . TYR A 1 8 ? 3.909 0.129 -3.682 1.00 0.00 8 TYR A C 10
ATOM 4558 O O . TYR A 1 8 ? 2.893 0.140 -3.011 1.00 0.00 8 TYR A O 10
ATOM 4576 N N . CYS A 1 9 ? 4.492 1.220 -4.113 1.00 0.00 9 CYS A N 10
ATOM 4577 C CA . CYS A 1 9 ? 3.919 2.566 -3.795 1.00 0.00 9 CYS A CA 10
ATOM 4578 C C . CYS A 1 9 ? 4.214 3.617 -4.871 1.00 0.00 9 CYS A C 10
ATOM 4579 O O . CYS A 1 9 ? 4.958 3.391 -5.807 1.00 0.00 9 CYS A O 10
ATOM 4586 N N . ASP A 1 10 ? 3.591 4.750 -4.669 1.00 0.00 10 ASP A N 10
ATOM 4587 C CA . ASP A 1 10 ? 3.731 5.923 -5.585 1.00 0.00 10 ASP A CA 10
ATOM 4588 C C . ASP A 1 10 ? 4.880 6.798 -5.040 1.00 0.00 10 ASP A C 10
ATOM 4589 O O . ASP A 1 10 ? 5.312 6.587 -3.924 1.00 0.00 10 ASP A O 10
ATOM 4598 N N . PRO A 1 11 ? 5.354 7.753 -5.810 1.00 0.00 11 PRO A N 10
ATOM 4599 C CA . PRO A 1 11 ? 6.249 8.824 -5.276 1.00 0.00 11 PRO A CA 10
ATOM 4600 C C . PRO A 1 11 ? 5.568 9.574 -4.115 1.00 0.00 11 PRO A C 10
ATOM 4601 O O . PRO A 1 11 ? 6.207 9.938 -3.146 1.00 0.00 11 PRO A O 10
ATOM 4612 N N . TRP A 1 12 ? 4.282 9.771 -4.263 1.00 0.00 12 TRP A N 10
ATOM 4613 C CA . TRP A 1 12 ? 3.475 10.486 -3.225 1.00 0.00 12 TRP A CA 10
ATOM 4614 C C . TRP A 1 12 ? 2.891 9.541 -2.162 1.00 0.00 12 TRP A C 10
ATOM 4615 O O . TRP A 1 12 ? 2.235 10.002 -1.247 1.00 0.00 12 TRP A O 10
ATOM 4636 N N . GLU A 1 13 ? 3.142 8.261 -2.301 1.00 0.00 13 GLU A N 10
ATOM 4637 C CA . GLU A 1 13 ? 2.607 7.265 -1.315 1.00 0.00 13 GLU A CA 10
ATOM 4638 C C . GLU A 1 13 ? 3.729 6.391 -0.721 1.00 0.00 13 GLU A C 10
ATOM 4639 O O . GLU A 1 13 ? 4.774 6.230 -1.319 1.00 0.00 13 GLU A O 10
ATOM 4651 N N . VAL A 1 14 ? 3.462 5.859 0.447 1.00 0.00 14 VAL A N 10
ATOM 4652 C CA . VAL A 1 14 ? 4.439 4.975 1.175 1.00 0.00 14 VAL A CA 10
ATOM 4653 C C . VAL A 1 14 ? 3.679 3.918 1.994 1.00 0.00 14 VAL A C 10
ATOM 4654 O O . VAL A 1 14 ? 2.569 4.158 2.429 1.00 0.00 14 VAL A O 10
ATOM 4667 N N . ILE A 1 15 ? 4.313 2.782 2.171 1.00 0.00 15 ILE A N 10
ATOM 4668 C CA . ILE A 1 15 ? 3.723 1.644 2.942 1.00 0.00 15 ILE A CA 10
ATOM 4669 C C . ILE A 1 15 ? 3.112 2.062 4.287 1.00 0.00 15 ILE A C 10
ATOM 4670 O O . ILE A 1 15 ? 3.509 3.049 4.879 1.00 0.00 15 ILE A O 10
ATOM 4686 N N . ASP A 1 16 ? 2.156 1.281 4.718 1.00 0.00 16 ASP A N 10
ATOM 4687 C CA . ASP A 1 16 ? 1.458 1.554 6.011 1.00 0.00 16 ASP A CA 10
ATOM 4688 C C . ASP A 1 16 ? 1.008 0.228 6.651 1.00 0.00 16 ASP A C 10
ATOM 4689 O O . ASP A 1 16 ? 0.805 0.167 7.849 1.00 0.00 16 ASP A O 10
ATOM 4698 N N . GLY A 1 17 ? 0.868 -0.789 5.835 1.00 0.00 17 GLY A N 10
ATOM 4699 C CA . GLY A 1 17 ? 0.437 -2.129 6.343 1.00 0.00 17 GLY A CA 10
ATOM 4700 C C . GLY A 1 17 ? 0.703 -3.233 5.308 1.00 0.00 17 GLY A C 10
ATOM 4701 O O . GLY A 1 17 ? 1.478 -3.052 4.390 1.00 0.00 17 GLY A O 10
ATOM 4705 N N . SER A 1 18 ? 0.038 -4.346 5.507 1.00 0.00 18 SER A N 10
ATOM 4706 C CA . SER A 1 18 ? 0.174 -5.530 4.596 1.00 0.00 18 SER A CA 10
ATOM 4707 C C . SER A 1 18 ? -1.210 -5.960 4.089 1.00 0.00 18 SER A C 10
ATOM 4708 O O . SER A 1 18 ? -2.189 -5.851 4.804 1.00 0.00 18 SER A O 10
ATOM 4716 N N . CYS A 1 19 ? -1.246 -6.440 2.871 1.00 0.00 19 CYS A N 10
ATOM 4717 C CA . CYS A 1 19 ? -2.533 -6.894 2.254 1.00 0.00 19 CYS A CA 10
ATOM 4718 C C . CYS A 1 19 ? -2.283 -8.010 1.223 1.00 0.00 19 CYS A C 10
ATOM 4719 O O . CYS A 1 19 ? -1.197 -8.550 1.135 1.00 0.00 19 CYS A O 10
ATOM 4726 N N . GLY A 1 20 ? -3.315 -8.310 0.472 1.00 0.00 20 GLY A N 10
ATOM 4727 C CA . GLY A 1 20 ? -3.235 -9.370 -0.577 1.00 0.00 20 GLY A CA 10
ATOM 4728 C C . GLY A 1 20 ? -3.419 -10.756 0.043 1.00 0.00 20 GLY A C 10
ATOM 4729 O O . GLY A 1 20 ? -4.207 -10.934 0.951 1.00 0.00 20 GLY A O 10
ATOM 4733 N N . LEU A 1 21 ? -2.672 -11.694 -0.479 1.00 0.00 21 LEU A N 10
ATOM 4734 C CA . LEU A 1 21 ? -2.726 -13.100 0.005 1.00 0.00 21 LEU A CA 10
ATOM 4735 C C . LEU A 1 21 ? -1.706 -13.293 1.143 1.00 0.00 21 LEU A C 10
ATOM 4736 O O . LEU A 1 21 ? -2.009 -12.967 2.274 1.00 0.00 21 LEU A O 10
ATOM 4752 N N . PHE A 1 22 ? -0.542 -13.806 0.830 1.00 0.00 22 PHE A N 10
ATOM 4753 C CA . PHE A 1 22 ? 0.518 -14.028 1.863 1.00 0.00 22 PHE A CA 10
ATOM 4754 C C . PHE A 1 22 ? 1.326 -12.731 2.008 1.00 0.00 22 PHE A C 10
ATOM 4755 O O . PHE A 1 22 ? 2.496 -12.688 1.675 1.00 0.00 22 PHE A O 10
ATOM 4772 N N . ASN A 1 23 ? 0.653 -11.718 2.508 1.00 0.00 23 ASN A N 10
ATOM 4773 C CA . ASN A 1 23 ? 1.243 -10.351 2.733 1.00 0.00 23 ASN A CA 10
ATOM 4774 C C . ASN A 1 23 ? 2.117 -9.888 1.550 1.00 0.00 23 ASN A C 10
ATOM 4775 O O . ASN A 1 23 ? 3.006 -9.069 1.692 1.00 0.00 23 ASN A O 10
ATOM 4786 N N . SER A 1 24 ? 1.810 -10.450 0.407 1.00 0.00 24 SER A N 10
ATOM 4787 C CA . SER A 1 24 ? 2.537 -10.141 -0.856 1.00 0.00 24 SER A CA 10
ATOM 4788 C C . SER A 1 24 ? 2.307 -8.671 -1.220 1.00 0.00 24 SER A C 10
ATOM 4789 O O . SER A 1 24 ? 3.232 -7.974 -1.587 1.00 0.00 24 SER A O 10
ATOM 4797 N N . LYS A 1 25 ? 1.071 -8.254 -1.102 1.00 0.00 25 LYS A N 10
ATOM 4798 C CA . LYS A 1 25 ? 0.720 -6.839 -1.421 1.00 0.00 25 LYS A CA 10
ATOM 4799 C C . LYS A 1 25 ? 0.885 -6.030 -0.126 1.00 0.00 25 LYS A C 10
ATOM 4800 O O . LYS A 1 25 ? 1.042 -6.610 0.934 1.00 0.00 25 LYS A O 10
ATOM 4819 N N . TYR A 1 26 ? 0.848 -4.724 -0.235 1.00 0.00 26 TYR A N 10
ATOM 4820 C CA . TYR A 1 26 ? 1.004 -3.859 0.982 1.00 0.00 26 TYR A CA 10
ATOM 4821 C C . TYR A 1 26 ? -0.026 -2.741 0.999 1.00 0.00 26 TYR A C 10
ATOM 4822 O O . TYR A 1 26 ? -0.444 -2.272 -0.039 1.00 0.00 26 TYR A O 10
ATOM 4840 N N . ILE A 1 27 ? -0.403 -2.342 2.189 1.00 0.00 27 ILE A N 10
ATOM 4841 C CA . ILE A 1 27 ? -1.407 -1.248 2.332 1.00 0.00 27 ILE A CA 10
ATOM 4842 C C . ILE A 1 27 ? -0.587 0.028 2.345 1.00 0.00 27 ILE A C 10
ATOM 4843 O O . ILE A 1 27 ? -0.166 0.510 3.378 1.00 0.00 27 ILE A O 10
ATOM 4859 N N . CYS A 1 28 ? -0.387 0.528 1.158 1.00 0.00 28 CYS A N 10
ATOM 4860 C CA . CYS A 1 28 ? 0.402 1.779 1.012 1.00 0.00 28 CYS A CA 10
ATOM 4861 C C . CYS A 1 28 ? -0.568 2.959 1.094 1.00 0.00 28 CYS A C 10
ATOM 4862 O O . CYS A 1 28 ? -1.447 3.101 0.266 1.00 0.00 28 CYS A O 10
ATOM 4869 N N . CYS A 1 29 ? -0.364 3.767 2.105 1.00 0.00 29 CYS A N 10
ATOM 4870 C CA . CYS A 1 29 ? -1.227 4.966 2.323 1.00 0.00 29 CYS A CA 10
ATOM 4871 C C . CYS A 1 29 ? -0.483 6.237 1.917 1.00 0.00 29 CYS A C 10
ATOM 4872 O O . CYS A 1 29 ? 0.725 6.318 2.043 1.00 0.00 29 CYS A O 10
ATOM 4879 N N . ARG A 1 30 ? -1.247 7.189 1.437 1.00 0.00 30 ARG A N 10
ATOM 4880 C CA . ARG A 1 30 ? -0.668 8.493 0.994 1.00 0.00 30 ARG A CA 10
ATOM 4881 C C . ARG A 1 30 ? -0.311 9.320 2.234 1.00 0.00 30 ARG A C 10
ATOM 4882 O O . ARG A 1 30 ? -1.078 10.131 2.718 1.00 0.00 30 ARG A O 10
ATOM 4903 N N . GLU A 1 31 ? 0.882 9.051 2.695 1.00 0.00 31 GLU A N 10
ATOM 4904 C CA . GLU A 1 31 ? 1.457 9.725 3.899 1.00 0.00 31 GLU A CA 10
ATOM 4905 C C . GLU A 1 31 ? 2.584 10.652 3.428 1.00 0.00 31 GLU A C 10
ATOM 4906 O O . GLU A 1 31 ? 2.739 11.754 3.921 1.00 0.00 31 GLU A O 10
ATOM 4918 N N . LYS A 1 32 ? 3.332 10.152 2.475 1.00 0.00 32 LYS A N 10
ATOM 4919 C CA . LYS A 1 32 ? 4.481 10.907 1.887 1.00 0.00 32 LYS A CA 10
ATOM 4920 C C . LYS A 1 32 ? 4.729 10.408 0.449 1.00 0.00 32 LYS A C 10
ATOM 4921 O O . LYS A 1 32 ? 5.009 11.255 -0.383 1.00 0.00 32 LYS A O 10
ATOM 4941 N N . MET A 1 1 ? -9.223 7.279 5.972 1.00 0.00 1 MET A N 11
ATOM 4942 C CA . MET A 1 1 ? -7.996 7.457 5.149 1.00 0.00 1 MET A CA 11
ATOM 4943 C C . MET A 1 1 ? -8.082 6.522 3.919 1.00 0.00 1 MET A C 11
ATOM 4944 O O . MET A 1 1 ? -7.936 5.324 4.067 1.00 0.00 1 MET A O 11
ATOM 4960 N N . PRO A 1 2 ? -8.320 7.072 2.745 1.00 0.00 2 PRO A N 11
ATOM 4961 C CA . PRO A 1 2 ? -8.241 6.297 1.473 1.00 0.00 2 PRO A CA 11
ATOM 4962 C C . PRO A 1 2 ? -6.785 5.854 1.248 1.00 0.00 2 PRO A C 11
ATOM 4963 O O . PRO A 1 2 ? -5.947 6.635 0.837 1.00 0.00 2 PRO A O 11
ATOM 4974 N N . CYS A 1 3 ? -6.543 4.600 1.531 1.00 0.00 3 CYS A N 11
ATOM 4975 C CA . CYS A 1 3 ? -5.176 4.012 1.368 1.00 0.00 3 CYS A CA 11
ATOM 4976 C C . CYS A 1 3 ? -5.027 3.444 -0.055 1.00 0.00 3 CYS A C 11
ATOM 4977 O O . CYS A 1 3 ? -5.878 3.667 -0.893 1.00 0.00 3 CYS A O 11
ATOM 4984 N N . SER A 1 4 ? -3.951 2.727 -0.291 1.00 0.00 4 SER A N 11
ATOM 4985 C CA . SER A 1 4 ? -3.707 2.129 -1.641 1.00 0.00 4 SER A CA 11
ATOM 4986 C C . SER A 1 4 ? -2.977 0.779 -1.545 1.00 0.00 4 SER A C 11
ATOM 4987 O O . SER A 1 4 ? -1.773 0.742 -1.376 1.00 0.00 4 SER A O 11
ATOM 4995 N N . CYS A 1 5 ? -3.728 -0.294 -1.650 1.00 0.00 5 CYS A N 11
ATOM 4996 C CA . CYS A 1 5 ? -3.106 -1.654 -1.577 1.00 0.00 5 CYS A CA 11
ATOM 4997 C C . CYS A 1 5 ? -2.449 -1.956 -2.931 1.00 0.00 5 CYS A C 11
ATOM 4998 O O . CYS A 1 5 ? -3.117 -2.296 -3.889 1.00 0.00 5 CYS A O 11
ATOM 5005 N N . LYS A 1 6 ? -1.149 -1.816 -2.958 1.00 0.00 6 LYS A N 11
ATOM 5006 C CA . LYS A 1 6 ? -0.356 -2.071 -4.201 1.00 0.00 6 LYS A CA 11
ATOM 5007 C C . LYS A 1 6 ? 0.922 -2.850 -3.864 1.00 0.00 6 LYS A C 11
ATOM 5008 O O . LYS A 1 6 ? 1.406 -2.785 -2.749 1.00 0.00 6 LYS A O 11
ATOM 5027 N N . LYS A 1 7 ? 1.430 -3.562 -4.842 1.00 0.00 7 LYS A N 11
ATOM 5028 C CA . LYS A 1 7 ? 2.681 -4.368 -4.648 1.00 0.00 7 LYS A CA 11
ATOM 5029 C C . LYS A 1 7 ? 3.839 -3.448 -4.231 1.00 0.00 7 LYS A C 11
ATOM 5030 O O . LYS A 1 7 ? 4.755 -3.860 -3.547 1.00 0.00 7 LYS A O 11
ATOM 5049 N N . TYR A 1 8 ? 3.737 -2.221 -4.678 1.00 0.00 8 TYR A N 11
ATOM 5050 C CA . TYR A 1 8 ? 4.760 -1.173 -4.382 1.00 0.00 8 TYR A CA 11
ATOM 5051 C C . TYR A 1 8 ? 4.013 0.152 -4.184 1.00 0.00 8 TYR A C 11
ATOM 5052 O O . TYR A 1 8 ? 2.871 0.279 -4.579 1.00 0.00 8 TYR A O 11
ATOM 5070 N N . CYS A 1 9 ? 4.675 1.106 -3.583 1.00 0.00 9 CYS A N 11
ATOM 5071 C CA . CYS A 1 9 ? 4.043 2.432 -3.336 1.00 0.00 9 CYS A CA 11
ATOM 5072 C C . CYS A 1 9 ? 4.238 3.429 -4.483 1.00 0.00 9 CYS A C 11
ATOM 5073 O O . CYS A 1 9 ? 5.108 3.280 -5.322 1.00 0.00 9 CYS A O 11
ATOM 5080 N N . ASP A 1 10 ? 3.389 4.423 -4.454 1.00 0.00 10 ASP A N 11
ATOM 5081 C CA . ASP A 1 10 ? 3.398 5.517 -5.472 1.00 0.00 10 ASP A CA 11
ATOM 5082 C C . ASP A 1 10 ? 4.346 6.615 -4.928 1.00 0.00 10 ASP A C 11
ATOM 5083 O O . ASP A 1 10 ? 4.651 6.602 -3.750 1.00 0.00 10 ASP A O 11
ATOM 5092 N N . PRO A 1 11 ? 4.791 7.528 -5.766 1.00 0.00 11 PRO A N 11
ATOM 5093 C CA . PRO A 1 11 ? 5.700 8.637 -5.338 1.00 0.00 11 PRO A CA 11
ATOM 5094 C C . PRO A 1 11 ? 5.165 9.425 -4.127 1.00 0.00 11 PRO A C 11
ATOM 5095 O O . PRO A 1 11 ? 5.937 9.920 -3.328 1.00 0.00 11 PRO A O 11
ATOM 5106 N N . TRP A 1 12 ? 3.862 9.512 -4.034 1.00 0.00 12 TRP A N 11
ATOM 5107 C CA . TRP A 1 12 ? 3.201 10.250 -2.908 1.00 0.00 12 TRP A CA 11
ATOM 5108 C C . TRP A 1 12 ? 2.776 9.296 -1.777 1.00 0.00 12 TRP A C 11
ATOM 5109 O O . TRP A 1 12 ? 2.547 9.716 -0.659 1.00 0.00 12 TRP A O 11
ATOM 5130 N N . GLU A 1 13 ? 2.693 8.039 -2.124 1.00 0.00 13 GLU A N 11
ATOM 5131 C CA . GLU A 1 13 ? 2.284 6.978 -1.158 1.00 0.00 13 GLU A CA 11
ATOM 5132 C C . GLU A 1 13 ? 3.488 6.394 -0.398 1.00 0.00 13 GLU A C 11
ATOM 5133 O O . GLU A 1 13 ? 4.611 6.475 -0.855 1.00 0.00 13 GLU A O 11
ATOM 5145 N N . VAL A 1 14 ? 3.190 5.818 0.742 1.00 0.00 14 VAL A N 11
ATOM 5146 C CA . VAL A 1 14 ? 4.234 5.190 1.621 1.00 0.00 14 VAL A CA 11
ATOM 5147 C C . VAL A 1 14 ? 3.618 3.982 2.357 1.00 0.00 14 VAL A C 11
ATOM 5148 O O . VAL A 1 14 ? 2.449 3.996 2.694 1.00 0.00 14 VAL A O 11
ATOM 5161 N N . ILE A 1 15 ? 4.416 2.963 2.584 1.00 0.00 15 ILE A N 11
ATOM 5162 C CA . ILE A 1 15 ? 3.933 1.735 3.289 1.00 0.00 15 ILE A CA 11
ATOM 5163 C C . ILE A 1 15 ? 3.170 2.054 4.583 1.00 0.00 15 ILE A C 11
ATOM 5164 O O . ILE A 1 15 ? 3.439 3.039 5.244 1.00 0.00 15 ILE A O 11
ATOM 5180 N N . ASP A 1 16 ? 2.233 1.194 4.893 1.00 0.00 16 ASP A N 11
ATOM 5181 C CA . ASP A 1 16 ? 1.402 1.372 6.122 1.00 0.00 16 ASP A CA 11
ATOM 5182 C C . ASP A 1 16 ? 0.963 0.002 6.670 1.00 0.00 16 ASP A C 11
ATOM 5183 O O . ASP A 1 16 ? 0.627 -0.113 7.833 1.00 0.00 16 ASP A O 11
ATOM 5192 N N . GLY A 1 17 ? 0.981 -0.991 5.815 1.00 0.00 17 GLY A N 11
ATOM 5193 C CA . GLY A 1 17 ? 0.577 -2.370 6.228 1.00 0.00 17 GLY A CA 11
ATOM 5194 C C . GLY A 1 17 ? 0.865 -3.385 5.112 1.00 0.00 17 GLY A C 11
ATOM 5195 O O . GLY A 1 17 ? 1.748 -3.182 4.300 1.00 0.00 17 GLY A O 11
ATOM 5199 N N . SER A 1 18 ? 0.102 -4.452 5.115 1.00 0.00 18 SER A N 11
ATOM 5200 C CA . SER A 1 18 ? 0.260 -5.536 4.094 1.00 0.00 18 SER A CA 11
ATOM 5201 C C . SER A 1 18 ? -1.098 -6.146 3.712 1.00 0.00 18 SER A C 11
ATOM 5202 O O . SER A 1 18 ? -1.814 -6.647 4.557 1.00 0.00 18 SER A O 11
ATOM 5210 N N . CYS A 1 19 ? -1.399 -6.075 2.438 1.00 0.00 19 CYS A N 11
ATOM 5211 C CA . CYS A 1 19 ? -2.681 -6.619 1.890 1.00 0.00 19 CYS A CA 11
ATOM 5212 C C . CYS A 1 19 ? -2.410 -7.884 1.053 1.00 0.00 19 CYS A C 11
ATOM 5213 O O . CYS A 1 19 ? -1.318 -8.419 1.076 1.00 0.00 19 CYS A O 11
ATOM 5220 N N . GLY A 1 20 ? -3.417 -8.324 0.336 1.00 0.00 20 GLY A N 11
ATOM 5221 C CA . GLY A 1 20 ? -3.285 -9.542 -0.521 1.00 0.00 20 GLY A CA 11
ATOM 5222 C C . GLY A 1 20 ? -3.454 -10.806 0.330 1.00 0.00 20 GLY A C 11
ATOM 5223 O O . GLY A 1 20 ? -4.252 -10.828 1.248 1.00 0.00 20 GLY A O 11
ATOM 5227 N N . LEU A 1 21 ? -2.696 -11.820 -0.001 1.00 0.00 21 LEU A N 11
ATOM 5228 C CA . LEU A 1 21 ? -2.757 -13.111 0.741 1.00 0.00 21 LEU A CA 11
ATOM 5229 C C . LEU A 1 21 ? -1.754 -13.075 1.910 1.00 0.00 21 LEU A C 11
ATOM 5230 O O . LEU A 1 21 ? -2.048 -12.460 2.918 1.00 0.00 21 LEU A O 11
ATOM 5246 N N . PHE A 1 22 ? -0.615 -13.711 1.769 1.00 0.00 22 PHE A N 11
ATOM 5247 C CA . PHE A 1 22 ? 0.405 -13.714 2.862 1.00 0.00 22 PHE A CA 11
ATOM 5248 C C . PHE A 1 22 ? 1.279 -12.458 2.708 1.00 0.00 22 PHE A C 11
ATOM 5249 O O . PHE A 1 22 ? 2.451 -12.527 2.389 1.00 0.00 22 PHE A O 11
ATOM 5266 N N . ASN A 1 23 ? 0.645 -11.334 2.948 1.00 0.00 23 ASN A N 11
ATOM 5267 C CA . ASN A 1 23 ? 1.308 -9.992 2.854 1.00 0.00 23 ASN A CA 11
ATOM 5268 C C . ASN A 1 23 ? 1.923 -9.743 1.464 1.00 0.00 23 ASN A C 11
ATOM 5269 O O . ASN A 1 23 ? 2.773 -8.887 1.311 1.00 0.00 23 ASN A O 11
ATOM 5280 N N . SER A 1 24 ? 1.470 -10.503 0.493 1.00 0.00 24 SER A N 11
ATOM 5281 C CA . SER A 1 24 ? 1.981 -10.370 -0.911 1.00 0.00 24 SER A CA 11
ATOM 5282 C C . SER A 1 24 ? 1.924 -8.909 -1.377 1.00 0.00 24 SER A C 11
ATOM 5283 O O . SER A 1 24 ? 2.886 -8.385 -1.902 1.00 0.00 24 SER A O 11
ATOM 5291 N N . LYS A 1 25 ? 0.782 -8.310 -1.158 1.00 0.00 25 LYS A N 11
ATOM 5292 C CA . LYS A 1 25 ? 0.578 -6.887 -1.549 1.00 0.00 25 LYS A CA 11
ATOM 5293 C C . LYS A 1 25 ? 0.874 -6.031 -0.310 1.00 0.00 25 LYS A C 11
ATOM 5294 O O . LYS A 1 25 ? 0.884 -6.529 0.799 1.00 0.00 25 LYS A O 11
ATOM 5313 N N . TYR A 1 26 ? 1.109 -4.768 -0.547 1.00 0.00 26 TYR A N 11
ATOM 5314 C CA . TYR A 1 26 ? 1.418 -3.809 0.560 1.00 0.00 26 TYR A CA 11
ATOM 5315 C C . TYR A 1 26 ? 0.324 -2.755 0.699 1.00 0.00 26 TYR A C 11
ATOM 5316 O O . TYR A 1 26 ? -0.145 -2.229 -0.289 1.00 0.00 26 TYR A O 11
ATOM 5334 N N . ILE A 1 27 ? -0.043 -2.474 1.925 1.00 0.00 27 ILE A N 11
ATOM 5335 C CA . ILE A 1 27 ? -1.103 -1.453 2.189 1.00 0.00 27 ILE A CA 11
ATOM 5336 C C . ILE A 1 27 ? -0.332 -0.148 2.290 1.00 0.00 27 ILE A C 11
ATOM 5337 O O . ILE A 1 27 ? 0.112 0.257 3.346 1.00 0.00 27 ILE A O 11
ATOM 5353 N N . CYS A 1 28 ? -0.200 0.459 1.146 1.00 0.00 28 CYS A N 11
ATOM 5354 C CA . CYS A 1 28 ? 0.531 1.749 1.078 1.00 0.00 28 CYS A CA 11
ATOM 5355 C C . CYS A 1 28 ? -0.458 2.909 1.251 1.00 0.00 28 CYS A C 11
ATOM 5356 O O . CYS A 1 28 ? -1.244 3.191 0.367 1.00 0.00 28 CYS A O 11
ATOM 5363 N N . CYS A 1 29 ? -0.387 3.544 2.393 1.00 0.00 29 CYS A N 11
ATOM 5364 C CA . CYS A 1 29 ? -1.296 4.697 2.690 1.00 0.00 29 CYS A CA 11
ATOM 5365 C C . CYS A 1 29 ? -0.459 5.984 2.637 1.00 0.00 29 CYS A C 11
ATOM 5366 O O . CYS A 1 29 ? 0.754 5.921 2.668 1.00 0.00 29 CYS A O 11
ATOM 5373 N N . ARG A 1 30 ? -1.103 7.123 2.561 1.00 0.00 30 ARG A N 11
ATOM 5374 C CA . ARG A 1 30 ? -0.322 8.399 2.502 1.00 0.00 30 ARG A CA 11
ATOM 5375 C C . ARG A 1 30 ? -0.140 9.058 3.878 1.00 0.00 30 ARG A C 11
ATOM 5376 O O . ARG A 1 30 ? -0.981 9.801 4.345 1.00 0.00 30 ARG A O 11
ATOM 5397 N N . GLU A 1 31 ? 0.977 8.740 4.482 1.00 0.00 31 GLU A N 11
ATOM 5398 C CA . GLU A 1 31 ? 1.332 9.292 5.829 1.00 0.00 31 GLU A CA 11
ATOM 5399 C C . GLU A 1 31 ? 2.258 10.481 5.562 1.00 0.00 31 GLU A C 11
ATOM 5400 O O . GLU A 1 31 ? 2.197 11.494 6.232 1.00 0.00 31 GLU A O 11
ATOM 5412 N N . LYS A 1 32 ? 3.090 10.289 4.569 1.00 0.00 32 LYS A N 11
ATOM 5413 C CA . LYS A 1 32 ? 4.080 11.320 4.137 1.00 0.00 32 LYS A CA 11
ATOM 5414 C C . LYS A 1 32 ? 4.110 11.368 2.593 1.00 0.00 32 LYS A C 11
ATOM 5415 O O . LYS A 1 32 ? 3.922 10.317 1.998 1.00 0.00 32 LYS A O 11
ATOM 5435 N N . MET A 1 1 ? -10.939 3.258 1.667 1.00 0.00 1 MET A N 12
ATOM 5436 C CA . MET A 1 1 ? -10.994 4.499 0.841 1.00 0.00 1 MET A CA 12
ATOM 5437 C C . MET A 1 1 ? -9.725 5.377 0.946 1.00 0.00 1 MET A C 12
ATOM 5438 O O . MET A 1 1 ? -9.277 5.873 -0.069 1.00 0.00 1 MET A O 12
ATOM 5454 N N . PRO A 1 2 ? -9.167 5.560 2.126 1.00 0.00 2 PRO A N 12
ATOM 5455 C CA . PRO A 1 2 ? -7.978 6.443 2.323 1.00 0.00 2 PRO A CA 12
ATOM 5456 C C . PRO A 1 2 ? -6.739 5.756 1.729 1.00 0.00 2 PRO A C 12
ATOM 5457 O O . PRO A 1 2 ? -6.041 6.322 0.911 1.00 0.00 2 PRO A O 12
ATOM 5468 N N . CYS A 1 3 ? -6.524 4.546 2.178 1.00 0.00 3 CYS A N 12
ATOM 5469 C CA . CYS A 1 3 ? -5.367 3.724 1.712 1.00 0.00 3 CYS A CA 12
ATOM 5470 C C . CYS A 1 3 ? -5.827 2.795 0.576 1.00 0.00 3 CYS A C 12
ATOM 5471 O O . CYS A 1 3 ? -6.993 2.763 0.234 1.00 0.00 3 CYS A O 12
ATOM 5478 N N . SER A 1 4 ? -4.884 2.067 0.030 1.00 0.00 4 SER A N 12
ATOM 5479 C CA . SER A 1 4 ? -5.179 1.115 -1.087 1.00 0.00 4 SER A CA 12
ATOM 5480 C C . SER A 1 4 ? -4.177 -0.045 -1.042 1.00 0.00 4 SER A C 12
ATOM 5481 O O . SER A 1 4 ? -3.013 0.171 -0.764 1.00 0.00 4 SER A O 12
ATOM 5489 N N . CYS A 1 5 ? -4.659 -1.235 -1.313 1.00 0.00 5 CYS A N 12
ATOM 5490 C CA . CYS A 1 5 ? -3.765 -2.433 -1.300 1.00 0.00 5 CYS A CA 12
ATOM 5491 C C . CYS A 1 5 ? -2.903 -2.468 -2.574 1.00 0.00 5 CYS A C 12
ATOM 5492 O O . CYS A 1 5 ? -3.202 -3.144 -3.540 1.00 0.00 5 CYS A O 12
ATOM 5499 N N . LYS A 1 6 ? -1.842 -1.710 -2.504 1.00 0.00 6 LYS A N 12
ATOM 5500 C CA . LYS A 1 6 ? -0.860 -1.585 -3.621 1.00 0.00 6 LYS A CA 12
ATOM 5501 C C . LYS A 1 6 ? 0.392 -2.417 -3.306 1.00 0.00 6 LYS A C 12
ATOM 5502 O O . LYS A 1 6 ? 0.961 -2.285 -2.238 1.00 0.00 6 LYS A O 12
ATOM 5521 N N . LYS A 1 7 ? 0.790 -3.248 -4.239 1.00 0.00 7 LYS A N 12
ATOM 5522 C CA . LYS A 1 7 ? 2.006 -4.099 -4.022 1.00 0.00 7 LYS A CA 12
ATOM 5523 C C . LYS A 1 7 ? 3.302 -3.269 -4.002 1.00 0.00 7 LYS A C 12
ATOM 5524 O O . LYS A 1 7 ? 4.374 -3.785 -3.753 1.00 0.00 7 LYS A O 12
ATOM 5543 N N . TYR A 1 8 ? 3.140 -1.996 -4.266 1.00 0.00 8 TYR A N 12
ATOM 5544 C CA . TYR A 1 8 ? 4.273 -1.027 -4.290 1.00 0.00 8 TYR A CA 12
ATOM 5545 C C . TYR A 1 8 ? 3.642 0.371 -4.280 1.00 0.00 8 TYR A C 12
ATOM 5546 O O . TYR A 1 8 ? 2.631 0.595 -4.916 1.00 0.00 8 TYR A O 12
ATOM 5564 N N . CYS A 1 9 ? 4.261 1.272 -3.561 1.00 0.00 9 CYS A N 12
ATOM 5565 C CA . CYS A 1 9 ? 3.748 2.665 -3.464 1.00 0.00 9 CYS A CA 12
ATOM 5566 C C . CYS A 1 9 ? 4.298 3.587 -4.559 1.00 0.00 9 CYS A C 12
ATOM 5567 O O . CYS A 1 9 ? 5.065 3.185 -5.410 1.00 0.00 9 CYS A O 12
ATOM 5574 N N . ASP A 1 10 ? 3.858 4.818 -4.474 1.00 0.00 10 ASP A N 12
ATOM 5575 C CA . ASP A 1 10 ? 4.274 5.881 -5.438 1.00 0.00 10 ASP A CA 12
ATOM 5576 C C . ASP A 1 10 ? 5.539 6.531 -4.841 1.00 0.00 10 ASP A C 12
ATOM 5577 O O . ASP A 1 10 ? 5.868 6.264 -3.701 1.00 0.00 10 ASP A O 12
ATOM 5586 N N . PRO A 1 11 ? 6.221 7.365 -5.593 1.00 0.00 11 PRO A N 12
ATOM 5587 C CA . PRO A 1 11 ? 7.228 8.298 -5.011 1.00 0.00 11 PRO A CA 12
ATOM 5588 C C . PRO A 1 11 ? 6.469 9.368 -4.201 1.00 0.00 11 PRO A C 12
ATOM 5589 O O . PRO A 1 11 ? 7.055 10.125 -3.454 1.00 0.00 11 PRO A O 12
ATOM 5600 N N . TRP A 1 12 ? 5.172 9.373 -4.399 1.00 0.00 12 TRP A N 12
ATOM 5601 C CA . TRP A 1 12 ? 4.250 10.329 -3.717 1.00 0.00 12 TRP A CA 12
ATOM 5602 C C . TRP A 1 12 ? 3.446 9.586 -2.628 1.00 0.00 12 TRP A C 12
ATOM 5603 O O . TRP A 1 12 ? 2.513 10.142 -2.080 1.00 0.00 12 TRP A O 12
ATOM 5624 N N . GLU A 1 13 ? 3.819 8.357 -2.342 1.00 0.00 13 GLU A N 12
ATOM 5625 C CA . GLU A 1 13 ? 3.083 7.569 -1.297 1.00 0.00 13 GLU A CA 12
ATOM 5626 C C . GLU A 1 13 ? 4.026 6.566 -0.607 1.00 0.00 13 GLU A C 12
ATOM 5627 O O . GLU A 1 13 ? 5.075 6.252 -1.137 1.00 0.00 13 GLU A O 12
ATOM 5639 N N . VAL A 1 14 ? 3.631 6.094 0.554 1.00 0.00 14 VAL A N 12
ATOM 5640 C CA . VAL A 1 14 ? 4.473 5.111 1.321 1.00 0.00 14 VAL A CA 12
ATOM 5641 C C . VAL A 1 14 ? 3.623 4.020 1.992 1.00 0.00 14 VAL A C 12
ATOM 5642 O O . VAL A 1 14 ? 2.475 4.242 2.320 1.00 0.00 14 VAL A O 12
ATOM 5655 N N . ILE A 1 15 ? 4.227 2.868 2.177 1.00 0.00 15 ILE A N 12
ATOM 5656 C CA . ILE A 1 15 ? 3.538 1.707 2.818 1.00 0.00 15 ILE A CA 12
ATOM 5657 C C . ILE A 1 15 ? 2.988 2.059 4.207 1.00 0.00 15 ILE A C 12
ATOM 5658 O O . ILE A 1 15 ? 3.433 3.002 4.832 1.00 0.00 15 ILE A O 12
ATOM 5674 N N . ASP A 1 16 ? 2.030 1.279 4.639 1.00 0.00 16 ASP A N 12
ATOM 5675 C CA . ASP A 1 16 ? 1.399 1.505 5.976 1.00 0.00 16 ASP A CA 12
ATOM 5676 C C . ASP A 1 16 ? 0.930 0.171 6.581 1.00 0.00 16 ASP A C 12
ATOM 5677 O O . ASP A 1 16 ? 0.734 0.078 7.778 1.00 0.00 16 ASP A O 12
ATOM 5686 N N . GLY A 1 17 ? 0.766 -0.819 5.739 1.00 0.00 17 GLY A N 12
ATOM 5687 C CA . GLY A 1 17 ? 0.316 -2.162 6.217 1.00 0.00 17 GLY A CA 12
ATOM 5688 C C . GLY A 1 17 ? 0.587 -3.247 5.167 1.00 0.00 17 GLY A C 12
ATOM 5689 O O . GLY A 1 17 ? 1.317 -3.031 4.220 1.00 0.00 17 GLY A O 12
ATOM 5693 N N . SER A 1 18 ? -0.024 -4.384 5.390 1.00 0.00 18 SER A N 12
ATOM 5694 C CA . SER A 1 18 ? 0.123 -5.556 4.471 1.00 0.00 18 SER A CA 12
ATOM 5695 C C . SER A 1 18 ? -1.259 -6.047 4.017 1.00 0.00 18 SER A C 12
ATOM 5696 O O . SER A 1 18 ? -2.204 -6.029 4.781 1.00 0.00 18 SER A O 12
ATOM 5704 N N . CYS A 1 19 ? -1.321 -6.468 2.780 1.00 0.00 19 CYS A N 12
ATOM 5705 C CA . CYS A 1 19 ? -2.599 -6.978 2.191 1.00 0.00 19 CYS A CA 12
ATOM 5706 C C . CYS A 1 19 ? -2.318 -8.130 1.220 1.00 0.00 19 CYS A C 12
ATOM 5707 O O . CYS A 1 19 ? -1.181 -8.512 1.009 1.00 0.00 19 CYS A O 12
ATOM 5714 N N . GLY A 1 20 ? -3.382 -8.645 0.660 1.00 0.00 20 GLY A N 12
ATOM 5715 C CA . GLY A 1 20 ? -3.277 -9.773 -0.309 1.00 0.00 20 GLY A CA 12
ATOM 5716 C C . GLY A 1 20 ? -3.269 -11.129 0.396 1.00 0.00 20 GLY A C 12
ATOM 5717 O O . GLY A 1 20 ? -3.967 -11.339 1.368 1.00 0.00 20 GLY A O 12
ATOM 5721 N N . LEU A 1 21 ? -2.459 -12.005 -0.139 1.00 0.00 21 LEU A N 12
ATOM 5722 C CA . LEU A 1 21 ? -2.306 -13.385 0.398 1.00 0.00 21 LEU A CA 12
ATOM 5723 C C . LEU A 1 21 ? -1.186 -13.409 1.458 1.00 0.00 21 LEU A C 12
ATOM 5724 O O . LEU A 1 21 ? -1.428 -13.061 2.597 1.00 0.00 21 LEU A O 12
ATOM 5740 N N . PHE A 1 22 ? -0.007 -13.814 1.058 1.00 0.00 22 PHE A N 12
ATOM 5741 C CA . PHE A 1 22 ? 1.171 -13.886 1.973 1.00 0.00 22 PHE A CA 12
ATOM 5742 C C . PHE A 1 22 ? 1.842 -12.505 2.027 1.00 0.00 22 PHE A C 12
ATOM 5743 O O . PHE A 1 22 ? 2.987 -12.362 1.641 1.00 0.00 22 PHE A O 12
ATOM 5760 N N . ASN A 1 23 ? 1.087 -11.538 2.508 1.00 0.00 23 ASN A N 12
ATOM 5761 C CA . ASN A 1 23 ? 1.549 -10.110 2.639 1.00 0.00 23 ASN A CA 12
ATOM 5762 C C . ASN A 1 23 ? 2.349 -9.670 1.398 1.00 0.00 23 ASN A C 12
ATOM 5763 O O . ASN A 1 23 ? 3.215 -8.817 1.454 1.00 0.00 23 ASN A O 12
ATOM 5774 N N . SER A 1 24 ? 1.994 -10.299 0.305 1.00 0.00 24 SER A N 12
ATOM 5775 C CA . SER A 1 24 ? 2.633 -10.039 -1.012 1.00 0.00 24 SER A CA 12
ATOM 5776 C C . SER A 1 24 ? 2.329 -8.594 -1.433 1.00 0.00 24 SER A C 12
ATOM 5777 O O . SER A 1 24 ? 3.193 -7.895 -1.926 1.00 0.00 24 SER A O 12
ATOM 5785 N N . LYS A 1 25 ? 1.097 -8.206 -1.217 1.00 0.00 25 LYS A N 12
ATOM 5786 C CA . LYS A 1 25 ? 0.653 -6.823 -1.565 1.00 0.00 25 LYS A CA 12
ATOM 5787 C C . LYS A 1 25 ? 0.768 -5.990 -0.279 1.00 0.00 25 LYS A C 12
ATOM 5788 O O . LYS A 1 25 ? 0.956 -6.550 0.786 1.00 0.00 25 LYS A O 12
ATOM 5807 N N . TYR A 1 26 ? 0.660 -4.689 -0.395 1.00 0.00 26 TYR A N 12
ATOM 5808 C CA . TYR A 1 26 ? 0.769 -3.810 0.821 1.00 0.00 26 TYR A CA 12
ATOM 5809 C C . TYR A 1 26 ? -0.299 -2.725 0.879 1.00 0.00 26 TYR A C 12
ATOM 5810 O O . TYR A 1 26 ? -0.755 -2.248 -0.138 1.00 0.00 26 TYR A O 12
ATOM 5828 N N . ILE A 1 27 ? -0.658 -2.366 2.086 1.00 0.00 27 ILE A N 12
ATOM 5829 C CA . ILE A 1 27 ? -1.691 -1.310 2.291 1.00 0.00 27 ILE A CA 12
ATOM 5830 C C . ILE A 1 27 ? -0.900 -0.009 2.326 1.00 0.00 27 ILE A C 12
ATOM 5831 O O . ILE A 1 27 ? -0.427 0.424 3.360 1.00 0.00 27 ILE A O 12
ATOM 5847 N N . CYS A 1 28 ? -0.787 0.567 1.162 1.00 0.00 28 CYS A N 12
ATOM 5848 C CA . CYS A 1 28 ? -0.037 1.845 1.043 1.00 0.00 28 CYS A CA 12
ATOM 5849 C C . CYS A 1 28 ? -0.975 3.041 1.245 1.00 0.00 28 CYS A C 12
ATOM 5850 O O . CYS A 1 28 ? -2.089 3.046 0.754 1.00 0.00 28 CYS A O 12
ATOM 5857 N N . CYS A 1 29 ? -0.480 4.014 1.967 1.00 0.00 29 CYS A N 12
ATOM 5858 C CA . CYS A 1 29 ? -1.265 5.255 2.261 1.00 0.00 29 CYS A CA 12
ATOM 5859 C C . CYS A 1 29 ? -0.368 6.487 2.031 1.00 0.00 29 CYS A C 12
ATOM 5860 O O . CYS A 1 29 ? 0.841 6.398 2.131 1.00 0.00 29 CYS A O 12
ATOM 5867 N N . ARG A 1 30 ? -0.990 7.603 1.729 1.00 0.00 30 ARG A N 12
ATOM 5868 C CA . ARG A 1 30 ? -0.219 8.866 1.489 1.00 0.00 30 ARG A CA 12
ATOM 5869 C C . ARG A 1 30 ? -0.007 9.543 2.850 1.00 0.00 30 ARG A C 12
ATOM 5870 O O . ARG A 1 30 ? -0.742 10.429 3.240 1.00 0.00 30 ARG A O 12
ATOM 5891 N N . GLU A 1 31 ? 1.014 9.078 3.529 1.00 0.00 31 GLU A N 12
ATOM 5892 C CA . GLU A 1 31 ? 1.373 9.616 4.879 1.00 0.00 31 GLU A CA 12
ATOM 5893 C C . GLU A 1 31 ? 1.512 11.145 4.839 1.00 0.00 31 GLU A C 12
ATOM 5894 O O . GLU A 1 31 ? 1.053 11.832 5.731 1.00 0.00 31 GLU A O 12
ATOM 5906 N N . LYS A 1 32 ? 2.143 11.619 3.796 1.00 0.00 32 LYS A N 12
ATOM 5907 C CA . LYS A 1 32 ? 2.347 13.091 3.629 1.00 0.00 32 LYS A CA 12
ATOM 5908 C C . LYS A 1 32 ? 1.023 13.752 3.188 1.00 0.00 32 LYS A C 12
ATOM 5909 O O . LYS A 1 32 ? 0.780 14.847 3.668 1.00 0.00 32 LYS A O 12
ATOM 5929 N N . MET A 1 1 ? -5.916 8.634 6.185 1.00 0.00 1 MET A N 13
ATOM 5930 C CA . MET A 1 1 ? -6.914 7.531 6.269 1.00 0.00 1 MET A CA 13
ATOM 5931 C C . MET A 1 1 ? -7.118 6.810 4.914 1.00 0.00 1 MET A C 13
ATOM 5932 O O . MET A 1 1 ? -7.136 5.595 4.899 1.00 0.00 1 MET A O 13
ATOM 5948 N N . PRO A 1 2 ? -7.260 7.533 3.820 1.00 0.00 2 PRO A N 13
ATOM 5949 C CA . PRO A 1 2 ? -7.604 6.932 2.500 1.00 0.00 2 PRO A CA 13
ATOM 5950 C C . PRO A 1 2 ? -6.363 6.204 1.961 1.00 0.00 2 PRO A C 13
ATOM 5951 O O . PRO A 1 2 ? -5.450 6.824 1.449 1.00 0.00 2 PRO A O 13
ATOM 5962 N N . CYS A 1 3 ? -6.381 4.902 2.106 1.00 0.00 3 CYS A N 13
ATOM 5963 C CA . CYS A 1 3 ? -5.247 4.049 1.637 1.00 0.00 3 CYS A CA 13
ATOM 5964 C C . CYS A 1 3 ? -5.730 3.060 0.562 1.00 0.00 3 CYS A C 13
ATOM 5965 O O . CYS A 1 3 ? -6.886 3.078 0.184 1.00 0.00 3 CYS A O 13
ATOM 5972 N N . SER A 1 4 ? -4.829 2.227 0.102 1.00 0.00 4 SER A N 13
ATOM 5973 C CA . SER A 1 4 ? -5.183 1.219 -0.946 1.00 0.00 4 SER A CA 13
ATOM 5974 C C . SER A 1 4 ? -4.170 0.064 -0.964 1.00 0.00 4 SER A C 13
ATOM 5975 O O . SER A 1 4 ? -2.978 0.282 -0.851 1.00 0.00 4 SER A O 13
ATOM 5983 N N . CYS A 1 5 ? -4.692 -1.132 -1.109 1.00 0.00 5 CYS A N 13
ATOM 5984 C CA . CYS A 1 5 ? -3.819 -2.343 -1.148 1.00 0.00 5 CYS A CA 13
ATOM 5985 C C . CYS A 1 5 ? -3.190 -2.464 -2.542 1.00 0.00 5 CYS A C 13
ATOM 5986 O O . CYS A 1 5 ? -3.792 -2.985 -3.463 1.00 0.00 5 CYS A O 13
ATOM 5993 N N . LYS A 1 6 ? -1.986 -1.964 -2.637 1.00 0.00 6 LYS A N 13
ATOM 5994 C CA . LYS A 1 6 ? -1.221 -1.993 -3.921 1.00 0.00 6 LYS A CA 13
ATOM 5995 C C . LYS A 1 6 ? 0.011 -2.894 -3.791 1.00 0.00 6 LYS A C 13
ATOM 5996 O O . LYS A 1 6 ? 0.573 -3.018 -2.721 1.00 0.00 6 LYS A O 13
ATOM 6015 N N . LYS A 1 7 ? 0.389 -3.493 -4.896 1.00 0.00 7 LYS A N 13
ATOM 6016 C CA . LYS A 1 7 ? 1.582 -4.401 -4.923 1.00 0.00 7 LYS A CA 13
ATOM 6017 C C . LYS A 1 7 ? 2.822 -3.642 -4.413 1.00 0.00 7 LYS A C 13
ATOM 6018 O O . LYS A 1 7 ? 3.708 -4.224 -3.819 1.00 0.00 7 LYS A O 13
ATOM 6037 N N . TYR A 1 8 ? 2.827 -2.357 -4.671 1.00 0.00 8 TYR A N 13
ATOM 6038 C CA . TYR A 1 8 ? 3.957 -1.478 -4.245 1.00 0.00 8 TYR A CA 13
ATOM 6039 C C . TYR A 1 8 ? 3.454 -0.031 -4.091 1.00 0.00 8 TYR A C 13
ATOM 6040 O O . TYR A 1 8 ? 2.349 0.291 -4.485 1.00 0.00 8 TYR A O 13
ATOM 6058 N N . CYS A 1 9 ? 4.294 0.794 -3.519 1.00 0.00 9 CYS A N 13
ATOM 6059 C CA . CYS A 1 9 ? 3.956 2.232 -3.296 1.00 0.00 9 CYS A CA 13
ATOM 6060 C C . CYS A 1 9 ? 4.367 3.111 -4.492 1.00 0.00 9 CYS A C 13
ATOM 6061 O O . CYS A 1 9 ? 4.597 2.622 -5.581 1.00 0.00 9 CYS A O 13
ATOM 6068 N N . ASP A 1 10 ? 4.439 4.393 -4.238 1.00 0.00 10 ASP A N 13
ATOM 6069 C CA . ASP A 1 10 ? 4.819 5.402 -5.275 1.00 0.00 10 ASP A CA 13
ATOM 6070 C C . ASP A 1 10 ? 5.818 6.396 -4.651 1.00 0.00 10 ASP A C 13
ATOM 6071 O O . ASP A 1 10 ? 6.007 6.382 -3.450 1.00 0.00 10 ASP A O 13
ATOM 6080 N N . PRO A 1 11 ? 6.437 7.233 -5.457 1.00 0.00 11 PRO A N 13
ATOM 6081 C CA . PRO A 1 11 ? 7.141 8.450 -4.952 1.00 0.00 11 PRO A CA 13
ATOM 6082 C C . PRO A 1 11 ? 6.245 9.291 -4.023 1.00 0.00 11 PRO A C 13
ATOM 6083 O O . PRO A 1 11 ? 6.733 9.909 -3.097 1.00 0.00 11 PRO A O 13
ATOM 6094 N N . TRP A 1 12 ? 4.965 9.283 -4.305 1.00 0.00 12 TRP A N 13
ATOM 6095 C CA . TRP A 1 12 ? 3.978 10.059 -3.486 1.00 0.00 12 TRP A CA 13
ATOM 6096 C C . TRP A 1 12 ? 3.210 9.168 -2.488 1.00 0.00 12 TRP A C 13
ATOM 6097 O O . TRP A 1 12 ? 2.253 9.617 -1.883 1.00 0.00 12 TRP A O 13
ATOM 6118 N N . GLU A 1 13 ? 3.646 7.941 -2.344 1.00 0.00 13 GLU A N 13
ATOM 6119 C CA . GLU A 1 13 ? 2.967 6.995 -1.401 1.00 0.00 13 GLU A CA 13
ATOM 6120 C C . GLU A 1 13 ? 4.008 6.258 -0.537 1.00 0.00 13 GLU A C 13
ATOM 6121 O O . GLU A 1 13 ? 5.160 6.152 -0.910 1.00 0.00 13 GLU A O 13
ATOM 6133 N N . VAL A 1 14 ? 3.564 5.773 0.596 1.00 0.00 14 VAL A N 13
ATOM 6134 C CA . VAL A 1 14 ? 4.458 5.028 1.545 1.00 0.00 14 VAL A CA 13
ATOM 6135 C C . VAL A 1 14 ? 3.642 3.914 2.222 1.00 0.00 14 VAL A C 13
ATOM 6136 O O . VAL A 1 14 ? 2.463 4.095 2.460 1.00 0.00 14 VAL A O 13
ATOM 6149 N N . ILE A 1 15 ? 4.269 2.797 2.512 1.00 0.00 15 ILE A N 13
ATOM 6150 C CA . ILE A 1 15 ? 3.541 1.676 3.171 1.00 0.00 15 ILE A CA 13
ATOM 6151 C C . ILE A 1 15 ? 3.078 2.062 4.579 1.00 0.00 15 ILE A C 13
ATOM 6152 O O . ILE A 1 15 ? 3.732 2.823 5.267 1.00 0.00 15 ILE A O 13
ATOM 6168 N N . ASP A 1 16 ? 1.952 1.514 4.950 1.00 0.00 16 ASP A N 13
ATOM 6169 C CA . ASP A 1 16 ? 1.352 1.779 6.296 1.00 0.00 16 ASP A CA 13
ATOM 6170 C C . ASP A 1 16 ? 0.651 0.519 6.818 1.00 0.00 16 ASP A C 13
ATOM 6171 O O . ASP A 1 16 ? 0.328 0.437 7.988 1.00 0.00 16 ASP A O 13
ATOM 6180 N N . GLY A 1 17 ? 0.435 -0.423 5.933 1.00 0.00 17 GLY A N 13
ATOM 6181 C CA . GLY A 1 17 ? -0.238 -1.701 6.311 1.00 0.00 17 GLY A CA 13
ATOM 6182 C C . GLY A 1 17 ? 0.148 -2.814 5.330 1.00 0.00 17 GLY A C 13
ATOM 6183 O O . GLY A 1 17 ? 0.929 -2.601 4.423 1.00 0.00 17 GLY A O 13
ATOM 6187 N N . SER A 1 18 ? -0.421 -3.971 5.557 1.00 0.00 18 SER A N 13
ATOM 6188 C CA . SER A 1 18 ? -0.156 -5.168 4.694 1.00 0.00 18 SER A CA 13
ATOM 6189 C C . SER A 1 18 ? -1.484 -5.715 4.163 1.00 0.00 18 SER A C 13
ATOM 6190 O O . SER A 1 18 ? -2.523 -5.503 4.758 1.00 0.00 18 SER A O 13
ATOM 6198 N N . CYS A 1 19 ? -1.404 -6.407 3.054 1.00 0.00 19 CYS A N 13
ATOM 6199 C CA . CYS A 1 19 ? -2.628 -6.998 2.423 1.00 0.00 19 CYS A CA 13
ATOM 6200 C C . CYS A 1 19 ? -2.251 -8.126 1.443 1.00 0.00 19 CYS A C 13
ATOM 6201 O O . CYS A 1 19 ? -1.106 -8.526 1.360 1.00 0.00 19 CYS A O 13
ATOM 6208 N N . GLY A 1 20 ? -3.244 -8.603 0.732 1.00 0.00 20 GLY A N 13
ATOM 6209 C CA . GLY A 1 20 ? -3.030 -9.700 -0.260 1.00 0.00 20 GLY A CA 13
ATOM 6210 C C . GLY A 1 20 ? -2.937 -11.064 0.430 1.00 0.00 20 GLY A C 13
ATOM 6211 O O . GLY A 1 20 ? -3.539 -11.283 1.465 1.00 0.00 20 GLY A O 13
ATOM 6215 N N . LEU A 1 21 ? -2.180 -11.940 -0.178 1.00 0.00 21 LEU A N 13
ATOM 6216 C CA . LEU A 1 21 ? -1.979 -13.317 0.357 1.00 0.00 21 LEU A CA 13
ATOM 6217 C C . LEU A 1 21 ? -0.766 -13.331 1.309 1.00 0.00 21 LEU A C 13
ATOM 6218 O O . LEU A 1 21 ? -0.904 -12.966 2.461 1.00 0.00 21 LEU A O 13
ATOM 6234 N N . PHE A 1 22 ? 0.372 -13.743 0.811 1.00 0.00 22 PHE A N 13
ATOM 6235 C CA . PHE A 1 22 ? 1.630 -13.804 1.617 1.00 0.00 22 PHE A CA 13
ATOM 6236 C C . PHE A 1 22 ? 2.273 -12.412 1.620 1.00 0.00 22 PHE A C 13
ATOM 6237 O O . PHE A 1 22 ? 3.352 -12.232 1.086 1.00 0.00 22 PHE A O 13
ATOM 6254 N N . ASN A 1 23 ? 1.573 -11.478 2.230 1.00 0.00 23 ASN A N 13
ATOM 6255 C CA . ASN A 1 23 ? 2.023 -10.045 2.338 1.00 0.00 23 ASN A CA 13
ATOM 6256 C C . ASN A 1 23 ? 2.620 -9.573 1.000 1.00 0.00 23 ASN A C 13
ATOM 6257 O O . ASN A 1 23 ? 3.475 -8.712 0.934 1.00 0.00 23 ASN A O 13
ATOM 6268 N N . SER A 1 24 ? 2.106 -10.189 -0.035 1.00 0.00 24 SER A N 13
ATOM 6269 C CA . SER A 1 24 ? 2.530 -9.906 -1.432 1.00 0.00 24 SER A CA 13
ATOM 6270 C C . SER A 1 24 ? 2.172 -8.458 -1.786 1.00 0.00 24 SER A C 13
ATOM 6271 O O . SER A 1 24 ? 2.847 -7.817 -2.567 1.00 0.00 24 SER A O 13
ATOM 6279 N N . LYS A 1 25 ? 1.104 -8.007 -1.179 1.00 0.00 25 LYS A N 13
ATOM 6280 C CA . LYS A 1 25 ? 0.599 -6.620 -1.388 1.00 0.00 25 LYS A CA 13
ATOM 6281 C C . LYS A 1 25 ? 0.691 -5.869 -0.060 1.00 0.00 25 LYS A C 13
ATOM 6282 O O . LYS A 1 25 ? 0.758 -6.471 0.996 1.00 0.00 25 LYS A O 13
ATOM 6301 N N . TYR A 1 26 ? 0.697 -4.568 -0.170 1.00 0.00 26 TYR A N 13
ATOM 6302 C CA . TYR A 1 26 ? 0.783 -3.684 1.031 1.00 0.00 26 TYR A CA 13
ATOM 6303 C C . TYR A 1 26 ? -0.219 -2.542 0.916 1.00 0.00 26 TYR A C 13
ATOM 6304 O O . TYR A 1 26 ? -0.503 -2.072 -0.167 1.00 0.00 26 TYR A O 13
ATOM 6322 N N . ILE A 1 27 ? -0.717 -2.131 2.055 1.00 0.00 27 ILE A N 13
ATOM 6323 C CA . ILE A 1 27 ? -1.705 -1.017 2.088 1.00 0.00 27 ILE A CA 13
ATOM 6324 C C . ILE A 1 27 ? -0.855 0.243 2.197 1.00 0.00 27 ILE A C 13
ATOM 6325 O O . ILE A 1 27 ? -0.477 0.680 3.268 1.00 0.00 27 ILE A O 13
ATOM 6341 N N . CYS A 1 28 ? -0.588 0.770 1.031 1.00 0.00 28 CYS A N 13
ATOM 6342 C CA . CYS A 1 28 ? 0.236 2.003 0.935 1.00 0.00 28 CYS A CA 13
ATOM 6343 C C . CYS A 1 28 ? -0.666 3.236 0.996 1.00 0.00 28 CYS A C 13
ATOM 6344 O O . CYS A 1 28 ? -1.527 3.418 0.155 1.00 0.00 28 CYS A O 13
ATOM 6351 N N . CYS A 1 29 ? -0.432 4.042 2.000 1.00 0.00 29 CYS A N 13
ATOM 6352 C CA . CYS A 1 29 ? -1.232 5.289 2.189 1.00 0.00 29 CYS A CA 13
ATOM 6353 C C . CYS A 1 29 ? -0.332 6.497 1.918 1.00 0.00 29 CYS A C 13
ATOM 6354 O O . CYS A 1 29 ? 0.871 6.425 2.083 1.00 0.00 29 CYS A O 13
ATOM 6361 N N . ARG A 1 30 ? -0.952 7.572 1.510 1.00 0.00 30 ARG A N 13
ATOM 6362 C CA . ARG A 1 30 ? -0.198 8.827 1.211 1.00 0.00 30 ARG A CA 13
ATOM 6363 C C . ARG A 1 30 ? 0.478 9.420 2.457 1.00 0.00 30 ARG A C 13
ATOM 6364 O O . ARG A 1 30 ? 0.264 8.963 3.564 1.00 0.00 30 ARG A O 13
ATOM 6385 N N . GLU A 1 31 ? 1.285 10.425 2.225 1.00 0.00 31 GLU A N 13
ATOM 6386 C CA . GLU A 1 31 ? 2.014 11.106 3.340 1.00 0.00 31 GLU A CA 13
ATOM 6387 C C . GLU A 1 31 ? 2.604 12.405 2.775 1.00 0.00 31 GLU A C 13
ATOM 6388 O O . GLU A 1 31 ? 3.289 12.382 1.772 1.00 0.00 31 GLU A O 13
ATOM 6400 N N . LYS A 1 32 ? 2.319 13.497 3.439 1.00 0.00 32 LYS A N 13
ATOM 6401 C CA . LYS A 1 32 ? 2.838 14.824 2.984 1.00 0.00 32 LYS A CA 13
ATOM 6402 C C . LYS A 1 32 ? 4.357 14.909 3.270 1.00 0.00 32 LYS A C 13
ATOM 6403 O O . LYS A 1 32 ? 4.720 15.258 4.382 1.00 0.00 32 LYS A O 13
ATOM 6423 N N . MET A 1 1 ? -8.292 10.792 3.968 1.00 0.00 1 MET A N 14
ATOM 6424 C CA . MET A 1 1 ? -8.979 9.670 3.265 1.00 0.00 1 MET A CA 14
ATOM 6425 C C . MET A 1 1 ? -8.289 8.338 3.634 1.00 0.00 1 MET A C 14
ATOM 6426 O O . MET A 1 1 ? -7.135 8.349 4.017 1.00 0.00 1 MET A O 14
ATOM 6442 N N . PRO A 1 2 ? -8.990 7.229 3.515 1.00 0.00 2 PRO A N 14
ATOM 6443 C CA . PRO A 1 2 ? -8.407 5.877 3.777 1.00 0.00 2 PRO A CA 14
ATOM 6444 C C . PRO A 1 2 ? -7.224 5.553 2.843 1.00 0.00 2 PRO A C 14
ATOM 6445 O O . PRO A 1 2 ? -6.958 6.261 1.890 1.00 0.00 2 PRO A O 14
ATOM 6456 N N . CYS A 1 3 ? -6.559 4.475 3.170 1.00 0.00 3 CYS A N 14
ATOM 6457 C CA . CYS A 1 3 ? -5.377 4.000 2.384 1.00 0.00 3 CYS A CA 14
ATOM 6458 C C . CYS A 1 3 ? -5.828 3.048 1.263 1.00 0.00 3 CYS A C 14
ATOM 6459 O O . CYS A 1 3 ? -7.011 2.851 1.060 1.00 0.00 3 CYS A O 14
ATOM 6466 N N . SER A 1 4 ? -4.867 2.487 0.570 1.00 0.00 4 SER A N 14
ATOM 6467 C CA . SER A 1 4 ? -5.176 1.539 -0.547 1.00 0.00 4 SER A CA 14
ATOM 6468 C C . SER A 1 4 ? -4.029 0.535 -0.722 1.00 0.00 4 SER A C 14
ATOM 6469 O O . SER A 1 4 ? -2.887 0.832 -0.429 1.00 0.00 4 SER A O 14
ATOM 6477 N N . CYS A 1 5 ? -4.390 -0.630 -1.200 1.00 0.00 5 CYS A N 14
ATOM 6478 C CA . CYS A 1 5 ? -3.395 -1.722 -1.429 1.00 0.00 5 CYS A CA 14
ATOM 6479 C C . CYS A 1 5 ? -2.794 -1.705 -2.839 1.00 0.00 5 CYS A C 14
ATOM 6480 O O . CYS A 1 5 ? -3.488 -1.502 -3.816 1.00 0.00 5 CYS A O 14
ATOM 6487 N N . LYS A 1 6 ? -1.504 -1.924 -2.871 1.00 0.00 6 LYS A N 14
ATOM 6488 C CA . LYS A 1 6 ? -0.719 -1.959 -4.145 1.00 0.00 6 LYS A CA 14
ATOM 6489 C C . LYS A 1 6 ? 0.455 -2.919 -3.915 1.00 0.00 6 LYS A C 14
ATOM 6490 O O . LYS A 1 6 ? 0.935 -3.032 -2.802 1.00 0.00 6 LYS A O 14
ATOM 6509 N N . LYS A 1 7 ? 0.890 -3.581 -4.960 1.00 0.00 7 LYS A N 14
ATOM 6510 C CA . LYS A 1 7 ? 2.039 -4.538 -4.832 1.00 0.00 7 LYS A CA 14
ATOM 6511 C C . LYS A 1 7 ? 3.279 -3.809 -4.282 1.00 0.00 7 LYS A C 14
ATOM 6512 O O . LYS A 1 7 ? 4.131 -4.403 -3.648 1.00 0.00 7 LYS A O 14
ATOM 6531 N N . TYR A 1 8 ? 3.316 -2.530 -4.559 1.00 0.00 8 TYR A N 14
ATOM 6532 C CA . TYR A 1 8 ? 4.429 -1.633 -4.121 1.00 0.00 8 TYR A CA 14
ATOM 6533 C C . TYR A 1 8 ? 3.888 -0.202 -4.006 1.00 0.00 8 TYR A C 14
ATOM 6534 O O . TYR A 1 8 ? 2.821 0.096 -4.508 1.00 0.00 8 TYR A O 14
ATOM 6552 N N . CYS A 1 9 ? 4.640 0.651 -3.356 1.00 0.00 9 CYS A N 14
ATOM 6553 C CA . CYS A 1 9 ? 4.209 2.069 -3.183 1.00 0.00 9 CYS A CA 14
ATOM 6554 C C . CYS A 1 9 ? 4.669 2.967 -4.339 1.00 0.00 9 CYS A C 14
ATOM 6555 O O . CYS A 1 9 ? 5.662 2.712 -4.993 1.00 0.00 9 CYS A O 14
ATOM 6562 N N . ASP A 1 10 ? 3.895 4.003 -4.526 1.00 0.00 10 ASP A N 14
ATOM 6563 C CA . ASP A 1 10 ? 4.146 5.021 -5.592 1.00 0.00 10 ASP A CA 14
ATOM 6564 C C . ASP A 1 10 ? 5.056 6.107 -4.963 1.00 0.00 10 ASP A C 14
ATOM 6565 O O . ASP A 1 10 ? 5.232 6.106 -3.759 1.00 0.00 10 ASP A O 14
ATOM 6574 N N . PRO A 1 11 ? 5.615 6.998 -5.757 1.00 0.00 11 PRO A N 14
ATOM 6575 C CA . PRO A 1 11 ? 6.356 8.188 -5.235 1.00 0.00 11 PRO A CA 14
ATOM 6576 C C . PRO A 1 11 ? 5.552 8.966 -4.173 1.00 0.00 11 PRO A C 14
ATOM 6577 O O . PRO A 1 11 ? 6.095 9.366 -3.162 1.00 0.00 11 PRO A O 14
ATOM 6588 N N . TRP A 1 12 ? 4.283 9.149 -4.442 1.00 0.00 12 TRP A N 14
ATOM 6589 C CA . TRP A 1 12 ? 3.379 9.892 -3.498 1.00 0.00 12 TRP A CA 14
ATOM 6590 C C . TRP A 1 12 ? 2.729 8.925 -2.484 1.00 0.00 12 TRP A C 14
ATOM 6591 O O . TRP A 1 12 ? 1.762 9.263 -1.830 1.00 0.00 12 TRP A O 14
ATOM 6612 N N . GLU A 1 13 ? 3.296 7.750 -2.396 1.00 0.00 13 GLU A N 14
ATOM 6613 C CA . GLU A 1 13 ? 2.788 6.693 -1.469 1.00 0.00 13 GLU A CA 14
ATOM 6614 C C . GLU A 1 13 ? 3.850 6.263 -0.445 1.00 0.00 13 GLU A C 14
ATOM 6615 O O . GLU A 1 13 ? 5.036 6.312 -0.717 1.00 0.00 13 GLU A O 14
ATOM 6627 N N . VAL A 1 14 ? 3.369 5.851 0.703 1.00 0.00 14 VAL A N 14
ATOM 6628 C CA . VAL A 1 14 ? 4.247 5.387 1.827 1.00 0.00 14 VAL A CA 14
ATOM 6629 C C . VAL A 1 14 ? 3.552 4.183 2.489 1.00 0.00 14 VAL A C 14
ATOM 6630 O O . VAL A 1 14 ? 2.394 4.278 2.845 1.00 0.00 14 VAL A O 14
ATOM 6643 N N . ILE A 1 15 ? 4.269 3.091 2.633 1.00 0.00 15 ILE A N 14
ATOM 6644 C CA . ILE A 1 15 ? 3.702 1.857 3.260 1.00 0.00 15 ILE A CA 14
ATOM 6645 C C . ILE A 1 15 ? 3.027 2.138 4.612 1.00 0.00 15 ILE A C 14
ATOM 6646 O O . ILE A 1 15 ? 3.391 3.069 5.308 1.00 0.00 15 ILE A O 14
ATOM 6662 N N . ASP A 1 16 ? 2.061 1.316 4.933 1.00 0.00 16 ASP A N 14
ATOM 6663 C CA . ASP A 1 16 ? 1.317 1.475 6.220 1.00 0.00 16 ASP A CA 14
ATOM 6664 C C . ASP A 1 16 ? 0.820 0.112 6.726 1.00 0.00 16 ASP A C 14
ATOM 6665 O O . ASP A 1 16 ? 0.607 -0.055 7.911 1.00 0.00 16 ASP A O 14
ATOM 6674 N N . GLY A 1 17 ? 0.649 -0.820 5.819 1.00 0.00 17 GLY A N 14
ATOM 6675 C CA . GLY A 1 17 ? 0.168 -2.182 6.210 1.00 0.00 17 GLY A CA 14
ATOM 6676 C C . GLY A 1 17 ? 0.542 -3.246 5.171 1.00 0.00 17 GLY A C 14
ATOM 6677 O O . GLY A 1 17 ? 1.373 -3.018 4.314 1.00 0.00 17 GLY A O 14
ATOM 6681 N N . SER A 1 18 ? -0.100 -4.380 5.306 1.00 0.00 18 SER A N 14
ATOM 6682 C CA . SER A 1 18 ? 0.124 -5.543 4.387 1.00 0.00 18 SER A CA 14
ATOM 6683 C C . SER A 1 18 ? -1.210 -5.955 3.752 1.00 0.00 18 SER A C 14
ATOM 6684 O O . SER A 1 18 ? -2.252 -5.809 4.362 1.00 0.00 18 SER A O 14
ATOM 6692 N N . CYS A 1 19 ? -1.139 -6.458 2.545 1.00 0.00 19 CYS A N 14
ATOM 6693 C CA . CYS A 1 19 ? -2.372 -6.895 1.814 1.00 0.00 19 CYS A CA 14
ATOM 6694 C C . CYS A 1 19 ? -2.053 -7.967 0.756 1.00 0.00 19 CYS A C 14
ATOM 6695 O O . CYS A 1 19 ? -0.960 -8.501 0.723 1.00 0.00 19 CYS A O 14
ATOM 6702 N N . GLY A 1 20 ? -3.027 -8.246 -0.078 1.00 0.00 20 GLY A N 14
ATOM 6703 C CA . GLY A 1 20 ? -2.863 -9.268 -1.158 1.00 0.00 20 GLY A CA 14
ATOM 6704 C C . GLY A 1 20 ? -3.083 -10.653 -0.544 1.00 0.00 20 GLY A C 14
ATOM 6705 O O . GLY A 1 20 ? -4.051 -10.865 0.160 1.00 0.00 20 GLY A O 14
ATOM 6709 N N . LEU A 1 21 ? -2.176 -11.554 -0.827 1.00 0.00 21 LEU A N 14
ATOM 6710 C CA . LEU A 1 21 ? -2.266 -12.939 -0.291 1.00 0.00 21 LEU A CA 14
ATOM 6711 C C . LEU A 1 21 ? -1.426 -12.942 0.998 1.00 0.00 21 LEU A C 14
ATOM 6712 O O . LEU A 1 21 ? -1.766 -12.177 1.881 1.00 0.00 21 LEU A O 14
ATOM 6728 N N . PHE A 1 22 ? -0.389 -13.740 1.126 1.00 0.00 22 PHE A N 14
ATOM 6729 C CA . PHE A 1 22 ? 0.388 -13.689 2.408 1.00 0.00 22 PHE A CA 14
ATOM 6730 C C . PHE A 1 22 ? 1.312 -12.461 2.367 1.00 0.00 22 PHE A C 14
ATOM 6731 O O . PHE A 1 22 ? 2.439 -12.513 1.912 1.00 0.00 22 PHE A O 14
ATOM 6748 N N . ASN A 1 23 ? 0.761 -11.373 2.856 1.00 0.00 23 ASN A N 14
ATOM 6749 C CA . ASN A 1 23 ? 1.448 -10.039 2.930 1.00 0.00 23 ASN A CA 14
ATOM 6750 C C . ASN A 1 23 ? 2.300 -9.691 1.689 1.00 0.00 23 ASN A C 14
ATOM 6751 O O . ASN A 1 23 ? 3.265 -8.955 1.775 1.00 0.00 23 ASN A O 14
ATOM 6762 N N . SER A 1 24 ? 1.901 -10.238 0.566 1.00 0.00 24 SER A N 14
ATOM 6763 C CA . SER A 1 24 ? 2.629 -9.993 -0.718 1.00 0.00 24 SER A CA 14
ATOM 6764 C C . SER A 1 24 ? 2.569 -8.505 -1.074 1.00 0.00 24 SER A C 14
ATOM 6765 O O . SER A 1 24 ? 3.580 -7.885 -1.344 1.00 0.00 24 SER A O 14
ATOM 6773 N N . LYS A 1 25 ? 1.368 -7.987 -1.057 1.00 0.00 25 LYS A N 14
ATOM 6774 C CA . LYS A 1 25 ? 1.141 -6.549 -1.379 1.00 0.00 25 LYS A CA 14
ATOM 6775 C C . LYS A 1 25 ? 1.244 -5.754 -0.073 1.00 0.00 25 LYS A C 14
ATOM 6776 O O . LYS A 1 25 ? 1.397 -6.325 0.990 1.00 0.00 25 LYS A O 14
ATOM 6795 N N . TYR A 1 26 ? 1.161 -4.456 -0.201 1.00 0.00 26 TYR A N 14
ATOM 6796 C CA . TYR A 1 26 ? 1.247 -3.555 0.987 1.00 0.00 26 TYR A CA 14
ATOM 6797 C C . TYR A 1 26 ? 0.174 -2.475 0.910 1.00 0.00 26 TYR A C 14
ATOM 6798 O O . TYR A 1 26 ? -0.156 -2.006 -0.163 1.00 0.00 26 TYR A O 14
ATOM 6816 N N . ILE A 1 27 ? -0.332 -2.113 2.061 1.00 0.00 27 ILE A N 14
ATOM 6817 C CA . ILE A 1 27 ? -1.389 -1.065 2.130 1.00 0.00 27 ILE A CA 14
ATOM 6818 C C . ILE A 1 27 ? -0.629 0.248 2.240 1.00 0.00 27 ILE A C 14
ATOM 6819 O O . ILE A 1 27 ? -0.246 0.680 3.311 1.00 0.00 27 ILE A O 14
ATOM 6835 N N . CYS A 1 28 ? -0.436 0.830 1.087 1.00 0.00 28 CYS A N 14
ATOM 6836 C CA . CYS A 1 28 ? 0.293 2.122 1.014 1.00 0.00 28 CYS A CA 14
ATOM 6837 C C . CYS A 1 28 ? -0.724 3.270 1.084 1.00 0.00 28 CYS A C 14
ATOM 6838 O O . CYS A 1 28 ? -1.759 3.220 0.448 1.00 0.00 28 CYS A O 14
ATOM 6845 N N . CYS A 1 29 ? -0.390 4.269 1.860 1.00 0.00 29 CYS A N 14
ATOM 6846 C CA . CYS A 1 29 ? -1.280 5.460 2.034 1.00 0.00 29 CYS A CA 14
ATOM 6847 C C . CYS A 1 29 ? -0.701 6.705 1.345 1.00 0.00 29 CYS A C 14
ATOM 6848 O O . CYS A 1 29 ? 0.486 6.785 1.094 1.00 0.00 29 CYS A O 14
ATOM 6855 N N . ARG A 1 30 ? -1.581 7.636 1.067 1.00 0.00 30 ARG A N 14
ATOM 6856 C CA . ARG A 1 30 ? -1.188 8.919 0.401 1.00 0.00 30 ARG A CA 14
ATOM 6857 C C . ARG A 1 30 ? -1.045 10.025 1.456 1.00 0.00 30 ARG A C 14
ATOM 6858 O O . ARG A 1 30 ? -1.672 11.065 1.396 1.00 0.00 30 ARG A O 14
ATOM 6879 N N . GLU A 1 31 ? -0.193 9.735 2.406 1.00 0.00 31 GLU A N 14
ATOM 6880 C CA . GLU A 1 31 ? 0.089 10.682 3.529 1.00 0.00 31 GLU A CA 14
ATOM 6881 C C . GLU A 1 31 ? 1.087 11.760 3.087 1.00 0.00 31 GLU A C 14
ATOM 6882 O O . GLU A 1 31 ? 1.710 11.645 2.049 1.00 0.00 31 GLU A O 14
ATOM 6894 N N . LYS A 1 32 ? 1.197 12.779 3.902 1.00 0.00 32 LYS A N 14
ATOM 6895 C CA . LYS A 1 32 ? 2.128 13.912 3.612 1.00 0.00 32 LYS A CA 14
ATOM 6896 C C . LYS A 1 32 ? 2.612 14.454 4.972 1.00 0.00 32 LYS A C 14
ATOM 6897 O O . LYS A 1 32 ? 1.766 14.940 5.706 1.00 0.00 32 LYS A O 14
ATOM 6917 N N . MET A 1 1 ? -6.641 7.906 5.788 1.00 0.00 1 MET A N 15
ATOM 6918 C CA . MET A 1 1 ? -6.117 8.205 4.425 1.00 0.00 1 MET A CA 15
ATOM 6919 C C . MET A 1 1 ? -6.473 7.051 3.464 1.00 0.00 1 MET A C 15
ATOM 6920 O O . MET A 1 1 ? -6.668 5.937 3.913 1.00 0.00 1 MET A O 15
ATOM 6936 N N . PRO A 1 2 ? -6.553 7.334 2.178 1.00 0.00 2 PRO A N 15
ATOM 6937 C CA . PRO A 1 2 ? -6.771 6.292 1.132 1.00 0.00 2 PRO A CA 15
ATOM 6938 C C . PRO A 1 2 ? -5.566 5.336 1.080 1.00 0.00 2 PRO A C 15
ATOM 6939 O O . PRO A 1 2 ? -4.614 5.547 0.351 1.00 0.00 2 PRO A O 15
ATOM 6950 N N . CYS A 1 3 ? -5.665 4.307 1.883 1.00 0.00 3 CYS A N 15
ATOM 6951 C CA . CYS A 1 3 ? -4.591 3.277 1.965 1.00 0.00 3 CYS A CA 15
ATOM 6952 C C . CYS A 1 3 ? -4.896 2.167 0.949 1.00 0.00 3 CYS A C 15
ATOM 6953 O O . CYS A 1 3 ? -5.337 1.086 1.293 1.00 0.00 3 CYS A O 15
ATOM 6960 N N . SER A 1 4 ? -4.642 2.495 -0.291 1.00 0.00 4 SER A N 15
ATOM 6961 C CA . SER A 1 4 ? -4.886 1.536 -1.410 1.00 0.00 4 SER A CA 15
ATOM 6962 C C . SER A 1 4 ? -3.843 0.411 -1.423 1.00 0.00 4 SER A C 15
ATOM 6963 O O . SER A 1 4 ? -2.662 0.654 -1.252 1.00 0.00 4 SER A O 15
ATOM 6971 N N . CYS A 1 5 ? -4.328 -0.789 -1.623 1.00 0.00 5 CYS A N 15
ATOM 6972 C CA . CYS A 1 5 ? -3.428 -1.977 -1.663 1.00 0.00 5 CYS A CA 15
ATOM 6973 C C . CYS A 1 5 ? -2.690 -2.075 -3.003 1.00 0.00 5 CYS A C 15
ATOM 6974 O O . CYS A 1 5 ? -3.284 -2.317 -4.035 1.00 0.00 5 CYS A O 15
ATOM 6981 N N . LYS A 1 6 ? -1.402 -1.870 -2.919 1.00 0.00 6 LYS A N 15
ATOM 6982 C CA . LYS A 1 6 ? -0.503 -1.924 -4.111 1.00 0.00 6 LYS A CA 15
ATOM 6983 C C . LYS A 1 6 ? 0.728 -2.754 -3.724 1.00 0.00 6 LYS A C 15
ATOM 6984 O O . LYS A 1 6 ? 1.197 -2.666 -2.606 1.00 0.00 6 LYS A O 15
ATOM 7003 N N . LYS A 1 7 ? 1.220 -3.535 -4.656 1.00 0.00 7 LYS A N 15
ATOM 7004 C CA . LYS A 1 7 ? 2.425 -4.386 -4.380 1.00 0.00 7 LYS A CA 15
ATOM 7005 C C . LYS A 1 7 ? 3.636 -3.465 -4.096 1.00 0.00 7 LYS A C 15
ATOM 7006 O O . LYS A 1 7 ? 4.629 -3.883 -3.532 1.00 0.00 7 LYS A O 15
ATOM 7025 N N . TYR A 1 8 ? 3.496 -2.228 -4.507 1.00 0.00 8 TYR A N 15
ATOM 7026 C CA . TYR A 1 8 ? 4.553 -1.189 -4.322 1.00 0.00 8 TYR A CA 15
ATOM 7027 C C . TYR A 1 8 ? 3.867 0.179 -4.176 1.00 0.00 8 TYR A C 15
ATOM 7028 O O . TYR A 1 8 ? 2.779 0.385 -4.678 1.00 0.00 8 TYR A O 15
ATOM 7046 N N . CYS A 1 9 ? 4.530 1.076 -3.492 1.00 0.00 9 CYS A N 15
ATOM 7047 C CA . CYS A 1 9 ? 3.984 2.444 -3.270 1.00 0.00 9 CYS A CA 15
ATOM 7048 C C . CYS A 1 9 ? 4.373 3.418 -4.388 1.00 0.00 9 CYS A C 15
ATOM 7049 O O . CYS A 1 9 ? 5.273 3.165 -5.166 1.00 0.00 9 CYS A O 15
ATOM 7056 N N . ASP A 1 10 ? 3.657 4.511 -4.411 1.00 0.00 10 ASP A N 15
ATOM 7057 C CA . ASP A 1 10 ? 3.886 5.587 -5.422 1.00 0.00 10 ASP A CA 15
ATOM 7058 C C . ASP A 1 10 ? 4.921 6.566 -4.829 1.00 0.00 10 ASP A C 15
ATOM 7059 O O . ASP A 1 10 ? 5.178 6.519 -3.640 1.00 0.00 10 ASP A O 15
ATOM 7068 N N . PRO A 1 11 ? 5.492 7.422 -5.647 1.00 0.00 11 PRO A N 15
ATOM 7069 C CA . PRO A 1 11 ? 6.235 8.622 -5.155 1.00 0.00 11 PRO A CA 15
ATOM 7070 C C . PRO A 1 11 ? 5.397 9.439 -4.151 1.00 0.00 11 PRO A C 15
ATOM 7071 O O . PRO A 1 11 ? 5.932 9.975 -3.200 1.00 0.00 11 PRO A O 15
ATOM 7082 N N . TRP A 1 12 ? 4.111 9.502 -4.398 1.00 0.00 12 TRP A N 15
ATOM 7083 C CA . TRP A 1 12 ? 3.182 10.265 -3.501 1.00 0.00 12 TRP A CA 15
ATOM 7084 C C . TRP A 1 12 ? 2.490 9.343 -2.475 1.00 0.00 12 TRP A C 15
ATOM 7085 O O . TRP A 1 12 ? 1.466 9.693 -1.919 1.00 0.00 12 TRP A O 15
ATOM 7106 N N . GLU A 1 13 ? 3.076 8.192 -2.254 1.00 0.00 13 GLU A N 15
ATOM 7107 C CA . GLU A 1 13 ? 2.502 7.205 -1.282 1.00 0.00 13 GLU A CA 15
ATOM 7108 C C . GLU A 1 13 ? 3.617 6.631 -0.386 1.00 0.00 13 GLU A C 15
ATOM 7109 O O . GLU A 1 13 ? 4.787 6.754 -0.694 1.00 0.00 13 GLU A O 15
ATOM 7121 N N . VAL A 1 14 ? 3.207 6.020 0.700 1.00 0.00 14 VAL A N 15
ATOM 7122 C CA . VAL A 1 14 ? 4.166 5.401 1.674 1.00 0.00 14 VAL A CA 15
ATOM 7123 C C . VAL A 1 14 ? 3.475 4.206 2.355 1.00 0.00 14 VAL A C 15
ATOM 7124 O O . VAL A 1 14 ? 2.291 4.258 2.628 1.00 0.00 14 VAL A O 15
ATOM 7137 N N . ILE A 1 15 ? 4.236 3.168 2.603 1.00 0.00 15 ILE A N 15
ATOM 7138 C CA . ILE A 1 15 ? 3.697 1.938 3.260 1.00 0.00 15 ILE A CA 15
ATOM 7139 C C . ILE A 1 15 ? 2.965 2.218 4.582 1.00 0.00 15 ILE A C 15
ATOM 7140 O O . ILE A 1 15 ? 3.151 3.243 5.209 1.00 0.00 15 ILE A O 15
ATOM 7156 N N . ASP A 1 16 ? 2.152 1.262 4.943 1.00 0.00 16 ASP A N 15
ATOM 7157 C CA . ASP A 1 16 ? 1.341 1.334 6.196 1.00 0.00 16 ASP A CA 15
ATOM 7158 C C . ASP A 1 16 ? 1.099 -0.082 6.741 1.00 0.00 16 ASP A C 15
ATOM 7159 O O . ASP A 1 16 ? 0.969 -0.265 7.937 1.00 0.00 16 ASP A O 15
ATOM 7168 N N . GLY A 1 17 ? 1.044 -1.033 5.845 1.00 0.00 17 GLY A N 15
ATOM 7169 C CA . GLY A 1 17 ? 0.814 -2.455 6.244 1.00 0.00 17 GLY A CA 15
ATOM 7170 C C . GLY A 1 17 ? 1.145 -3.406 5.089 1.00 0.00 17 GLY A C 15
ATOM 7171 O O . GLY A 1 17 ? 1.888 -3.054 4.192 1.00 0.00 17 GLY A O 15
ATOM 7175 N N . SER A 1 18 ? 0.576 -4.586 5.155 1.00 0.00 18 SER A N 15
ATOM 7176 C CA . SER A 1 18 ? 0.809 -5.620 4.099 1.00 0.00 18 SER A CA 15
ATOM 7177 C C . SER A 1 18 ? -0.504 -6.306 3.681 1.00 0.00 18 SER A C 15
ATOM 7178 O O . SER A 1 18 ? -1.080 -7.074 4.428 1.00 0.00 18 SER A O 15
ATOM 7186 N N . CYS A 1 19 ? -0.933 -5.995 2.483 1.00 0.00 19 CYS A N 15
ATOM 7187 C CA . CYS A 1 19 ? -2.197 -6.574 1.922 1.00 0.00 19 CYS A CA 15
ATOM 7188 C C . CYS A 1 19 ? -1.894 -7.790 1.029 1.00 0.00 19 CYS A C 15
ATOM 7189 O O . CYS A 1 19 ? -0.796 -8.310 1.050 1.00 0.00 19 CYS A O 15
ATOM 7196 N N . GLY A 1 20 ? -2.877 -8.206 0.269 1.00 0.00 20 GLY A N 15
ATOM 7197 C CA . GLY A 1 20 ? -2.715 -9.379 -0.645 1.00 0.00 20 GLY A CA 15
ATOM 7198 C C . GLY A 1 20 ? -3.196 -10.643 0.073 1.00 0.00 20 GLY A C 15
ATOM 7199 O O . GLY A 1 20 ? -4.018 -10.563 0.968 1.00 0.00 20 GLY A O 15
ATOM 7203 N N . LEU A 1 21 ? -2.672 -11.772 -0.332 1.00 0.00 21 LEU A N 15
ATOM 7204 C CA . LEU A 1 21 ? -3.073 -13.060 0.305 1.00 0.00 21 LEU A CA 15
ATOM 7205 C C . LEU A 1 21 ? -2.140 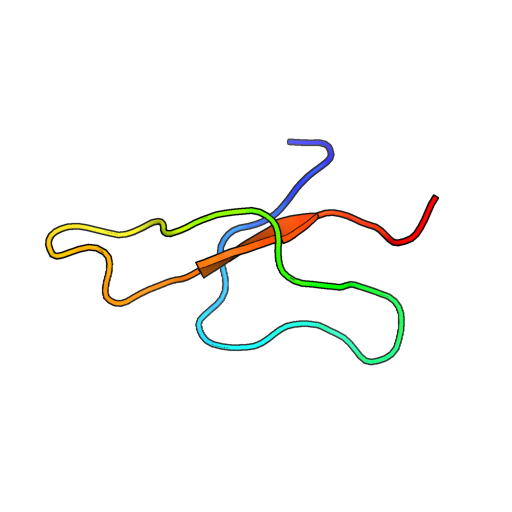-13.343 1.487 1.00 0.00 21 LEU A C 15
ATOM 7206 O O . LEU A 1 21 ? -2.553 -13.174 2.619 1.00 0.00 21 LEU A O 15
ATOM 7222 N N . PHE A 1 22 ? -0.927 -13.755 1.221 1.00 0.00 22 PHE A N 15
ATOM 7223 C CA . PHE A 1 22 ? 0.037 -14.042 2.333 1.00 0.00 22 PHE A CA 15
ATOM 7224 C C . PHE A 1 22 ? 0.805 -12.740 2.638 1.00 0.00 22 PHE A C 15
ATOM 7225 O O . PHE A 1 22 ? 2.009 -12.739 2.808 1.00 0.00 22 PHE A O 15
ATOM 7242 N N . ASN A 1 23 ? 0.063 -11.657 2.698 1.00 0.00 23 ASN A N 15
ATOM 7243 C CA . ASN A 1 23 ? 0.639 -10.296 2.978 1.00 0.00 23 ASN A CA 15
ATOM 7244 C C . ASN A 1 23 ? 1.647 -9.944 1.862 1.00 0.00 23 ASN A C 15
ATOM 7245 O O . ASN A 1 23 ? 2.573 -9.179 2.048 1.00 0.00 23 ASN A O 15
ATOM 7256 N N . SER A 1 24 ? 1.398 -10.542 0.722 1.00 0.00 24 SER A N 15
ATOM 7257 C CA . SER A 1 24 ? 2.240 -10.357 -0.498 1.00 0.00 24 SER A CA 15
ATOM 7258 C C . SER A 1 24 ? 2.275 -8.898 -0.967 1.00 0.00 24 SER A C 15
ATOM 7259 O O . SER A 1 24 ? 3.324 -8.371 -1.281 1.00 0.00 24 SER A O 15
ATOM 7267 N N . LYS A 1 25 ? 1.113 -8.298 -0.989 1.00 0.00 25 LYS A N 15
ATOM 7268 C CA . LYS A 1 25 ? 0.995 -6.876 -1.428 1.00 0.00 25 LYS A CA 15
ATOM 7269 C C . LYS A 1 25 ? 1.191 -5.961 -0.214 1.0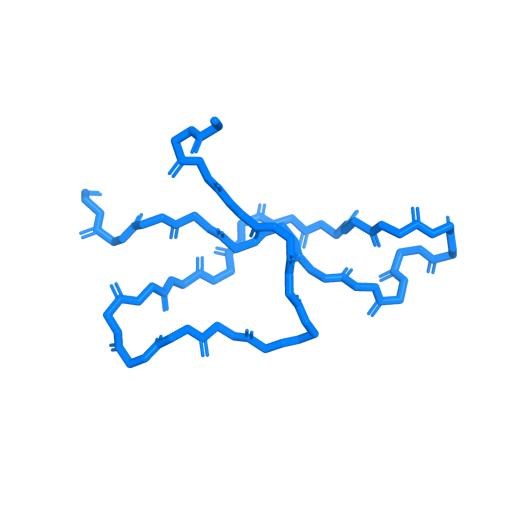0 0.00 25 LYS A C 15
ATOM 7270 O O . LYS A 1 25 ? 1.345 -6.435 0.897 1.00 0.00 25 LYS A O 15
ATOM 7289 N N . TYR A 1 26 ? 1.180 -4.676 -0.466 1.00 0.00 26 TYR A N 15
ATOM 7290 C CA . TYR A 1 26 ? 1.368 -3.678 0.633 1.00 0.00 26 TYR A CA 15
ATOM 7291 C C . TYR A 1 26 ? 0.258 -2.638 0.719 1.00 0.00 26 TYR A C 15
ATOM 7292 O O . TYR A 1 26 ? -0.270 -2.193 -0.280 1.00 0.00 26 TYR A O 15
ATOM 7310 N N . ILE A 1 27 ? -0.050 -2.286 1.941 1.00 0.00 27 ILE A N 15
ATOM 7311 C CA . ILE A 1 27 ? -1.111 -1.274 2.216 1.00 0.00 27 ILE A CA 15
ATOM 7312 C C . ILE A 1 27 ? -0.350 0.047 2.200 1.00 0.00 27 ILE A C 15
ATOM 7313 O O . ILE A 1 27 ? 0.399 0.327 3.116 1.00 0.00 27 ILE A O 15
ATOM 7329 N N . CYS A 1 28 ? -0.560 0.813 1.160 1.00 0.00 28 CYS A N 15
ATOM 7330 C CA . CYS A 1 28 ? 0.148 2.123 1.059 1.00 0.00 28 CYS A CA 15
ATOM 7331 C C . CYS A 1 28 ? -0.821 3.309 1.139 1.00 0.00 28 CYS A C 15
ATOM 7332 O O . CYS A 1 28 ? -1.719 3.435 0.328 1.00 0.00 28 CYS A O 15
ATOM 7339 N N . CYS A 1 29 ? -0.588 4.137 2.129 1.00 0.00 29 CYS A N 15
ATOM 7340 C CA . CYS A 1 29 ? -1.428 5.355 2.368 1.00 0.00 29 CYS A CA 15
ATOM 7341 C C . CYS A 1 29 ? -0.631 6.587 1.908 1.00 0.00 29 CYS A C 15
ATOM 7342 O O . CYS A 1 29 ? 0.583 6.581 1.967 1.00 0.00 29 CYS A O 15
ATOM 7349 N N . ARG A 1 30 ? -1.328 7.605 1.466 1.00 0.00 30 ARG A N 15
ATOM 7350 C CA . ARG A 1 30 ? -0.631 8.848 1.000 1.00 0.00 30 ARG A CA 15
ATOM 7351 C C . ARG A 1 30 ? -0.001 9.584 2.194 1.00 0.00 30 ARG A C 15
ATOM 7352 O O . ARG A 1 30 ? -0.433 9.415 3.318 1.00 0.00 30 ARG A O 15
ATOM 7373 N N . GLU A 1 31 ? 1.004 10.376 1.910 1.00 0.00 31 GLU A N 15
ATOM 7374 C CA . GLU A 1 31 ? 1.699 11.145 2.991 1.00 0.00 31 GLU A CA 15
ATOM 7375 C C . GLU A 1 31 ? 2.536 12.278 2.382 1.00 0.00 31 GLU A C 15
ATOM 7376 O O . GLU A 1 31 ? 2.993 12.184 1.259 1.00 0.00 31 GLU A O 15
ATOM 7388 N N . LYS A 1 32 ? 2.705 13.316 3.164 1.00 0.00 32 LYS A N 15
ATOM 7389 C CA . LYS A 1 32 ? 3.497 14.506 2.725 1.00 0.00 32 LYS A CA 15
ATOM 7390 C C . LYS A 1 32 ? 3.995 15.273 3.967 1.00 0.00 32 LYS A C 15
ATOM 7391 O O . LYS A 1 32 ? 5.166 15.616 3.960 1.00 0.00 32 LYS A O 15
ATOM 7411 N N . MET A 1 1 ? -10.135 5.653 -0.614 1.00 0.00 1 MET A N 16
ATOM 7412 C CA . MET A 1 1 ? -9.028 4.782 -0.129 1.00 0.00 1 MET A CA 16
ATOM 7413 C C . MET A 1 1 ? -7.672 5.450 -0.445 1.00 0.00 1 MET A C 16
ATOM 7414 O O . MET A 1 1 ? -7.136 5.266 -1.521 1.00 0.00 1 MET A O 16
ATOM 7430 N N . PRO A 1 2 ? -7.148 6.215 0.488 1.00 0.00 2 PRO A N 16
ATOM 7431 C CA . PRO A 1 2 ? -5.720 6.648 0.459 1.00 0.00 2 PRO A CA 16
ATOM 7432 C C . PRO A 1 2 ? -4.829 5.426 0.722 1.00 0.00 2 PRO A C 16
ATOM 7433 O O . PRO A 1 2 ? -3.766 5.289 0.152 1.00 0.00 2 PRO A O 16
ATOM 7444 N N . CYS A 1 3 ? -5.320 4.576 1.589 1.00 0.00 3 CYS A N 16
ATOM 7445 C CA . CYS A 1 3 ? -4.592 3.330 1.968 1.00 0.00 3 CYS A CA 16
ATOM 7446 C C . CYS A 1 3 ? -4.983 2.176 1.022 1.00 0.00 3 CYS A C 16
ATOM 7447 O O . CYS A 1 3 ? -5.513 1.162 1.438 1.00 0.00 3 CYS A O 16
ATOM 7454 N N . SER A 1 4 ? -4.701 2.376 -0.241 1.00 0.00 4 SER A N 16
ATOM 7455 C CA . SER A 1 4 ? -5.024 1.342 -1.274 1.00 0.00 4 SER A CA 16
ATOM 7456 C C . SER A 1 4 ? -3.987 0.211 -1.268 1.00 0.00 4 SER A C 16
ATOM 7457 O O . SER A 1 4 ? -2.814 0.451 -1.050 1.00 0.00 4 SER A O 16
ATOM 7465 N N . CYS A 1 5 ? -4.460 -0.988 -1.511 1.00 0.00 5 CYS A N 16
ATOM 7466 C CA . CYS A 1 5 ? -3.546 -2.169 -1.533 1.00 0.00 5 CYS A CA 16
ATOM 7467 C C . CYS A 1 5 ? -2.790 -2.244 -2.865 1.00 0.00 5 CYS A C 16
ATOM 7468 O O . CYS A 1 5 ? -3.347 -2.603 -3.885 1.00 0.00 5 CYS A O 16
ATOM 7475 N N . LYS A 1 6 ? -1.533 -1.888 -2.796 1.00 0.00 6 LYS A N 16
ATOM 7476 C CA . LYS A 1 6 ? -0.644 -1.903 -3.997 1.00 0.00 6 LYS A CA 16
ATOM 7477 C C . LYS A 1 6 ? 0.608 -2.720 -3.666 1.00 0.00 6 LYS A C 16
ATOM 7478 O O . LYS A 1 6 ? 1.125 -2.639 -2.568 1.00 0.00 6 LYS A O 16
ATOM 7497 N N . LYS A 1 7 ? 1.056 -3.486 -4.631 1.00 0.00 7 LYS A N 16
ATOM 7498 C CA . LYS A 1 7 ? 2.276 -4.334 -4.441 1.00 0.00 7 LYS A CA 16
ATOM 7499 C C . LYS A 1 7 ? 3.499 -3.456 -4.117 1.00 0.00 7 LYS A C 16
ATOM 7500 O O . LYS A 1 7 ? 4.470 -3.909 -3.544 1.00 0.00 7 LYS A O 16
ATOM 7519 N N . TYR A 1 8 ? 3.383 -2.213 -4.512 1.00 0.00 8 TYR A N 16
ATOM 7520 C CA . TYR A 1 8 ? 4.445 -1.188 -4.301 1.00 0.00 8 TYR A CA 16
ATOM 7521 C C . TYR A 1 8 ? 3.749 0.176 -4.211 1.00 0.00 8 TYR A C 16
ATOM 7522 O O . TYR A 1 8 ? 2.660 0.349 -4.722 1.00 0.00 8 TYR A O 16
ATOM 7540 N N . CYS A 1 9 ? 4.400 1.112 -3.569 1.00 0.00 9 CYS A N 16
ATOM 7541 C CA . CYS A 1 9 ? 3.822 2.475 -3.415 1.00 0.00 9 CYS A CA 16
ATOM 7542 C C . CYS A 1 9 ? 4.184 3.413 -4.571 1.00 0.00 9 CYS A C 16
ATOM 7543 O O . CYS A 1 9 ? 4.948 3.080 -5.457 1.00 0.00 9 CYS A O 16
ATOM 7550 N N . ASP A 1 10 ? 3.592 4.575 -4.492 1.00 0.00 10 ASP A N 16
ATOM 7551 C CA . ASP A 1 10 ? 3.795 5.652 -5.503 1.00 0.00 10 ASP A CA 16
ATOM 7552 C C . ASP A 1 10 ? 4.968 6.534 -5.025 1.00 0.00 10 ASP A C 16
ATOM 7553 O O . ASP A 1 10 ? 5.363 6.435 -3.878 1.00 0.00 10 ASP A O 16
ATOM 7562 N N . PRO A 1 11 ? 5.500 7.369 -5.891 1.00 0.00 11 PRO A N 16
ATOM 7563 C CA . PRO A 1 11 ? 6.438 8.455 -5.473 1.00 0.00 11 PRO A CA 16
ATOM 7564 C C . PRO A 1 11 ? 5.806 9.375 -4.411 1.00 0.00 11 PRO A C 16
ATOM 7565 O O . PRO A 1 11 ? 6.515 10.014 -3.657 1.00 0.00 11 PRO A O 16
ATOM 7576 N N . TRP A 1 12 ? 4.496 9.410 -4.389 1.00 0.00 12 TRP A N 16
ATOM 7577 C CA . TRP A 1 12 ? 3.746 10.262 -3.409 1.00 0.00 12 TRP A CA 16
ATOM 7578 C C . TRP A 1 12 ? 3.073 9.436 -2.296 1.00 0.00 12 TRP A C 16
ATOM 7579 O O . TRP A 1 12 ? 2.334 9.982 -1.500 1.00 0.00 12 TRP A O 16
ATOM 7600 N N . GLU A 1 13 ? 3.345 8.155 -2.270 1.00 0.00 13 GLU A N 16
ATOM 7601 C CA . GLU A 1 13 ? 2.734 7.271 -1.227 1.00 0.00 13 GLU A CA 16
ATOM 7602 C C . GLU A 1 13 ? 3.807 6.431 -0.516 1.00 0.00 13 GLU A C 16
ATOM 7603 O O . GLU A 1 13 ? 4.902 6.264 -1.018 1.00 0.00 13 GLU A O 16
ATOM 7615 N N . VAL A 1 14 ? 3.442 5.932 0.640 1.00 0.00 14 VAL A N 16
ATOM 7616 C CA . VAL A 1 14 ? 4.364 5.091 1.472 1.00 0.00 14 VAL A CA 16
ATOM 7617 C C . VAL A 1 14 ? 3.591 3.955 2.177 1.00 0.00 14 VAL A C 16
ATOM 7618 O O . VAL A 1 14 ? 2.435 4.105 2.520 1.00 0.00 14 VAL A O 16
ATOM 7631 N N . ILE A 1 15 ? 4.264 2.846 2.372 1.00 0.00 15 ILE A N 16
ATOM 7632 C CA . ILE A 1 15 ? 3.642 1.665 3.041 1.00 0.00 15 ILE A CA 16
ATOM 7633 C C . ILE A 1 15 ? 3.057 2.022 4.415 1.00 0.00 15 ILE A C 16
ATOM 7634 O O . ILE A 1 15 ? 3.484 2.968 5.051 1.00 0.00 15 ILE A O 16
ATOM 7650 N N . ASP A 1 16 ? 2.091 1.239 4.819 1.00 0.00 16 ASP A N 16
ATOM 7651 C CA . ASP A 1 16 ? 1.421 1.460 6.137 1.00 0.00 16 ASP A CA 16
ATOM 7652 C C . ASP A 1 16 ? 0.928 0.121 6.707 1.00 0.00 16 ASP A C 16
ATOM 7653 O O . ASP A 1 16 ? 0.750 -0.006 7.903 1.00 0.00 16 ASP A O 16
ATOM 7662 N N . GLY A 1 17 ? 0.723 -0.836 5.832 1.00 0.00 17 GLY A N 16
ATOM 7663 C CA . GLY A 1 17 ? 0.244 -2.186 6.266 1.00 0.00 17 GLY A CA 16
ATOM 7664 C C . GLY A 1 17 ? 0.560 -3.256 5.214 1.00 0.00 17 GLY A C 16
ATOM 7665 O O . GLY A 1 17 ? 1.358 -3.039 4.322 1.00 0.00 17 GLY A O 16
ATOM 7669 N N . SER A 1 18 ? -0.092 -4.382 5.367 1.00 0.00 18 SER A N 16
ATOM 7670 C CA . SER A 1 18 ? 0.088 -5.542 4.437 1.00 0.00 18 SER A CA 16
ATOM 7671 C C . SER A 1 18 ? -1.264 -5.948 3.829 1.00 0.00 18 SER A C 16
ATOM 7672 O O . SER A 1 18 ? -2.297 -5.756 4.440 1.00 0.00 18 SER A O 16
ATOM 7680 N N . CYS A 1 19 ? -1.210 -6.501 2.642 1.00 0.00 19 CYS A N 16
ATOM 7681 C CA . CYS A 1 19 ? -2.453 -6.943 1.935 1.00 0.00 19 CYS A CA 16
ATOM 7682 C C . CYS A 1 19 ? -2.142 -8.046 0.908 1.00 0.00 19 CYS A C 16
ATOM 7683 O O . CYS A 1 19 ? -1.042 -8.564 0.863 1.00 0.00 19 CYS A O 16
ATOM 7690 N N . GLY A 1 20 ? -3.132 -8.367 0.111 1.00 0.00 20 GLY A N 16
ATOM 7691 C CA . GLY A 1 20 ? -2.979 -9.425 -0.935 1.00 0.00 20 GLY A CA 16
ATOM 7692 C C . GLY A 1 20 ? -3.169 -10.779 -0.240 1.00 0.00 20 GLY A C 16
ATOM 7693 O O . GLY A 1 20 ? -4.069 -10.926 0.565 1.00 0.00 20 GLY A O 16
ATOM 7697 N N . LEU A 1 21 ? -2.325 -11.726 -0.563 1.00 0.00 21 LEU A N 16
ATOM 7698 C CA . LEU A 1 21 ? -2.417 -13.077 0.055 1.00 0.00 21 LEU A CA 16
ATOM 7699 C C . LEU A 1 21 ? -1.543 -13.040 1.324 1.00 0.00 21 LEU A C 16
ATOM 7700 O O . LEU A 1 21 ? -1.888 -12.332 2.249 1.00 0.00 21 LEU A O 16
ATOM 7716 N N . PHE A 1 22 ? -0.457 -13.775 1.356 1.00 0.00 22 PHE A N 16
ATOM 7717 C CA . PHE A 1 22 ? 0.426 -13.769 2.564 1.00 0.00 22 PHE A CA 16
ATOM 7718 C C . PHE A 1 22 ? 1.311 -12.515 2.468 1.00 0.00 22 PHE A C 16
ATOM 7719 O O . PHE A 1 22 ? 2.432 -12.570 1.998 1.00 0.00 22 PHE A O 16
ATOM 7736 N N . ASN A 1 23 ? 0.741 -11.425 2.930 1.00 0.00 23 ASN A N 16
ATOM 7737 C CA . ASN A 1 23 ? 1.394 -10.071 2.946 1.00 0.00 23 ASN A CA 16
ATOM 7738 C C . ASN A 1 23 ? 2.173 -9.740 1.656 1.00 0.00 23 ASN A C 16
ATOM 7739 O O . ASN A 1 23 ? 3.115 -8.971 1.672 1.00 0.00 23 ASN A O 16
ATOM 7750 N N . SER A 1 24 ? 1.739 -10.338 0.570 1.00 0.00 24 SER A N 16
ATOM 7751 C CA . SER A 1 24 ? 2.399 -10.111 -0.753 1.00 0.00 24 SER A CA 16
ATOM 7752 C C . SER A 1 24 ? 2.342 -8.622 -1.109 1.00 0.00 24 SER A C 16
ATOM 7753 O O . SER A 1 24 ? 3.361 -8.006 -1.353 1.00 0.00 24 SER A O 16
ATOM 7761 N N . LYS A 1 25 ? 1.143 -8.100 -1.121 1.00 0.00 25 LYS A N 16
ATOM 7762 C CA . LYS A 1 25 ? 0.948 -6.659 -1.447 1.00 0.00 25 LYS A CA 16
ATOM 7763 C C . LYS A 1 25 ? 1.014 -5.863 -0.142 1.00 0.00 25 LYS A C 16
ATOM 7764 O O . LYS A 1 25 ? 1.150 -6.443 0.918 1.00 0.00 25 LYS A O 16
ATOM 7783 N N . TYR A 1 26 ? 0.921 -4.562 -0.254 1.00 0.00 26 TYR A N 16
ATOM 7784 C CA . TYR A 1 26 ? 0.977 -3.691 0.963 1.00 0.00 26 TYR A CA 16
ATOM 7785 C C . TYR A 1 26 ? -0.085 -2.594 0.937 1.00 0.00 26 TYR A C 16
ATOM 7786 O O . TYR A 1 26 ? -0.482 -2.136 -0.116 1.00 0.00 26 TYR A O 16
ATOM 7804 N N . ILE A 1 27 ? -0.505 -2.206 2.114 1.00 0.00 27 ILE A N 16
ATOM 7805 C CA . ILE A 1 27 ? -1.539 -1.139 2.261 1.00 0.00 27 ILE A CA 16
ATOM 7806 C C . ILE A 1 27 ? -0.723 0.149 2.303 1.00 0.00 27 ILE A C 16
ATOM 7807 O O . ILE A 1 27 ? -0.221 0.539 3.339 1.00 0.00 27 ILE A O 16
ATOM 7823 N N . CYS A 1 28 ? -0.618 0.769 1.157 1.00 0.00 28 CYS A N 16
ATOM 7824 C CA . CYS A 1 28 ? 0.161 2.034 1.079 1.00 0.00 28 CYS A CA 16
ATOM 7825 C C . CYS A 1 28 ? -0.709 3.268 1.343 1.00 0.00 28 CYS A C 16
ATOM 7826 O O . CYS A 1 28 ? -1.554 3.618 0.542 1.00 0.00 28 CYS A O 16
ATOM 7833 N N . CYS A 1 29 ? -0.458 3.884 2.471 1.00 0.00 29 CYS A N 16
ATOM 7834 C CA . CYS A 1 29 ? -1.217 5.111 2.878 1.00 0.00 29 CYS A CA 16
ATOM 7835 C C . CYS A 1 29 ? -0.294 6.318 2.660 1.00 0.00 29 CYS A C 16
ATOM 7836 O O . CYS A 1 29 ? 0.884 6.164 2.403 1.00 0.00 29 CYS A O 16
ATOM 7843 N N . ARG A 1 30 ? -0.852 7.496 2.766 1.00 0.00 30 ARG A N 16
ATOM 7844 C CA . ARG A 1 30 ? -0.034 8.734 2.575 1.00 0.00 30 ARG A CA 16
ATOM 7845 C C . ARG A 1 30 ? 0.430 9.148 3.991 1.00 0.00 30 ARG A C 16
ATOM 7846 O O . ARG A 1 30 ? 0.361 10.298 4.378 1.00 0.00 30 ARG A O 16
ATOM 7867 N N . GLU A 1 31 ? 0.896 8.155 4.714 1.00 0.00 31 GLU A N 16
ATOM 7868 C CA . GLU A 1 31 ? 1.392 8.340 6.114 1.00 0.00 31 GLU A CA 16
ATOM 7869 C C . GLU A 1 31 ? 2.909 8.095 6.196 1.00 0.00 31 GLU A C 16
ATOM 7870 O O . GLU A 1 31 ? 3.351 6.978 6.386 1.00 0.00 31 GLU A O 16
ATOM 7882 N N . LYS A 1 32 ? 3.657 9.159 6.048 1.00 0.00 32 LYS A N 16
ATOM 7883 C CA . LYS A 1 32 ? 5.153 9.064 6.106 1.00 0.00 32 LYS A CA 16
ATOM 7884 C C . LYS A 1 32 ? 5.681 9.329 7.531 1.00 0.00 32 LYS A C 16
ATOM 7885 O O . LYS A 1 32 ? 4.942 9.925 8.301 1.00 0.00 32 LYS A O 16
ATOM 7905 N N . MET A 1 1 ? -9.065 9.070 -0.698 1.00 0.00 1 MET A N 17
ATOM 7906 C CA . MET A 1 1 ? -8.775 7.750 -0.071 1.00 0.00 1 MET A CA 17
ATOM 7907 C C . MET A 1 1 ? -7.259 7.481 -0.233 1.00 0.00 1 MET A C 17
ATOM 7908 O O . MET A 1 1 ? -6.850 6.794 -1.150 1.00 0.00 1 MET A O 17
ATOM 7924 N N . PRO A 1 2 ? -6.458 8.032 0.656 1.00 0.00 2 PRO A N 17
ATOM 7925 C CA . PRO A 1 2 ? -4.971 7.939 0.571 1.00 0.00 2 PRO A CA 17
ATOM 7926 C C . PRO A 1 2 ? -4.467 6.498 0.674 1.00 0.00 2 PRO A C 17
ATOM 7927 O O . PRO A 1 2 ? -3.422 6.187 0.139 1.00 0.00 2 PRO A O 17
ATOM 7938 N N . CYS A 1 3 ? -5.226 5.668 1.344 1.00 0.00 3 CYS A N 17
ATOM 7939 C CA . CYS A 1 3 ? -4.842 4.234 1.523 1.00 0.00 3 CYS A CA 17
ATOM 7940 C C . CYS A 1 3 ? -5.365 3.372 0.371 1.00 0.00 3 CYS A C 17
ATOM 7941 O O . CYS A 1 3 ? -6.439 3.609 -0.147 1.00 0.00 3 CYS A O 17
ATOM 7948 N N . SER A 1 4 ? -4.570 2.393 0.015 1.00 0.00 4 SER A N 17
ATOM 7949 C CA . SER A 1 4 ? -4.933 1.459 -1.096 1.00 0.00 4 SER A CA 17
ATOM 7950 C C . SER A 1 4 ? -4.001 0.240 -1.108 1.00 0.00 4 SER A C 17
ATOM 7951 O O . SER A 1 4 ? -2.810 0.378 -0.903 1.00 0.00 4 SER A O 17
ATOM 7959 N N . CYS A 1 5 ? -4.575 -0.918 -1.349 1.00 0.00 5 CYS A N 17
ATOM 7960 C CA . CYS A 1 5 ? -3.758 -2.168 -1.387 1.00 0.00 5 CYS A CA 17
ATOM 7961 C C . CYS A 1 5 ? -2.986 -2.276 -2.708 1.00 0.00 5 CYS A C 17
ATOM 7962 O O . CYS A 1 5 ? -3.439 -2.866 -3.671 1.00 0.00 5 CYS A O 17
ATOM 7969 N N . LYS A 1 6 ? -1.823 -1.680 -2.691 1.00 0.00 6 LYS A N 17
ATOM 7970 C CA . LYS A 1 6 ? -0.919 -1.673 -3.879 1.00 0.00 6 LYS A CA 17
ATOM 7971 C C . LYS A 1 6 ? 0.298 -2.547 -3.552 1.00 0.00 6 LYS A C 17
ATOM 7972 O O . LYS A 1 6 ? 0.848 -2.457 -2.472 1.00 0.00 6 LYS A O 17
ATOM 7991 N N . LYS A 1 7 ? 0.683 -3.367 -4.499 1.00 0.00 7 LYS A N 17
ATOM 7992 C CA . LYS A 1 7 ? 1.861 -4.274 -4.302 1.00 0.00 7 LYS A CA 17
ATOM 7993 C C . LYS A 1 7 ? 3.098 -3.394 -4.021 1.00 0.00 7 LYS A C 17
ATOM 7994 O O . LYS A 1 7 ? 4.003 -3.781 -3.309 1.00 0.00 7 LYS A O 17
ATOM 8013 N N . TYR A 1 8 ? 3.080 -2.219 -4.598 1.00 0.00 8 TYR A N 17
ATOM 8014 C CA . TYR A 1 8 ? 4.196 -1.238 -4.429 1.00 0.00 8 TYR A CA 17
ATOM 8015 C C . TYR A 1 8 ? 3.586 0.157 -4.216 1.00 0.00 8 TYR A C 17
ATOM 8016 O O . TYR A 1 8 ? 2.458 0.399 -4.597 1.00 0.00 8 TYR A O 17
ATOM 8034 N N . CYS A 1 9 ? 4.351 1.035 -3.620 1.00 0.00 9 CYS A N 17
ATOM 8035 C CA . CYS A 1 9 ? 3.864 2.426 -3.357 1.00 0.00 9 CYS A CA 17
ATOM 8036 C C . CYS A 1 9 ? 4.156 3.411 -4.495 1.00 0.00 9 CYS A C 17
ATOM 8037 O O . CYS A 1 9 ? 4.848 3.102 -5.446 1.00 0.00 9 CYS A O 17
ATOM 8044 N N . ASP A 1 10 ? 3.597 4.583 -4.329 1.00 0.00 10 ASP A N 17
ATOM 8045 C CA . ASP A 1 10 ? 3.760 5.691 -5.318 1.00 0.00 10 ASP A CA 17
ATOM 8046 C C . ASP A 1 10 ? 5.006 6.503 -4.908 1.00 0.00 10 ASP A C 17
ATOM 8047 O O . ASP A 1 10 ? 5.451 6.392 -3.781 1.00 0.00 10 ASP A O 17
ATOM 8056 N N . PRO A 1 11 ? 5.543 7.294 -5.811 1.00 0.00 11 PRO A N 17
ATOM 8057 C CA . PRO A 1 11 ? 6.568 8.325 -5.463 1.00 0.00 11 PRO A CA 17
ATOM 8058 C C . PRO A 1 11 ? 6.082 9.292 -4.364 1.00 0.00 11 PRO A C 17
ATOM 8059 O O . PRO A 1 11 ? 6.888 9.938 -3.722 1.00 0.00 11 PRO A O 17
ATOM 8070 N N . TRP A 1 12 ? 4.783 9.354 -4.184 1.00 0.00 12 TRP A N 17
ATOM 8071 C CA . TRP A 1 12 ? 4.174 10.254 -3.150 1.00 0.00 12 TRP A CA 17
ATOM 8072 C C . TRP A 1 12 ? 3.438 9.467 -2.048 1.00 0.00 12 TRP A C 17
ATOM 8073 O O . TRP A 1 12 ? 2.725 10.053 -1.256 1.00 0.00 12 TRP A O 17
ATOM 8094 N N . GLU A 1 13 ? 3.633 8.170 -2.021 1.00 0.00 13 GLU A N 17
ATOM 8095 C CA . GLU A 1 13 ? 2.957 7.318 -0.988 1.00 0.00 13 GLU A CA 17
ATOM 8096 C C . GLU A 1 13 ? 3.972 6.372 -0.317 1.00 0.00 13 GLU A C 17
ATOM 8097 O O . GLU A 1 13 ? 5.021 6.102 -0.871 1.00 0.00 13 GLU A O 17
ATOM 8109 N N . VAL A 1 14 ? 3.621 5.905 0.858 1.00 0.00 14 VAL A N 17
ATOM 8110 C CA . VAL A 1 14 ? 4.507 4.972 1.633 1.00 0.00 14 VAL A CA 17
ATOM 8111 C C . VAL A 1 14 ? 3.651 3.867 2.280 1.00 0.00 14 VAL A C 17
ATOM 8112 O O . VAL A 1 14 ? 2.481 4.063 2.534 1.00 0.00 14 VAL A O 17
ATOM 8125 N N . ILE A 1 15 ? 4.262 2.734 2.523 1.00 0.00 15 ILE A N 17
ATOM 8126 C CA . ILE A 1 15 ? 3.546 1.581 3.144 1.00 0.00 15 ILE A CA 17
ATOM 8127 C C . ILE A 1 15 ? 2.926 1.890 4.516 1.00 0.00 15 ILE A C 17
ATOM 8128 O O . ILE A 1 15 ? 3.450 2.669 5.290 1.00 0.00 15 ILE A O 17
ATOM 8144 N N . ASP A 1 16 ? 1.809 1.248 4.749 1.00 0.00 16 ASP A N 17
ATOM 8145 C CA . ASP A 1 16 ? 1.039 1.396 6.023 1.00 0.00 16 ASP A CA 17
ATOM 8146 C C . ASP A 1 16 ? 0.539 0.018 6.490 1.00 0.00 16 ASP A C 17
ATOM 8147 O O . ASP A 1 16 ? 0.203 -0.146 7.648 1.00 0.00 16 ASP A O 17
ATOM 8156 N N . GLY A 1 17 ? 0.501 -0.930 5.583 1.00 0.00 17 GLY A N 17
ATOM 8157 C CA . GLY A 1 17 ? 0.030 -2.310 5.931 1.00 0.00 17 GLY A CA 17
ATOM 8158 C C . GLY A 1 17 ? 0.501 -3.355 4.905 1.00 0.00 17 GLY A C 17
ATOM 8159 O O . GLY A 1 17 ? 1.231 -3.039 3.987 1.00 0.00 17 GLY A O 17
ATOM 8163 N N . SER A 1 18 ? 0.058 -4.574 5.112 1.00 0.00 18 SER A N 17
ATOM 8164 C CA . SER A 1 18 ? 0.418 -5.721 4.212 1.00 0.00 18 SER A CA 17
ATOM 8165 C C . SER A 1 18 ? -0.850 -6.475 3.763 1.00 0.00 18 SER A C 17
ATOM 8166 O O . SER A 1 18 ? -1.396 -7.269 4.504 1.00 0.00 18 SER A O 17
ATOM 8174 N N . CYS A 1 19 ? -1.279 -6.194 2.555 1.00 0.00 19 CYS A N 17
ATOM 8175 C CA . CYS A 1 19 ? -2.501 -6.847 1.980 1.00 0.00 19 CYS A CA 17
ATOM 8176 C C . CYS A 1 19 ? -2.130 -8.044 1.083 1.00 0.00 19 CYS A C 17
ATOM 8177 O O . CYS A 1 19 ? -1.020 -8.539 1.136 1.00 0.00 19 CYS A O 17
ATOM 8184 N N . GLY A 1 20 ? -3.081 -8.472 0.285 1.00 0.00 20 GLY A N 17
ATOM 8185 C CA . GLY A 1 20 ? -2.862 -9.626 -0.640 1.00 0.00 20 GLY A CA 17
ATOM 8186 C C . GLY A 1 20 ? -2.960 -10.943 0.130 1.00 0.00 20 GLY A C 17
ATOM 8187 O O . GLY A 1 20 ? -3.789 -11.088 1.007 1.00 0.00 20 GLY A O 17
ATOM 8191 N N . LEU A 1 21 ? -2.103 -11.865 -0.227 1.00 0.00 21 LEU A N 17
ATOM 8192 C CA . LEU A 1 21 ? -2.073 -13.200 0.431 1.00 0.00 21 LEU A CA 17
ATOM 8193 C C . LEU A 1 21 ? -1.115 -13.132 1.635 1.00 0.00 21 LEU A C 17
ATOM 8194 O O . LEU A 1 21 ? -1.457 -12.511 2.622 1.00 0.00 21 LEU A O 17
ATOM 8210 N N . PHE A 1 22 ? 0.037 -13.750 1.543 1.00 0.00 22 PHE A N 17
ATOM 8211 C CA . PHE A 1 22 ? 1.014 -13.722 2.675 1.00 0.00 22 PHE A CA 17
ATOM 8212 C C . PHE A 1 22 ? 1.867 -12.447 2.563 1.00 0.00 22 PHE A C 17
ATOM 8213 O O . PHE A 1 22 ? 3.029 -12.484 2.208 1.00 0.00 22 PHE A O 17
ATOM 8230 N N . ASN A 1 23 ? 1.225 -11.346 2.879 1.00 0.00 23 ASN A N 17
ATOM 8231 C CA . ASN A 1 23 ? 1.866 -9.990 2.839 1.00 0.00 23 ASN A CA 17
ATOM 8232 C C . ASN A 1 23 ? 2.445 -9.645 1.453 1.00 0.00 23 ASN A C 17
ATOM 8233 O O . ASN A 1 23 ? 3.267 -8.755 1.334 1.00 0.00 23 ASN A O 17
ATOM 8244 N N . SER A 1 24 ? 1.996 -10.358 0.447 1.00 0.00 24 SER A N 17
ATOM 8245 C CA . SER A 1 24 ? 2.483 -10.121 -0.950 1.00 0.00 24 SER A CA 17
ATOM 8246 C C . SER A 1 24 ? 2.235 -8.661 -1.352 1.00 0.00 24 SER A C 17
ATOM 8247 O O . SER A 1 24 ? 3.130 -7.991 -1.828 1.00 0.00 24 SER A O 17
ATOM 8255 N N . LYS A 1 25 ? 1.017 -8.229 -1.144 1.00 0.00 25 LYS A N 17
ATOM 8256 C CA . LYS A 1 25 ? 0.639 -6.826 -1.487 1.00 0.00 25 LYS A CA 17
ATOM 8257 C C . LYS A 1 25 ? 0.735 -5.977 -0.211 1.00 0.00 25 LYS A C 17
ATOM 8258 O O . LYS A 1 25 ? 0.896 -6.516 0.867 1.00 0.00 25 LYS A O 17
ATOM 8277 N N . TYR A 1 26 ? 0.638 -4.679 -0.368 1.00 0.00 26 TYR A N 17
ATOM 8278 C CA . TYR A 1 26 ? 0.724 -3.760 0.814 1.00 0.00 26 TYR A CA 17
ATOM 8279 C C . TYR A 1 26 ? -0.330 -2.655 0.802 1.00 0.00 26 TYR A C 17
ATOM 8280 O O . TYR A 1 26 ? -0.661 -2.147 -0.250 1.00 0.00 26 TYR A O 17
ATOM 8298 N N . ILE A 1 27 ? -0.824 -2.307 1.968 1.00 0.00 27 ILE A N 17
ATOM 8299 C CA . ILE A 1 27 ? -1.853 -1.227 2.045 1.00 0.00 27 ILE A CA 17
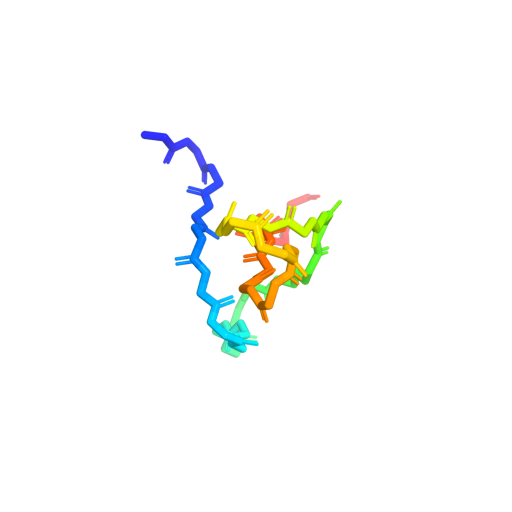ATOM 8300 C C . ILE A 1 27 ? -0.984 0.020 2.183 1.00 0.00 27 ILE A C 17
ATOM 8301 O O . ILE A 1 27 ? -0.644 0.435 3.274 1.00 0.00 27 ILE A O 17
ATOM 8317 N N . CYS A 1 28 ? -0.643 0.576 1.048 1.00 0.00 28 CYS A N 17
ATOM 8318 C CA . CYS A 1 28 ? 0.205 1.796 1.058 1.00 0.00 28 CYS A CA 17
ATOM 8319 C C . CYS A 1 28 ? -0.705 3.024 1.118 1.00 0.00 28 CYS A C 17
ATOM 8320 O O . CYS A 1 28 ? -1.590 3.179 0.298 1.00 0.00 28 CYS A O 17
ATOM 8327 N N . CYS A 1 29 ? -0.446 3.851 2.101 1.00 0.00 29 CYS A N 17
ATOM 8328 C CA . CYS A 1 29 ? -1.252 5.095 2.290 1.00 0.00 29 CYS A CA 17
ATOM 8329 C C . CYS A 1 29 ? -0.317 6.304 2.243 1.00 0.00 29 CYS A C 17
ATOM 8330 O O . CYS A 1 29 ? 0.866 6.162 2.483 1.00 0.00 29 CYS A O 17
ATOM 8337 N N . ARG A 1 30 ? -0.864 7.456 1.932 1.00 0.00 30 ARG A N 17
ATOM 8338 C CA . ARG A 1 30 ? -0.026 8.696 1.866 1.00 0.00 30 ARG A CA 17
ATOM 8339 C C . ARG A 1 30 ? 0.248 9.148 3.310 1.00 0.00 30 ARG A C 17
ATOM 8340 O O . ARG A 1 30 ? -0.377 10.046 3.842 1.00 0.00 30 ARG A O 17
ATOM 8361 N N . GLU A 1 31 ? 1.207 8.469 3.884 1.00 0.00 31 GLU A N 17
ATOM 8362 C CA . GLU A 1 31 ? 1.663 8.705 5.284 1.00 0.00 31 GLU A CA 17
ATOM 8363 C C . GLU A 1 31 ? 3.053 9.364 5.205 1.00 0.00 31 GLU A C 17
ATOM 8364 O O . GLU A 1 31 ? 4.004 8.948 5.838 1.00 0.00 31 GLU A O 17
ATOM 8376 N N . LYS A 1 32 ? 3.112 10.398 4.404 1.00 0.00 32 LYS A N 17
ATOM 8377 C CA . LYS A 1 32 ? 4.388 11.154 4.213 1.00 0.00 32 LYS A CA 17
ATOM 8378 C C . LYS A 1 32 ? 4.782 11.874 5.520 1.00 0.00 32 LYS A C 17
ATOM 8379 O O . LYS A 1 32 ? 3.914 12.538 6.063 1.00 0.00 32 LYS A O 17
ATOM 8399 N N . MET A 1 1 ? -7.270 3.255 8.073 1.00 0.00 1 MET A N 18
ATOM 8400 C CA . MET A 1 1 ? -7.261 4.551 7.334 1.00 0.00 1 MET A CA 18
ATOM 8401 C C . MET A 1 1 ? -7.760 4.319 5.892 1.00 0.00 1 MET A C 18
ATOM 8402 O O . MET A 1 1 ? -7.635 3.219 5.386 1.00 0.00 1 MET A O 18
ATOM 8418 N N . PRO A 1 2 ? -8.307 5.338 5.260 1.00 0.00 2 PRO A N 18
ATOM 8419 C CA . PRO A 1 2 ? -8.592 5.307 3.794 1.00 0.00 2 PRO A CA 18
ATOM 8420 C C . PRO A 1 2 ? -7.242 5.249 3.063 1.00 0.00 2 PRO A C 18
ATOM 8421 O O . PRO A 1 2 ? -6.533 6.234 2.991 1.00 0.00 2 PRO A O 18
ATOM 8432 N N . CYS A 1 3 ? -6.936 4.083 2.548 1.00 0.00 3 CYS A N 18
ATOM 8433 C CA . CYS A 1 3 ? -5.650 3.878 1.814 1.00 0.00 3 CYS A CA 18
ATOM 8434 C C . CYS A 1 3 ? -5.858 3.045 0.538 1.00 0.00 3 CYS A C 18
ATOM 8435 O O . CYS A 1 3 ? -6.966 2.938 0.049 1.00 0.00 3 CYS A O 18
ATOM 8442 N N . SER A 1 4 ? -4.781 2.482 0.042 1.00 0.00 4 SER A N 18
ATOM 8443 C CA . SER A 1 4 ? -4.840 1.646 -1.197 1.00 0.00 4 SER A CA 18
ATOM 8444 C C . SER A 1 4 ? -3.854 0.469 -1.118 1.00 0.00 4 SER A C 18
ATOM 8445 O O . SER A 1 4 ? -2.669 0.667 -0.923 1.00 0.00 4 SER A O 18
ATOM 8453 N N . CYS A 1 5 ? -4.379 -0.726 -1.273 1.00 0.00 5 CYS A N 18
ATOM 8454 C CA . CYS A 1 5 ? -3.516 -1.946 -1.222 1.00 0.00 5 CYS A CA 18
ATOM 8455 C C . CYS A 1 5 ? -2.851 -2.145 -2.586 1.00 0.00 5 CYS A C 18
ATOM 8456 O O . CYS A 1 5 ? -3.495 -2.529 -3.544 1.00 0.00 5 CYS A O 18
ATOM 8463 N N . LYS A 1 6 ? -1.573 -1.869 -2.617 1.00 0.00 6 LYS A N 18
ATOM 8464 C CA . LYS A 1 6 ? -0.777 -2.011 -3.872 1.00 0.00 6 LYS A CA 18
ATOM 8465 C C . LYS A 1 6 ? 0.477 -2.836 -3.577 1.00 0.00 6 LYS A C 18
ATOM 8466 O O . LYS A 1 6 ? 1.062 -2.719 -2.516 1.00 0.00 6 LYS A O 18
ATOM 8485 N N . LYS A 1 7 ? 0.848 -3.648 -4.536 1.00 0.00 7 LYS A N 18
ATOM 8486 C CA . LYS A 1 7 ? 2.059 -4.516 -4.391 1.00 0.00 7 LYS A CA 18
ATOM 8487 C C . LYS A 1 7 ? 3.291 -3.629 -4.159 1.00 0.00 7 LYS A C 18
ATOM 8488 O O . LYS A 1 7 ? 4.229 -4.023 -3.494 1.00 0.00 7 LYS A O 18
ATOM 8507 N N . TYR A 1 8 ? 3.225 -2.451 -4.727 1.00 0.00 8 TYR A N 18
ATOM 8508 C CA . TYR A 1 8 ? 4.324 -1.447 -4.612 1.00 0.00 8 TYR A CA 18
ATOM 8509 C C . TYR A 1 8 ? 3.687 -0.061 -4.429 1.00 0.00 8 TYR A C 18
ATOM 8510 O O . TYR A 1 8 ? 2.565 0.164 -4.838 1.00 0.00 8 TYR A O 18
ATOM 8528 N N . CYS A 1 9 ? 4.428 0.829 -3.822 1.00 0.00 9 CYS A N 18
ATOM 8529 C CA . CYS A 1 9 ? 3.934 2.217 -3.575 1.00 0.00 9 CYS A CA 18
ATOM 8530 C C . CYS A 1 9 ? 4.254 3.177 -4.740 1.00 0.00 9 CYS A C 18
ATOM 8531 O O . CYS A 1 9 ? 4.572 2.750 -5.833 1.00 0.00 9 CYS A O 18
ATOM 8538 N N . ASP A 1 10 ? 4.154 4.450 -4.452 1.00 0.00 10 ASP A N 18
ATOM 8539 C CA . ASP A 1 10 ? 4.423 5.534 -5.450 1.00 0.00 10 ASP A CA 18
ATOM 8540 C C . ASP A 1 10 ? 5.394 6.558 -4.830 1.00 0.00 10 ASP A C 18
ATOM 8541 O O . ASP A 1 10 ? 5.655 6.495 -3.644 1.00 0.00 10 ASP A O 18
ATOM 8550 N N . PRO A 1 11 ? 5.913 7.473 -5.620 1.00 0.00 11 PRO A N 18
ATOM 8551 C CA . PRO A 1 11 ? 6.559 8.711 -5.087 1.00 0.00 11 PRO A CA 18
ATOM 8552 C C . PRO A 1 11 ? 5.640 9.467 -4.107 1.00 0.00 11 PRO A C 18
ATOM 8553 O O . PRO A 1 11 ? 6.115 10.086 -3.175 1.00 0.00 11 PRO A O 18
ATOM 8564 N N . TRP A 1 12 ? 4.354 9.387 -4.352 1.00 0.00 12 TRP A N 18
ATOM 8565 C CA . TRP A 1 12 ? 3.345 10.075 -3.481 1.00 0.00 12 TRP A CA 18
ATOM 8566 C C . TRP A 1 12 ? 2.655 9.100 -2.508 1.00 0.00 12 TRP A C 18
ATOM 8567 O O . TRP A 1 12 ? 1.676 9.456 -1.879 1.00 0.00 12 TRP A O 18
ATOM 8588 N N . GLU A 1 13 ? 3.182 7.905 -2.410 1.00 0.00 13 GLU A N 18
ATOM 8589 C CA . GLU A 1 13 ? 2.582 6.882 -1.496 1.00 0.00 13 GLU A CA 18
ATOM 8590 C C . GLU A 1 13 ? 3.685 6.131 -0.731 1.00 0.00 13 GLU A C 18
ATOM 8591 O O . GLU A 1 13 ? 4.756 5.911 -1.260 1.00 0.00 13 GLU A O 18
ATOM 8603 N N . VAL A 1 14 ? 3.395 5.764 0.494 1.00 0.00 14 VAL A N 18
ATOM 8604 C CA . VAL A 1 14 ? 4.387 5.018 1.338 1.00 0.00 14 VAL A CA 18
ATOM 8605 C C . VAL A 1 14 ? 3.618 3.962 2.148 1.00 0.00 14 VAL A C 18
ATOM 8606 O O . VAL A 1 14 ? 2.495 4.198 2.546 1.00 0.00 14 VAL A O 18
ATOM 8619 N N . ILE A 1 15 ? 4.250 2.834 2.362 1.00 0.00 15 ILE A N 18
ATOM 8620 C CA . ILE A 1 15 ? 3.638 1.704 3.127 1.00 0.00 15 ILE A CA 18
ATOM 8621 C C . ILE A 1 15 ? 3.119 2.067 4.528 1.00 0.00 15 ILE A C 18
ATOM 8622 O O . ILE A 1 15 ? 3.542 3.035 5.131 1.00 0.00 15 ILE A O 18
ATOM 8638 N N . ASP A 1 16 ? 2.200 1.249 4.984 1.00 0.00 16 ASP A N 18
ATOM 8639 C CA . ASP A 1 16 ? 1.564 1.422 6.330 1.00 0.00 16 ASP A CA 18
ATOM 8640 C C . ASP A 1 16 ? 1.237 0.039 6.901 1.00 0.00 16 ASP A C 18
ATOM 8641 O O . ASP A 1 16 ? 1.375 -0.179 8.089 1.00 0.00 16 ASP A O 18
ATOM 8650 N N . GLY A 1 17 ? 0.810 -0.849 6.034 1.00 0.00 17 GLY A N 18
ATOM 8651 C CA . GLY A 1 17 ? 0.459 -2.236 6.475 1.00 0.00 17 GLY A CA 18
ATOM 8652 C C . GLY A 1 17 ? 0.748 -3.282 5.395 1.00 0.00 17 GLY A C 18
ATOM 8653 O O . GLY A 1 17 ? 1.513 -3.046 4.479 1.00 0.00 17 GLY A O 18
ATOM 8657 N N . SER A 1 18 ? 0.109 -4.415 5.559 1.00 0.00 18 SER A N 18
ATOM 8658 C CA . SER A 1 18 ? 0.255 -5.565 4.612 1.00 0.00 18 SER A CA 18
ATOM 8659 C C . SER A 1 18 ? -1.119 -5.945 4.042 1.00 0.00 18 SER A C 18
ATOM 8660 O O . SER A 1 18 ? -2.123 -5.791 4.709 1.00 0.00 18 SER A O 18
ATOM 8668 N N . CYS A 1 19 ? -1.116 -6.430 2.827 1.00 0.00 19 CYS A N 18
ATOM 8669 C CA . CYS A 1 19 ? -2.391 -6.837 2.156 1.00 0.00 19 CYS A CA 18
ATOM 8670 C C . CYS A 1 19 ? -2.111 -7.880 1.061 1.00 0.00 19 CYS A C 18
ATOM 8671 O O . CYS A 1 19 ? -1.023 -8.418 0.978 1.00 0.00 19 CYS A O 18
ATOM 8678 N N . GLY A 1 20 ? -3.114 -8.131 0.254 1.00 0.00 20 GLY A N 18
ATOM 8679 C CA . GLY A 1 20 ? -2.986 -9.121 -0.858 1.00 0.00 20 GLY A CA 18
ATOM 8680 C C . GLY A 1 20 ? -3.220 -10.548 -0.356 1.00 0.00 20 GLY A C 18
ATOM 8681 O O . GLY A 1 20 ? -4.136 -10.802 0.402 1.00 0.00 20 GLY A O 18
ATOM 8685 N N . LEU A 1 21 ? -2.368 -11.432 -0.805 1.00 0.00 21 LEU A N 18
ATOM 8686 C CA . LEU A 1 21 ? -2.441 -12.871 -0.425 1.00 0.00 21 LEU A CA 18
ATOM 8687 C C . LEU A 1 21 ? -1.611 -13.137 0.846 1.00 0.00 21 LEU A C 18
ATOM 8688 O O . LEU A 1 21 ? -2.106 -12.938 1.939 1.00 0.00 21 LEU A O 18
ATOM 8704 N N . PHE A 1 22 ? -0.387 -13.573 0.679 1.00 0.00 22 PHE A N 18
ATOM 8705 C CA . PHE A 1 22 ? 0.521 -13.865 1.833 1.00 0.00 22 PHE A CA 18
ATOM 8706 C C . PHE A 1 22 ? 1.227 -12.570 2.256 1.00 0.00 22 PHE A C 18
ATOM 8707 O O . PHE A 1 22 ? 2.440 -12.529 2.348 1.00 0.00 22 PHE A O 18
ATOM 8724 N N . ASN A 1 23 ? 0.441 -11.543 2.499 1.00 0.00 23 ASN A N 18
ATOM 8725 C CA . ASN A 1 23 ? 0.993 -10.206 2.916 1.00 0.00 23 ASN A CA 18
ATOM 8726 C C . ASN A 1 23 ? 2.017 -9.743 1.861 1.00 0.00 23 ASN A C 18
ATOM 8727 O O . ASN A 1 23 ? 2.856 -8.897 2.105 1.00 0.00 23 ASN A O 18
ATOM 8738 N N . SER A 1 24 ? 1.882 -10.346 0.705 1.00 0.00 24 SER A N 18
ATOM 8739 C CA . SER A 1 24 ? 2.758 -10.072 -0.467 1.00 0.00 24 SER A CA 18
ATOM 8740 C C . SER A 1 24 ? 2.623 -8.601 -0.861 1.00 0.00 24 SER A C 18
ATOM 8741 O O . SER A 1 24 ? 3.604 -7.951 -1.169 1.00 0.00 24 SER A O 18
ATOM 8749 N N . LYS A 1 25 ? 1.402 -8.124 -0.838 1.00 0.00 25 LYS A N 18
ATOM 8750 C CA . LYS A 1 25 ? 1.148 -6.698 -1.197 1.00 0.00 25 LYS A CA 18
ATOM 8751 C C . LYS A 1 25 ? 1.253 -5.863 0.081 1.00 0.00 25 LYS A C 18
ATOM 8752 O O . LYS A 1 25 ? 1.420 -6.407 1.156 1.00 0.00 25 LYS A O 18
ATOM 8771 N N . TYR A 1 26 ? 1.155 -4.567 -0.072 1.00 0.00 26 TYR A N 18
ATOM 8772 C CA . TYR A 1 26 ? 1.249 -3.657 1.112 1.00 0.00 26 TYR A CA 18
ATOM 8773 C C . TYR A 1 26 ? 0.169 -2.583 1.064 1.00 0.00 26 TYR A C 18
ATOM 8774 O O . TYR A 1 26 ? -0.256 -2.175 0.001 1.00 0.00 26 TYR A O 18
ATOM 8792 N N . ILE A 1 27 ? -0.234 -2.159 2.235 1.00 0.00 27 ILE A N 18
ATOM 8793 C CA . ILE A 1 27 ? -1.283 -1.106 2.338 1.00 0.00 27 ILE A CA 18
ATOM 8794 C C . ILE A 1 27 ? -0.511 0.206 2.322 1.00 0.00 27 ILE A C 18
ATOM 8795 O O . ILE A 1 27 ? -0.056 0.694 3.341 1.00 0.00 27 ILE A O 18
ATOM 8811 N N . CYS A 1 28 ? -0.395 0.718 1.126 1.00 0.00 28 CYS A N 18
ATOM 8812 C CA . CYS A 1 28 ? 0.333 1.999 0.942 1.00 0.00 28 CYS A CA 18
ATOM 8813 C C . CYS A 1 28 ? -0.707 3.113 1.067 1.00 0.00 28 CYS A C 18
ATOM 8814 O O . CYS A 1 28 ? -1.722 3.084 0.398 1.00 0.00 28 CYS A O 18
ATOM 8821 N N . CYS A 1 29 ? -0.417 4.055 1.926 1.00 0.00 29 CYS A N 18
ATOM 8822 C CA . CYS A 1 29 ? -1.352 5.197 2.153 1.00 0.00 29 CYS A CA 18
ATOM 8823 C C . CYS A 1 29 ? -0.677 6.548 1.880 1.00 0.00 29 CYS A C 18
ATOM 8824 O O . CYS A 1 29 ? 0.449 6.607 1.422 1.00 0.00 29 CYS A O 18
ATOM 8831 N N . ARG A 1 30 ? -1.406 7.593 2.182 1.00 0.00 30 ARG A N 18
ATOM 8832 C CA . ARG A 1 30 ? -0.917 8.993 1.975 1.00 0.00 30 ARG A CA 18
ATOM 8833 C C . ARG A 1 30 ? -0.466 9.661 3.285 1.00 0.00 30 ARG A C 18
ATOM 8834 O O . ARG A 1 30 ? -1.248 10.279 3.982 1.00 0.00 30 ARG A O 18
ATOM 8855 N N . GLU A 1 31 ? 0.803 9.504 3.568 1.00 0.00 31 GLU A N 18
ATOM 8856 C CA . GLU A 1 31 ? 1.410 10.093 4.804 1.00 0.00 31 GLU A CA 18
ATOM 8857 C C . GLU A 1 31 ? 1.955 11.479 4.436 1.00 0.00 31 GLU A C 18
ATOM 8858 O O . GLU A 1 31 ? 3.147 11.695 4.315 1.00 0.00 31 GLU A O 18
ATOM 8870 N N . LYS A 1 32 ? 1.024 12.382 4.266 1.00 0.00 32 LYS A N 18
ATOM 8871 C CA . LYS A 1 32 ? 1.355 13.795 3.900 1.00 0.00 32 LYS A CA 18
ATOM 8872 C C . LYS A 1 32 ? 2.212 14.467 4.994 1.00 0.00 32 LYS A C 18
ATOM 8873 O O . LYS A 1 32 ? 1.894 14.247 6.152 1.00 0.00 32 LYS A O 18
ATOM 8893 N N . MET A 1 1 ? -5.919 10.489 4.825 1.00 0.00 1 MET A N 19
ATOM 8894 C CA . MET A 1 1 ? -6.041 10.143 3.379 1.00 0.00 1 MET A CA 19
ATOM 8895 C C . MET A 1 1 ? -6.363 8.638 3.233 1.00 0.00 1 MET A C 19
ATOM 8896 O O . MET A 1 1 ? -5.904 7.849 4.036 1.00 0.00 1 MET A O 19
ATOM 8912 N N . PRO A 1 2 ? -7.131 8.272 2.227 1.00 0.00 2 PRO A N 19
ATOM 8913 C CA . PRO A 1 2 ? -7.489 6.845 1.966 1.00 0.00 2 PRO A CA 19
ATOM 8914 C C . PRO A 1 2 ? -6.249 6.034 1.553 1.00 0.00 2 PRO A C 19
ATOM 8915 O O . PRO A 1 2 ? -5.363 6.547 0.893 1.00 0.00 2 PRO A O 19
ATOM 8926 N N . CYS A 1 3 ? -6.239 4.791 1.961 1.00 0.00 3 CYS A N 19
ATOM 8927 C CA . CYS A 1 3 ? -5.103 3.871 1.639 1.00 0.00 3 CYS A CA 19
ATOM 8928 C C . CYS A 1 3 ? -5.428 3.032 0.398 1.00 0.00 3 CYS A C 19
ATOM 8929 O O . CYS A 1 3 ? -6.541 3.063 -0.093 1.00 0.00 3 CYS A O 19
ATOM 8936 N N . SER A 1 4 ? -4.442 2.305 -0.071 1.00 0.00 4 SER A N 19
ATOM 8937 C CA . SER A 1 4 ? -4.629 1.442 -1.280 1.00 0.00 4 SER A CA 19
ATOM 8938 C C . SER A 1 4 ? -3.751 0.186 -1.204 1.00 0.00 4 SER A C 19
ATOM 8939 O O . SER A 1 4 ? -2.556 0.286 -0.986 1.00 0.00 4 SER A O 19
ATOM 8947 N N . CYS A 1 5 ? -4.373 -0.955 -1.384 1.00 0.00 5 CYS A N 19
ATOM 8948 C CA . CYS A 1 5 ? -3.618 -2.243 -1.337 1.00 0.00 5 CYS A CA 19
ATOM 8949 C C . CYS A 1 5 ? -2.903 -2.474 -2.677 1.00 0.00 5 CYS A C 19
ATOM 8950 O O . CYS A 1 5 ? -3.439 -3.080 -3.585 1.00 0.00 5 CYS A O 19
ATOM 8957 N N . LYS A 1 6 ? -1.701 -1.962 -2.741 1.00 0.00 6 LYS A N 19
ATOM 8958 C CA . LYS A 1 6 ? -0.850 -2.085 -3.966 1.00 0.00 6 LYS A CA 19
ATOM 8959 C C . LYS A 1 6 ? 0.462 -2.796 -3.610 1.00 0.00 6 LYS A C 19
ATOM 8960 O O . LYS A 1 6 ? 1.008 -2.585 -2.544 1.00 0.00 6 LYS A O 19
ATOM 8979 N N . LYS A 1 7 ? 0.929 -3.619 -4.517 1.00 0.00 7 LYS A N 19
ATOM 8980 C CA . LYS A 1 7 ? 2.206 -4.374 -4.292 1.00 0.00 7 LYS A CA 19
ATOM 8981 C C . LYS A 1 7 ? 3.394 -3.409 -4.168 1.00 0.00 7 LYS A C 19
ATOM 8982 O O . LYS A 1 7 ? 4.434 -3.769 -3.652 1.00 0.00 7 LYS A O 19
ATOM 9001 N N . TYR A 1 8 ? 3.188 -2.208 -4.652 1.00 0.00 8 TYR A N 19
ATOM 9002 C CA . TYR A 1 8 ? 4.246 -1.154 -4.607 1.00 0.00 8 TYR A CA 19
ATOM 9003 C C . TYR A 1 8 ? 3.580 0.208 -4.383 1.00 0.00 8 TYR A C 19
ATOM 9004 O O . TYR A 1 8 ? 2.432 0.408 -4.731 1.00 0.00 8 TYR A O 19
ATOM 9022 N N . CYS A 1 9 ? 4.336 1.104 -3.804 1.00 0.00 9 CYS A N 19
ATOM 9023 C CA . CYS A 1 9 ? 3.832 2.481 -3.516 1.00 0.00 9 CYS A CA 19
ATOM 9024 C C . CYS A 1 9 ? 4.097 3.446 -4.687 1.00 0.00 9 CYS A C 19
ATOM 9025 O O . CYS A 1 9 ? 4.382 3.031 -5.794 1.00 0.00 9 CYS A O 19
ATOM 9032 N N . ASP A 1 10 ? 3.987 4.714 -4.378 1.00 0.00 10 ASP A N 19
ATOM 9033 C CA . ASP A 1 10 ? 4.204 5.815 -5.363 1.00 0.00 10 ASP A CA 19
ATOM 9034 C C . ASP A 1 10 ? 5.276 6.752 -4.763 1.00 0.00 10 ASP A C 19
ATOM 9035 O O . ASP A 1 10 ? 5.536 6.674 -3.579 1.00 0.00 10 ASP A O 19
ATOM 9044 N N . PRO A 1 11 ? 5.873 7.611 -5.564 1.00 0.00 11 PRO A N 19
ATOM 9045 C CA . PRO A 1 11 ? 6.807 8.660 -5.051 1.00 0.00 11 PRO A CA 19
ATOM 9046 C C . PRO A 1 11 ? 6.138 9.546 -3.981 1.00 0.00 11 PRO A C 19
ATOM 9047 O O . PRO A 1 11 ? 6.808 10.097 -3.129 1.00 0.00 11 PRO A O 19
ATOM 9058 N N . TRP A 1 12 ? 4.836 9.647 -4.071 1.00 0.00 12 TRP A N 19
ATOM 9059 C CA . TRP A 1 12 ? 4.034 10.471 -3.110 1.00 0.00 12 TRP A CA 19
ATOM 9060 C C . TRP A 1 12 ? 3.327 9.622 -2.038 1.00 0.00 12 TRP A C 19
ATOM 9061 O O . TRP A 1 12 ? 2.821 10.160 -1.073 1.00 0.00 12 TRP A O 19
ATOM 9082 N N . GLU A 1 13 ? 3.317 8.329 -2.245 1.00 0.00 13 GLU A N 19
ATOM 9083 C CA . GLU A 1 13 ? 2.661 7.381 -1.285 1.00 0.00 13 GLU A CA 19
ATOM 9084 C C . GLU A 1 13 ? 3.737 6.599 -0.502 1.00 0.00 13 GLU A C 19
ATOM 9085 O O . GLU A 1 13 ? 4.883 6.564 -0.907 1.00 0.00 13 GLU A O 19
ATOM 9097 N N . VAL A 1 14 ? 3.340 5.997 0.594 1.00 0.00 14 VAL A N 19
ATOM 9098 C CA . VAL A 1 14 ? 4.298 5.206 1.439 1.00 0.00 14 VAL A CA 19
ATOM 9099 C C . VAL A 1 14 ? 3.567 4.051 2.155 1.00 0.00 14 VAL A C 19
ATOM 9100 O O . VAL A 1 14 ? 2.417 4.188 2.529 1.00 0.00 14 VAL A O 19
ATOM 9113 N N . ILE A 1 15 ? 4.262 2.947 2.317 1.00 0.00 15 ILE A N 19
ATOM 9114 C CA . ILE A 1 15 ? 3.685 1.744 2.994 1.00 0.00 15 ILE A CA 19
ATOM 9115 C C . ILE A 1 15 ? 3.089 2.080 4.368 1.00 0.00 15 ILE A C 19
ATOM 9116 O O . ILE A 1 15 ? 3.530 3.001 5.030 1.00 0.00 15 ILE A O 19
ATOM 9132 N N . ASP A 1 16 ? 2.098 1.314 4.744 1.00 0.00 16 ASP A N 19
ATOM 9133 C CA . ASP A 1 16 ? 1.416 1.520 6.060 1.00 0.00 16 ASP A CA 19
ATOM 9134 C C . ASP A 1 16 ? 0.934 0.177 6.630 1.00 0.00 16 ASP A C 19
ATOM 9135 O O . ASP A 1 16 ? 0.703 0.064 7.819 1.00 0.00 16 ASP A O 19
ATOM 9144 N N . GLY A 1 17 ? 0.799 -0.800 5.766 1.00 0.00 17 GLY A N 19
ATOM 9145 C CA . GLY A 1 17 ? 0.337 -2.151 6.205 1.00 0.00 17 GLY A CA 19
ATOM 9146 C C . GLY A 1 17 ? 0.629 -3.204 5.133 1.00 0.00 17 GLY A C 19
ATOM 9147 O O . GLY A 1 17 ? 1.385 -2.964 4.209 1.00 0.00 17 GLY A O 19
ATOM 9151 N N . SER A 1 18 ? 0.009 -4.345 5.302 1.00 0.00 18 SER A N 19
ATOM 9152 C CA . SER A 1 18 ? 0.180 -5.484 4.349 1.00 0.00 18 SER A CA 19
ATOM 9153 C C . SER A 1 18 ? -1.191 -6.059 3.970 1.00 0.00 18 SER A C 19
ATOM 9154 O O . SER A 1 18 ? -2.052 -6.212 4.814 1.00 0.00 18 SER A O 19
ATOM 9162 N N . CYS A 1 19 ? -1.340 -6.357 2.704 1.00 0.00 19 CYS A N 19
ATOM 9163 C CA . CYS A 1 19 ? -2.619 -6.925 2.174 1.00 0.00 19 CYS A CA 19
ATOM 9164 C C . CYS A 1 19 ? -2.340 -8.112 1.238 1.00 0.00 19 CYS A C 19
ATOM 9165 O O . CYS A 1 19 ? -1.220 -8.574 1.129 1.00 0.00 19 CYS A O 19
ATOM 9172 N N . GLY A 1 20 ? -3.386 -8.565 0.589 1.00 0.00 20 GLY A N 19
ATOM 9173 C CA . GLY A 1 20 ? -3.274 -9.713 -0.359 1.00 0.00 20 GLY A CA 19
ATOM 9174 C C . GLY A 1 20 ? -3.303 -11.048 0.391 1.00 0.00 20 GLY A C 19
ATOM 9175 O O . GLY A 1 20 ? -4.032 -11.210 1.352 1.00 0.00 20 GLY A O 19
ATOM 9179 N N . LEU A 1 21 ? -2.495 -11.958 -0.085 1.00 0.00 21 LEU A N 19
ATOM 9180 C CA . LEU A 1 21 ? -2.388 -13.317 0.515 1.00 0.00 21 LEU A CA 19
ATOM 9181 C C . LEU A 1 21 ? -1.306 -13.342 1.614 1.00 0.00 21 LEU A C 19
ATOM 9182 O O . LEU A 1 21 ? -1.591 -13.002 2.745 1.00 0.00 21 LEU A O 19
ATOM 9198 N N . PHE A 1 22 ? -0.108 -13.740 1.260 1.00 0.00 22 PHE A N 19
ATOM 9199 C CA . PHE A 1 22 ? 1.029 -13.807 2.231 1.00 0.00 22 PHE A CA 19
ATOM 9200 C C . PHE A 1 22 ? 1.705 -12.432 2.336 1.00 0.00 22 PHE A C 19
ATOM 9201 O O . PHE A 1 22 ? 2.902 -12.309 2.150 1.00 0.00 22 PHE A O 19
ATOM 9218 N N . ASN A 1 23 ? 0.906 -11.431 2.635 1.00 0.00 23 ASN A N 19
ATOM 9219 C CA . ASN A 1 23 ? 1.414 -10.024 2.770 1.00 0.00 23 ASN A CA 19
ATOM 9220 C C . ASN A 1 23 ? 2.172 -9.633 1.486 1.00 0.00 23 ASN A C 19
ATOM 9221 O O . ASN A 1 23 ? 2.989 -8.732 1.473 1.00 0.00 23 ASN A O 19
ATOM 9232 N N . SER A 1 24 ? 1.845 -10.358 0.444 1.00 0.00 24 SER A N 19
ATOM 9233 C CA . SER A 1 24 ? 2.455 -10.162 -0.903 1.00 0.00 24 SER A CA 19
ATOM 9234 C C . SER A 1 24 ? 2.179 -8.729 -1.361 1.00 0.00 24 SER A C 19
ATOM 9235 O O . SER A 1 24 ? 3.048 -8.071 -1.900 1.00 0.00 24 SER A O 19
ATOM 9243 N N . LYS A 1 25 ? 0.966 -8.297 -1.125 1.00 0.00 25 LYS A N 19
ATOM 9244 C CA . LYS A 1 25 ? 0.561 -6.913 -1.512 1.00 0.00 25 LYS A CA 19
ATOM 9245 C C . LYS A 1 25 ? 0.807 -6.016 -0.286 1.00 0.00 25 LYS A C 19
ATOM 9246 O O . LYS A 1 25 ? 1.078 -6.522 0.789 1.00 0.00 25 LYS A O 19
ATOM 9265 N N . TYR A 1 26 ? 0.711 -4.722 -0.468 1.00 0.00 26 TYR A N 19
ATOM 9266 C CA . TYR A 1 26 ? 0.939 -3.780 0.678 1.00 0.00 26 TYR A CA 19
ATOM 9267 C C . TYR A 1 26 ? -0.112 -2.683 0.758 1.00 0.00 26 TYR A C 19
ATOM 9268 O O . TYR A 1 26 ? -0.538 -2.160 -0.252 1.00 0.00 26 TYR A O 19
ATOM 9286 N N . ILE A 1 27 ? -0.489 -2.368 1.971 1.00 0.00 27 ILE A N 19
ATOM 9287 C CA . ILE A 1 27 ? -1.513 -1.306 2.204 1.00 0.00 27 ILE A CA 19
ATOM 9288 C C . ILE A 1 27 ? -0.715 -0.018 2.300 1.00 0.00 27 ILE A C 19
ATOM 9289 O O . ILE A 1 27 ? -0.354 0.445 3.366 1.00 0.00 27 ILE A O 19
ATOM 9305 N N . CYS A 1 28 ? -0.466 0.511 1.135 1.00 0.00 28 CYS A N 19
ATOM 9306 C CA . CYS A 1 28 ? 0.307 1.775 1.051 1.00 0.00 28 CYS A CA 19
ATOM 9307 C C . CYS A 1 28 ? -0.675 2.947 1.107 1.00 0.00 28 CYS A C 19
ATOM 9308 O O . CYS A 1 28 ? -1.552 3.067 0.272 1.00 0.00 28 CYS A O 19
ATOM 9315 N N . CYS A 1 29 ? -0.485 3.770 2.105 1.00 0.00 29 CYS A N 19
ATOM 9316 C CA . CYS A 1 29 ? -1.357 4.966 2.307 1.00 0.00 29 CYS A CA 19
ATOM 9317 C C . CYS A 1 29 ? -0.592 6.216 1.869 1.00 0.00 29 CYS A C 19
ATOM 9318 O O . CYS A 1 29 ? 0.622 6.248 1.927 1.00 0.00 29 CYS A O 19
ATOM 9325 N N . ARG A 1 30 ? -1.333 7.208 1.443 1.00 0.00 30 ARG A N 19
ATOM 9326 C CA . ARG A 1 30 ? -0.709 8.486 0.983 1.00 0.00 30 ARG A CA 19
ATOM 9327 C C . ARG A 1 30 ? 0.207 9.082 2.063 1.00 0.00 30 ARG A C 19
ATOM 9328 O O . ARG A 1 30 ? -0.180 9.201 3.210 1.00 0.00 30 ARG A O 19
ATOM 9349 N N . GLU A 1 31 ? 1.395 9.436 1.645 1.00 0.00 31 GLU A N 19
ATOM 9350 C CA . GLU A 1 31 ? 2.392 10.029 2.585 1.00 0.00 31 GLU A CA 19
ATOM 9351 C C . GLU A 1 31 ? 1.999 11.481 2.900 1.00 0.00 31 GLU A C 19
ATOM 9352 O O . GLU A 1 31 ? 2.053 11.897 4.041 1.00 0.00 31 GLU A O 19
ATOM 9364 N N . LYS A 1 32 ? 1.615 12.200 1.873 1.00 0.00 32 LYS A N 19
ATOM 9365 C CA . LYS A 1 32 ? 1.202 13.630 2.034 1.00 0.00 32 LYS A CA 19
ATOM 9366 C C . LYS A 1 32 ? -0.022 13.910 1.133 1.00 0.00 32 LYS A C 19
ATOM 9367 O O . LYS A 1 32 ? -1.111 13.750 1.662 1.00 0.00 32 LYS A O 19
ATOM 9387 N N . MET A 1 1 ? -8.882 6.922 3.105 1.00 4.62 1 MET A N 20
ATOM 9388 C CA . MET A 1 1 ? -8.518 6.733 2.837 1.00 3.89 1 MET A CA 20
ATOM 9389 C C . MET A 1 1 ? -8.018 6.483 2.463 1.00 2.83 1 MET A C 20
ATOM 9390 O O . MET A 1 1 ? -7.609 6.109 2.176 1.00 3.15 1 MET A O 20
ATOM 9406 N N . PRO A 1 2 ? -8.055 6.691 2.471 1.00 2.12 2 PRO A N 20
ATOM 9407 C CA . PRO A 1 2 ? -7.573 6.472 2.139 1.00 1.77 2 PRO A CA 20
ATOM 9408 C C . PRO A 1 2 ? -6.381 5.819 1.739 1.00 1.28 2 PRO A C 20
ATOM 9409 O O . PRO A 1 2 ? -5.587 6.343 1.187 1.00 1.46 2 PRO A O 20
ATOM 9420 N N . CYS A 1 3 ? -6.306 4.684 2.040 1.00 0.89 3 CYS A N 20
ATOM 9421 C CA . CYS A 1 3 ? -5.205 3.917 1.720 1.00 0.52 3 CYS A CA 20
ATOM 9422 C C . CYS A 1 3 ? -5.518 3.029 0.532 1.00 0.61 3 CYS A C 20
ATOM 9423 O O . CYS A 1 3 ? -6.535 2.979 0.109 1.00 1.06 3 CYS A O 20
ATOM 9430 N N . SER A 1 4 ? -4.633 2.358 0.028 1.00 0.43 4 SER A N 20
ATOM 9431 C CA . SER A 1 4 ? -4.827 1.462 -1.136 1.00 0.57 4 SER A CA 20
ATOM 9432 C C . SER A 1 4 ? -3.861 0.277 -1.116 1.00 0.46 4 SER A C 20
ATOM 9433 O O . SER A 1 4 ? -2.686 0.445 -0.875 1.00 0.47 4 SER A O 20
ATOM 9441 N N . CYS A 1 5 ? -4.396 -0.885 -1.371 1.00 0.41 5 CYS A N 20
ATOM 9442 C CA . CYS A 1 5 ? -3.559 -2.115 -1.384 1.00 0.35 5 CYS A CA 20
ATOM 9443 C C . CYS A 1 5 ? -2.814 -2.235 -2.713 1.00 0.35 5 CYS A C 20
ATOM 9444 O O . CYS A 1 5 ? -3.322 -2.700 -3.683 1.00 0.51 5 CYS A O 20
ATOM 9451 N N . LYS A 1 6 ? -1.617 -1.796 -2.696 1.00 0.37 6 LYS A N 20
ATOM 9452 C CA . LYS A 1 6 ? -0.736 -1.828 -3.894 1.00 0.44 6 LYS A CA 20
ATOM 9453 C C . LYS A 1 6 ? 0.497 -2.671 -3.592 1.00 0.41 6 LYS A C 20
ATOM 9454 O O . LYS A 1 6 ? 1.038 -2.602 -2.516 1.00 0.37 6 LYS A O 20
ATOM 9473 N N . LYS A 1 7 ? 0.907 -3.443 -4.554 1.00 0.50 7 LYS A N 20
ATOM 9474 C CA . LYS A 1 7 ? 2.104 -4.316 -4.386 1.00 0.55 7 LYS A CA 20
ATOM 9475 C C . LYS A 1 7 ? 3.336 -3.474 -4.081 1.00 0.45 7 LYS A C 20
ATOM 9476 O O . LYS A 1 7 ? 4.264 -3.942 -3.493 1.00 0.53 7 LYS A O 20
ATOM 9495 N N . TYR A 1 8 ? 3.281 -2.247 -4.504 1.00 0.41 8 TYR A N 20
ATOM 9496 C CA . TYR A 1 8 ? 4.378 -1.278 -4.299 1.00 0.41 8 TYR A CA 20
ATOM 9497 C C . TYR A 1 8 ? 3.748 0.096 -4.091 1.00 0.39 8 TYR A C 20
ATOM 9498 O O . TYR A 1 8 ? 2.672 0.274 -4.302 1.00 0.80 8 TYR A O 20
ATOM 9516 N N . CYS A 1 9 ? 4.435 1.027 -3.684 1.00 0.31 9 CYS A N 20
ATOM 9517 C CA . CYS A 1 9 ? 3.924 2.400 -3.442 1.00 0.27 9 CYS A CA 20
ATOM 9518 C C . CYS A 1 9 ? 4.276 3.360 -4.577 1.00 0.31 9 CYS A C 20
ATOM 9519 O O . CYS A 1 9 ? 4.954 3.036 -5.490 1.00 0.49 9 CYS A O 20
ATOM 9526 N N . ASP A 1 10 ? 3.782 4.527 -4.456 1.00 0.39 10 ASP A N 20
ATOM 9527 C CA . ASP A 1 10 ? 4.007 5.611 -5.450 1.00 0.48 10 ASP A CA 20
ATOM 9528 C C . ASP A 1 10 ? 5.104 6.527 -4.898 1.00 0.45 10 ASP A C 20
ATOM 9529 O O . ASP A 1 10 ? 5.419 6.435 -3.735 1.00 0.42 10 ASP A O 20
ATOM 9538 N N . PRO A 1 11 ? 5.662 7.380 -5.720 1.00 0.53 11 PRO A N 20
ATOM 9539 C CA . PRO A 1 11 ? 6.546 8.474 -5.248 1.00 0.54 11 PRO A CA 20
ATOM 9540 C C . PRO A 1 11 ? 5.857 9.356 -4.209 1.00 0.49 11 PRO A C 20
ATOM 9541 O O . PRO A 1 11 ? 6.497 9.934 -3.389 1.00 0.61 11 PRO A O 20
ATOM 9552 N N . TRP A 1 12 ? 4.571 9.424 -4.283 1.00 0.46 12 TRP A N 20
ATOM 9553 C CA . TRP A 1 12 ? 3.768 10.244 -3.338 1.00 0.51 12 TRP A CA 20
ATOM 9554 C C . TRP A 1 12 ? 3.082 9.381 -2.275 1.00 0.49 12 TRP A C 20
ATOM 9555 O O . TRP A 1 12 ? 2.281 9.854 -1.552 1.00 0.69 12 TRP A O 20
ATOM 9576 N N . GLU A 1 13 ? 3.414 8.148 -2.210 1.00 0.41 13 GLU A N 20
ATOM 9577 C CA . GLU A 1 13 ? 2.803 7.219 -1.220 1.00 0.44 13 GLU A CA 20
ATOM 9578 C C . GLU A 1 13 ? 3.866 6.425 -0.463 1.00 0.32 13 GLU A C 20
ATOM 9579 O O . GLU A 1 13 ? 4.965 6.291 -0.930 1.00 0.35 13 GLU A O 20
ATOM 9591 N N . VAL A 1 14 ? 3.496 5.924 0.687 1.00 0.31 14 VAL A N 20
ATOM 9592 C CA . VAL A 1 14 ? 4.420 5.124 1.540 1.00 0.28 14 VAL A CA 20
ATOM 9593 C C . VAL A 1 14 ? 3.648 3.983 2.221 1.00 0.23 14 VAL A C 20
ATOM 9594 O O . VAL A 1 14 ? 2.489 4.135 2.539 1.00 0.25 14 VAL A O 20
ATOM 9607 N N . ILE A 1 15 ? 4.315 2.876 2.419 1.00 0.23 15 ILE A N 20
ATOM 9608 C CA . ILE A 1 15 ? 3.688 1.690 3.069 1.00 0.23 15 ILE A CA 20
ATOM 9609 C C . ILE A 1 15 ? 3.093 2.013 4.440 1.00 0.23 15 ILE A C 20
ATOM 9610 O O . ILE A 1 15 ? 3.557 2.877 5.130 1.00 0.39 15 ILE A O 20
ATOM 9626 N N . ASP A 1 16 ? 2.074 1.294 4.779 1.00 0.20 16 ASP A N 20
ATOM 9627 C CA . ASP A 1 16 ? 1.377 1.481 6.082 1.00 0.27 16 ASP A CA 20
ATOM 9628 C C . ASP A 1 16 ? 0.909 0.130 6.629 1.00 0.36 16 ASP A C 20
ATOM 9629 O O . ASP A 1 16 ? 0.746 -0.025 7.767 1.00 0.67 16 ASP A O 20
ATOM 9638 N N . GLY A 1 17 ? 0.708 -0.802 5.804 1.00 0.33 17 GLY A N 20
ATOM 9639 C CA . GLY A 1 17 ? 0.254 -2.158 6.228 1.00 0.43 17 GLY A CA 20
ATOM 9640 C C . GLY A 1 17 ? 0.576 -3.219 5.178 1.00 0.35 17 GLY A C 20
ATOM 9641 O O . GLY A 1 17 ? 1.370 -2.992 4.289 1.00 0.34 17 GLY A O 20
ATOM 9645 N N . SER A 1 18 ? -0.060 -4.349 5.329 1.00 0.34 18 SER A N 20
ATOM 9646 C CA . SER A 1 18 ? 0.136 -5.494 4.395 1.00 0.33 18 SER A CA 20
ATOM 9647 C C . SER A 1 18 ? -1.210 -6.020 3.901 1.00 0.35 18 SER A C 20
ATOM 9648 O O . SER A 1 18 ? -2.108 -6.114 4.616 1.00 0.67 18 SER A O 20
ATOM 9656 N N . CYS A 1 19 ? -1.301 -6.343 2.686 1.00 0.29 19 CYS A N 20
ATOM 9657 C CA . CYS A 1 19 ? -2.553 -6.867 2.063 1.00 0.28 19 CYS A CA 20
ATOM 9658 C C . CYS A 1 19 ? -2.238 -8.021 1.106 1.00 0.27 19 CYS A C 20
ATOM 9659 O O . CYS A 1 19 ? -1.126 -8.498 1.052 1.00 0.28 19 CYS A O 20
ATOM 9666 N N . GLY A 1 20 ? -3.238 -8.432 0.378 1.00 0.34 20 GLY A N 20
ATOM 9667 C CA . GLY A 1 20 ? -3.080 -9.547 -0.596 1.00 0.40 20 GLY A CA 20
ATOM 9668 C C . GLY A 1 20 ? -3.191 -10.886 0.113 1.00 0.43 20 GLY A C 20
ATOM 9669 O O . GLY A 1 20 ? -3.976 -11.039 1.008 1.00 0.54 20 GLY A O 20
ATOM 9673 N N . LEU A 1 21 ? -2.396 -11.812 -0.315 1.00 0.45 21 LEU A N 20
ATOM 9674 C CA . LEU A 1 21 ? -2.386 -13.165 0.273 1.00 0.57 21 LEU A CA 20
ATOM 9675 C C . LEU A 1 21 ? -1.388 -13.207 1.425 1.00 0.54 21 LEU A C 20
ATOM 9676 O O . LEU A 1 21 ? -1.701 -12.760 2.478 1.00 0.68 21 LEU A O 20
ATOM 9692 N N . PHE A 1 22 ? -0.231 -13.728 1.213 1.00 0.51 22 PHE A N 20
ATOM 9693 C CA . PHE A 1 22 ? 0.800 -13.799 2.271 1.00 0.59 22 PHE A CA 20
ATOM 9694 C C . PHE A 1 22 ? 1.565 -12.485 2.311 1.00 0.49 22 PHE A C 20
ATOM 9695 O O . PHE A 1 22 ? 2.722 -12.448 2.036 1.00 0.57 22 PHE A O 20
ATOM 9712 N N . ASN A 1 23 ? 0.868 -11.445 2.660 1.00 0.46 23 ASN A N 20
ATOM 9713 C CA . ASN A 1 23 ? 1.426 -10.065 2.761 1.00 0.43 23 ASN A CA 20
ATOM 9714 C C . ASN A 1 23 ? 2.212 -9.682 1.505 1.00 0.37 23 ASN A C 20
ATOM 9715 O O . ASN A 1 23 ? 3.061 -8.827 1.533 1.00 0.45 23 ASN A O 20
ATOM 9726 N N . SER A 1 24 ? 1.881 -10.344 0.434 1.00 0.33 24 SER A N 20
ATOM 9727 C CA . SER A 1 24 ? 2.539 -10.106 -0.877 1.00 0.38 24 SER A CA 20
ATOM 9728 C C . SER A 1 24 ? 2.337 -8.651 -1.289 1.00 0.35 24 SER A C 20
ATOM 9729 O O . SER A 1 24 ? 3.252 -8.000 -1.721 1.00 0.48 24 SER A O 20
ATOM 9737 N N . LYS A 1 25 ? 1.132 -8.198 -1.133 1.00 0.25 25 LYS A N 20
ATOM 9738 C CA . LYS A 1 25 ? 0.783 -6.798 -1.483 1.00 0.28 25 LYS A CA 20
ATOM 9739 C C . LYS A 1 25 ? 0.912 -5.966 -0.203 1.00 0.26 25 LYS A C 20
ATOM 9740 O O . LYS A 1 25 ? 1.024 -6.509 0.870 1.00 0.32 25 LYS A O 20
ATOM 9759 N N . TYR A 1 26 ? 0.895 -4.674 -0.351 1.00 0.25 26 TYR A N 20
ATOM 9760 C CA . TYR A 1 26 ? 1.018 -3.770 0.833 1.00 0.28 26 TYR A CA 20
ATOM 9761 C C . TYR A 1 26 ? -0.040 -2.677 0.841 1.00 0.24 26 TYR A C 20
ATOM 9762 O O . TYR A 1 26 ? -0.433 -2.190 -0.197 1.00 0.22 26 TYR A O 20
ATOM 9780 N N . ILE A 1 27 ? -0.464 -2.321 2.025 1.00 0.27 27 ILE A N 20
ATOM 9781 C CA . ILE A 1 27 ? -1.495 -1.257 2.175 1.00 0.27 27 ILE A CA 20
ATOM 9782 C C . ILE A 1 27 ? -0.689 0.029 2.259 1.00 0.23 27 ILE A C 20
ATOM 9783 O O . ILE A 1 27 ? -0.264 0.449 3.311 1.00 0.29 27 ILE A O 20
ATOM 9799 N N . CYS A 1 28 ? -0.507 0.603 1.111 1.00 0.21 28 CYS A N 20
ATOM 9800 C CA . CYS A 1 28 ? 0.267 1.867 1.031 1.00 0.22 28 CYS A CA 20
ATOM 9801 C C . CYS A 1 28 ? -0.684 3.058 1.129 1.00 0.25 28 CYS A C 20
ATOM 9802 O O . CYS A 1 28 ? -1.596 3.188 0.350 1.00 0.33 28 CYS A O 20
ATOM 9809 N N . CYS A 1 29 ? -0.429 3.886 2.096 1.00 0.27 29 CYS A N 20
ATOM 9810 C CA . CYS A 1 29 ? -1.268 5.100 2.325 1.00 0.33 29 CYS A CA 20
ATOM 9811 C C . CYS A 1 29 ? -0.437 6.345 2.048 1.00 0.42 29 CYS A C 20
ATOM 9812 O O . CYS A 1 29 ? 0.753 6.302 2.073 1.00 0.52 29 CYS A O 20
ATOM 9819 N N . ARG A 1 30 ? -1.094 7.421 1.794 1.00 0.54 30 ARG A N 20
ATOM 9820 C CA . ARG A 1 30 ? -0.397 8.699 1.509 1.00 0.69 30 ARG A CA 20
ATOM 9821 C C . ARG A 1 30 ? 0.157 9.286 2.736 1.00 0.83 30 ARG A C 20
ATOM 9822 O O . ARG A 1 30 ? -0.201 9.678 3.372 1.00 1.35 30 ARG A O 20
ATOM 9843 N N . GLU A 1 31 ? 1.023 9.312 3.023 1.00 1.23 31 GLU A N 20
ATOM 9844 C CA . GLU A 1 31 ? 1.659 9.839 4.193 1.00 1.52 31 GLU A CA 20
ATOM 9845 C C . GLU A 1 31 ? 2.023 10.635 4.338 1.00 2.03 31 GLU A C 20
ATOM 9846 O O . GLU A 1 31 ? 2.449 10.773 4.340 1.00 2.72 31 GLU A O 20
ATOM 9858 N N . LYS A 1 32 ? 1.833 11.135 4.455 1.00 2.45 32 LYS A N 20
ATOM 9859 C CA . LYS A 1 32 ? 2.137 11.932 4.600 1.00 3.46 32 LYS A CA 20
ATOM 9860 C C . LYS A 1 32 ? 2.178 12.219 4.879 1.00 4.23 32 LYS A C 20
ATOM 9861 O O . LYS A 1 32 ? 2.043 12.197 5.165 1.00 4.69 32 LYS A O 20
#

Secondary structure (DSSP, 8-state):
--SEEESS--TTEEEEE--SSSS-SEEEEE--

Sequence (32 aa):
MPCSCKKYCDPWEVIDGSCGLFNSKYICCREKMPCSCKKYCDPWEVIDGSCGLFNSKYICCREKMPCSCKKYCDPWEVIDGSCGLFNSKYICCREKMPCSCKKYCDPWEVIDGSCGLFNSKYICCREKMPCSCKKYCDPWEVIDGSCGLFNSKYICCREKMPCSCKKYCDPWEVIDGSCGLFNSKYICCREKMPCSCKKYCDPWEVIDGSCGLFNSKYICCREKMPCSCKKYCDPWEVIDGSCGLFNSKYICCREKMPCSCKKYCDPWEVIDGSCGLFNSKYICCREKMPCSCKKYCDPWEVIDGSCGLFNSKYICCREKMPCSCKKYCDPWEVIDGSCGLFNSKYICCREKMPCSCKKYCDPWEVIDGSCGLFNSKYICCREKMPCSCKKYCDPWEVIDGSCGLFNSKYICCREKMPCSCKKYCDPWEVIDGSCGLFNSKYICCREKMPCSCKKYCDPWEVIDGSCGLFNSKYICCREKMPCSCKKYCDPWEVIDGSCGLFNSKYICCREKMPCSCKKYCDPWEVIDGSCGLFNSKYICCREKMPCSCKKYCDPWEVIDGSCGLFNSKYICCREKMPCSCKKYCDPWEVIDGSCGLFNSKYICCREKMPCSCKKYCDPWEVIDGSCGLFNSKYICCREK